Protein AF-0000000084497929 (afdb_homodimer)

Nearest PDB structures (foldseek):
  1x54-assembly1_A  TM=8.815E-01  e=1.678E-28  Pyrococcus horikoshii
  1x56-assembly1_A-2  TM=8.503E-01  e=1.291E-27  Pyrococcus horikoshii
  5zg8-assembly1_A-2  TM=8.545E-01  e=2.120E-26  Thermus thermophilus
  8tc9-assembly1_D  TM=8.706E-01  e=4.026E-26  Homo sapiens
  2xgt-assembly1_B  TM=8.702E-01  e=3.689E-25  Brugia malayi

Radius of gyration: 24.43 Å; Cα contacts (8 Å, |Δi|>4): 1301; chains: 2; bounding box: 52×70×56 Å

Secondary structure (DSSP, 8-state):
---GGGSHHHHHHHHHHHHHHHH-HHHHHHHHHHHHHHHHHHHHHHHTT-EE-----EES-----SS--B--EEEETTEEEEE-S--HHHHHHHHHHHSEEEEEEEEE-B--GGGGGGSS--SEEEEEEEEEET--HHHHHHHHHHHHHHHHHHHHHH-HHHHHHTT-------SSPPEEEHHHHHHHHGGGHHHHHHHH-SS-EEEES-BGGGS-TTBPBPSSSTTBBSEEEEEETTTTEEEEEEEEBP--HHHHHHHHHHTT--TTTTHHHHHHHHT-PPPEEEEEEEHHHHHHHHHT-S-GGGG-SS---TTS---/---GGGSHHHHHHHHHHHHHHHH-HHHHHHHHHHHHHHHHHHHHHHHTT-EE-----EES-----SS--B--EEEETTEEEEE-S--HHHHHHHHHHHSEEEEEEEEE-B--GGGGGGSS--SEEEEEEEEEET--HHHHHHHHHHHHHHHHHHHHHH-HHHHHHTT-------SSPPEEEHHHHHHHHGGGHHHHHHHH-SS-EEEES-BGGGS-TTBPBPSSSTTBBSEEEEEETTTTEEEEEEEEBP--HHHHHHHHHHTT--TTTTHHHHHHHHT-PPPEEEEEEEHHHHHHHHHT-S-GGGG-SS---TTS---

Foldseek 3Di:
DPPVCPDPVNVVVQVVVLVVLCVDPLLVLLQVLLVLLVVLLVVLLVVVVAAEDEEDQKDQDEDPWPDDFDWDWDDDPNDIITGHQDCVLVCLVVCLPSQKYWYQYWHATQDAQVCLVQLQDFRIFTKTKIKGFPDALVRQLVVVVCSLLRSLVCCCVPPVVSLVVLVDDQDNDDPDAAEDEPVRQCVVPNPCSQQVCQQPDSAKYKYAFDFPSVGDLFFADDPVDPRTGGWIWIAHHNRLGTFKIWHKTHQALVSSCVSCVVNVHDCVNVVSSNVNSVVPGGIMIMMMGTSLSSSCRSSVHDGSQSNDSWTHRHPDDTD/DPPPCPDPVNVVVQVVVLVVLCPDPLLVLLQVLLVLLVVLLVVLLVVVVAAEDEEDQKDQDEDPWPDDFDWAWDDDPNDIITGHQDCVLVCLVVCLPSQKYWYQYWHATQDAQVCLVQLQDFRIFTKTKIKGFPDALVRQLVVVVCSLLRSLVCCCVPPVVSLVVLVDDQDNDDDDAAEDEPVRQCVVPNPCSQQVCQQPDSAKYKYAFDFPSVGDLFFADDPVDPRTGGWIWIAHHNRLGTFKIWHKTHQALVSSCVSCVVNVHDCVNVVSSNVNSVVPGGIMIMMIGTSLSSSCRSSVHDGSQSNDSWTHRRPDDTD

InterPro domains:
  IPR004364 Aminoacyl-tRNA synthetase, class II (D/K/N) [PF00152] (21-312)
  IPR006195 Aminoacyl-tRNA synthetase, class II [PS50862] (100-311)
  IPR045864 Class II Aminoacyl-tRNA synthetase/Biotinyl protein ligase (BPL) and lipoyl protein ligase (LPL) [G3DSA:3.30.930.10] (18-319)
  IPR045864 Class II Aminoacyl-tRNA synthetase/Biotinyl protein ligase (BPL) and lipoyl protein ligase (LPL) [SSF55681] (24-314)

Organism: NCBI:txid312540

pLDDT: mean 92.69, std 9.44, range [25.94, 98.88]

Solvent-accessible surface area (backbone atoms only — not comparable to full-atom values): 33245 Å² total; per-residue (Å²): 128,78,63,63,85,69,36,69,66,41,46,48,49,52,52,51,50,44,52,54,51,43,64,33,64,69,28,47,48,35,34,46,51,37,25,49,46,55,51,42,48,50,52,50,41,44,76,72,63,34,34,45,48,82,67,65,55,58,13,71,59,51,56,78,63,84,59,91,52,67,76,51,54,34,79,49,63,90,37,64,30,22,53,15,52,45,58,63,70,59,48,61,57,51,23,74,64,62,36,30,34,30,24,83,26,68,26,47,44,52,43,57,48,78,45,40,78,70,33,75,52,55,23,52,47,40,27,43,35,36,37,28,46,77,43,49,51,66,57,51,51,51,50,49,52,51,49,52,47,50,36,54,51,48,42,55,71,75,41,44,66,60,34,55,74,54,69,42,80,80,76,86,75,64,85,77,59,53,72,40,40,42,66,57,38,38,71,75,53,36,94,54,21,61,57,52,51,8,49,72,30,91,51,50,33,34,39,26,49,37,49,46,91,78,50,56,73,54,50,20,59,38,88,89,41,80,59,28,20,47,29,39,31,33,30,30,32,73,51,60,21,74,44,32,49,35,28,23,40,50,37,52,49,70,60,45,54,50,42,34,52,73,72,71,48,56,66,78,81,41,42,65,58,52,49,52,22,70,72,62,56,74,48,32,19,35,38,35,33,38,48,43,55,52,35,22,56,67,48,68,49,85,43,40,55,49,41,39,82,59,48,30,44,28,54,46,79,39,97,128,80,60,62,86,68,36,69,66,42,47,50,49,52,52,50,49,44,52,54,52,44,63,32,63,69,28,46,48,35,34,46,51,38,25,50,46,55,51,43,49,50,52,51,40,42,75,74,64,33,37,46,49,82,66,65,56,58,14,70,60,52,56,77,62,84,59,92,52,66,74,50,51,32,79,51,65,91,38,64,31,24,51,15,52,44,57,64,70,60,47,62,57,51,23,74,64,61,37,28,33,30,25,82,27,69,25,47,45,53,44,57,47,77,46,38,77,70,32,75,51,54,23,53,48,42,27,43,35,36,38,28,47,77,42,48,50,67,54,50,49,52,48,49,52,50,50,52,48,50,36,53,51,49,42,55,72,75,40,45,66,60,32,53,74,53,70,41,79,80,76,87,74,65,82,78,59,52,76,41,41,42,66,58,37,39,72,75,53,37,94,53,22,62,56,52,51,8,48,72,30,90,52,49,33,36,38,26,49,37,49,46,91,78,51,56,73,53,50,19,59,38,88,88,42,79,60,30,19,48,30,39,30,32,30,30,30,72,54,60,21,76,44,33,48,35,26,22,40,51,39,51,49,69,60,45,54,52,42,35,52,72,71,73,48,56,66,78,82,40,42,66,58,51,50,50,22,70,72,61,56,74,48,32,19,35,38,34,32,39,47,41,54,51,33,22,58,67,46,67,51,84,43,40,54,49,41,40,82,60,49,29,43,28,55,45,78,38,98

Structure (mmCIF, N/CA/C/O backbone):
data_AF-0000000084497929-model_v1
#
loop_
_entity.id
_entity.type
_entity.pdbx_description
1 polymer 'Asparagine synthetase'
#
loop_
_atom_site.group_PDB
_atom_site.id
_atom_site.type_symbol
_atom_site.label_atom_id
_atom_site.label_alt_id
_atom_site.label_comp_id
_atom_site.label_asym_id
_atom_site.label_entity_id
_atom_site.label_seq_id
_atom_site.pdbx_PDB_ins_code
_atom_site.Cartn_x
_atom_site.Cartn_y
_atom_site.Cartn_z
_atom_site.occupancy
_atom_site.B_iso_or_equiv
_atom_site.auth_seq_id
_atom_site.auth_comp_id
_atom_site.auth_asym_id
_atom_site.auth_atom_id
_atom_site.pdbx_PDB_model_num
ATOM 1 N N . MET A 1 1 ? 21.75 -6.73 30.094 1 25.94 1 MET A N 1
ATOM 2 C CA . MET A 1 1 ? 22.328 -6.727 28.75 1 25.94 1 MET A CA 1
ATOM 3 C C . MET A 1 1 ? 21.484 -5.875 27.812 1 25.94 1 MET A C 1
ATOM 5 O O . MET A 1 1 ? 20.281 -6.137 27.625 1 25.94 1 MET A O 1
ATOM 9 N N . GLU A 1 2 ? 21.688 -4.723 27.672 1 38.94 2 GLU A N 1
ATOM 10 C CA . GLU A 1 2 ? 20.969 -3.775 26.828 1 38.94 2 GLU A CA 1
ATOM 11 C C . GLU A 1 2 ? 20.688 -4.375 25.453 1 38.94 2 GLU A C 1
ATOM 13 O O . GLU A 1 2 ? 21.578 -4.965 24.828 1 38.94 2 GLU A O 1
ATOM 18 N N . ILE A 1 3 ? 19.453 -4.812 25.125 1 50.22 3 ILE A N 1
ATOM 19 C CA . ILE A 1 3 ? 19.094 -5.445 23.859 1 50.22 3 ILE A CA 1
ATOM 20 C C . ILE A 1 3 ? 19.703 -4.66 22.703 1 50.22 3 ILE A C 1
ATOM 22 O O . ILE A 1 3 ? 19.406 -3.475 22.531 1 50.22 3 ILE A O 1
ATOM 26 N N . ALA A 1 4 ? 20.891 -5.141 22.203 1 53.38 4 ALA A N 1
ATOM 27 C CA . ALA A 1 4 ? 21.797 -4.625 21.188 1 53.38 4 ALA A CA 1
ATOM 28 C C . ALA A 1 4 ? 21.062 -3.736 20.188 1 53.38 4 ALA A C 1
ATOM 30 O O . ALA A 1 4 ? 21.562 -2.664 19.828 1 53.38 4 ALA A O 1
ATOM 31 N N . TYR A 1 5 ? 19.812 -4.035 19.828 1 60.66 5 TYR A N 1
ATOM 32 C CA . TYR A 1 5 ? 19.141 -3.281 18.766 1 60.66 5 TYR A CA 1
ATOM 33 C C . TYR A 1 5 ? 18.578 -1.972 19.312 1 60.66 5 TYR A C 1
ATOM 35 O O . TYR A 1 5 ? 18.125 -1.115 18.547 1 60.66 5 TYR A O 1
ATOM 43 N N . LYS A 1 6 ? 18.922 -1.755 20.641 1 70 6 LYS A N 1
ATOM 44 C CA . LYS A 1 6 ? 18.422 -0.531 21.266 1 70 6 LYS A CA 1
ATOM 45 C C . LYS A 1 6 ? 19.578 0.408 21.625 1 70 6 LYS A C 1
ATOM 47 O O . LYS A 1 6 ? 19.344 1.547 22.031 1 70 6 LYS A O 1
ATOM 52 N N . SER A 1 7 ? 20.656 -0.018 21.281 1 81.06 7 SER A N 1
ATOM 53 C CA . SER A 1 7 ? 21.781 0.814 21.688 1 81.06 7 SER A CA 1
ATOM 54 C C . SER A 1 7 ? 21.953 1.999 20.75 1 81.06 7 SER A C 1
ATOM 56 O O . SER A 1 7 ? 21.516 1.957 19.594 1 81.06 7 SER A O 1
ATOM 58 N N . ASN A 1 8 ? 22.547 3.082 21.266 1 85.88 8 ASN A N 1
ATOM 59 C CA . ASN A 1 8 ? 22.875 4.246 20.438 1 85.88 8 ASN A CA 1
ATOM 60 C C . ASN A 1 8 ? 23.781 3.883 19.281 1 85.88 8 ASN A C 1
ATOM 62 O O . ASN A 1 8 ? 23.672 4.445 18.188 1 85.88 8 ASN A O 1
ATOM 66 N N . ASP A 1 9 ? 24.609 2.959 19.547 1 88.5 9 ASP A N 1
ATOM 67 C CA . ASP A 1 9 ? 25.516 2.518 18.484 1 88.5 9 ASP A CA 1
ATOM 68 C C . ASP A 1 9 ? 24.75 1.823 17.359 1 88.5 9 ASP A C 1
ATOM 70 O O . ASP A 1 9 ? 25.062 2.029 16.188 1 88.5 9 ASP A O 1
ATOM 74 N N . TYR A 1 10 ? 23.844 1.084 17.719 1 87.25 10 TYR A N 1
ATOM 75 C CA . TYR A 1 10 ? 23.016 0.429 16.734 1 87.25 10 TYR A CA 1
ATOM 76 C C . TYR A 1 10 ? 22.25 1.454 15.906 1 87.25 10 TYR A C 1
ATOM 78 O O . TYR A 1 10 ? 22.219 1.38 14.672 1 87.25 10 TYR A O 1
ATOM 86 N N . VAL A 1 11 ? 21.672 2.348 16.609 1 92.06 11 VAL A N 1
ATOM 87 C CA . VAL A 1 11 ? 20.875 3.385 15.953 1 92.06 11 VAL A CA 1
ATOM 88 C C . VAL A 1 11 ? 21.766 4.172 14.984 1 92.06 11 VAL A C 1
ATOM 90 O O . VAL A 1 11 ? 21.391 4.383 13.828 1 92.06 11 VAL A O 1
ATOM 93 N N . LYS A 1 12 ? 22.922 4.574 15.438 1 93.38 12 LYS A N 1
ATOM 94 C CA . LYS A 1 12 ? 23.859 5.316 14.602 1 93.38 12 LYS A CA 1
ATOM 95 C C . LYS A 1 12 ? 24.234 4.52 13.352 1 93.38 12 LYS A C 1
ATOM 97 O O . LYS A 1 12 ? 24.188 5.047 12.234 1 93.38 12 LYS A O 1
ATOM 102 N N . LYS A 1 13 ? 24.531 3.328 13.547 1 92.75 13 LYS A N 1
ATOM 103 C CA . LYS A 1 13 ? 24.938 2.465 12.438 1 92.75 13 LYS A CA 1
ATOM 104 C C . LYS A 1 13 ? 23.797 2.283 11.438 1 92.75 13 LYS A C 1
ATOM 106 O O . LYS A 1 13 ? 24.016 2.361 10.227 1 92.75 13 LYS A O 1
ATOM 111 N N . GLU A 1 14 ? 22.625 2.027 11.93 1 92.12 14 GLU A N 1
ATOM 112 C CA . GLU A 1 14 ? 21.469 1.789 11.062 1 92.12 14 GLU A CA 1
ATOM 113 C C . GLU A 1 14 ? 21.125 3.033 10.25 1 92.12 14 GLU A C 1
ATOM 115 O O . GLU A 1 14 ? 20.797 2.938 9.062 1 92.12 14 GLU A O 1
ATOM 120 N N . VAL A 1 15 ? 21.156 4.152 10.891 1 94.81 15 VAL A N 1
ATOM 121 C CA . VAL A 1 15 ? 20.875 5.402 10.203 1 94.81 15 VAL A CA 1
ATOM 122 C C . VAL A 1 15 ? 21.922 5.648 9.117 1 94.81 15 VAL A C 1
ATOM 124 O O . VAL A 1 15 ? 21.578 5.977 7.977 1 94.81 15 VAL A O 1
ATOM 127 N N . GLU A 1 16 ? 23.172 5.438 9.438 1 95.25 16 GLU A N 1
ATOM 128 C CA . GLU A 1 16 ? 24.25 5.613 8.477 1 95.25 16 GLU A CA 1
ATOM 129 C C . GLU A 1 16 ? 24.109 4.66 7.293 1 95.25 16 GLU A C 1
ATOM 131 O O . GLU A 1 16 ? 24.312 5.059 6.145 1 95.25 16 GLU A O 1
ATOM 136 N N . LEU A 1 17 ? 23.797 3.457 7.605 1 95 17 LEU A N 1
ATOM 137 C CA . LEU A 1 17 ? 23.625 2.455 6.559 1 95 17 LEU A CA 1
ATOM 138 C C . LEU A 1 17 ? 22.484 2.836 5.625 1 95 17 LEU A C 1
ATOM 140 O O . LEU A 1 17 ? 22.594 2.705 4.406 1 95 17 LEU A O 1
ATOM 144 N N . ALA A 1 18 ? 21.406 3.264 6.184 1 96.06 18 ALA A N 1
ATOM 145 C CA . ALA A 1 18 ? 20.25 3.658 5.383 1 96.06 18 ALA A CA 1
ATOM 146 C C . ALA A 1 18 ? 20.578 4.855 4.496 1 96.06 18 ALA A C 1
ATOM 148 O O . ALA A 1 18 ? 20.219 4.875 3.314 1 96.06 18 ALA A O 1
ATOM 149 N N . MET A 1 19 ? 21.266 5.84 5.066 1 96.81 19 MET A N 1
ATOM 150 C CA . MET A 1 19 ? 21.641 7.035 4.312 1 96.81 19 MET A CA 1
ATOM 151 C C . MET A 1 19 ? 22.609 6.691 3.186 1 96.81 19 MET A C 1
ATOM 153 O O . MET A 1 19 ? 22.453 7.164 2.059 1 96.81 19 MET A O 1
ATOM 157 N N . LYS A 1 20 ? 23.562 5.867 3.477 1 97.25 20 LYS A N 1
ATOM 158 C CA . LYS A 1 20 ? 24.516 5.43 2.465 1 97.25 20 LYS A CA 1
ATOM 159 C C . LYS A 1 20 ? 23.828 4.648 1.354 1 97.25 20 LYS A C 1
ATOM 161 O O . LYS A 1 20 ? 24.125 4.836 0.173 1 97.25 20 LYS A O 1
ATOM 166 N N . HIS A 1 21 ? 22.953 3.764 1.741 1 97.81 21 HIS A N 1
ATOM 167 C CA . HIS A 1 21 ? 22.188 2.955 0.791 1 97.81 21 HIS A CA 1
ATOM 168 C C . HIS A 1 21 ? 21.406 3.834 -0.179 1 97.81 21 HIS A C 1
ATOM 170 O O . HIS A 1 21 ? 21.469 3.625 -1.393 1 97.81 21 HIS A O 1
ATOM 176 N N . LEU A 1 22 ? 20.781 4.852 0.321 1 97.94 22 LEU A N 1
ATOM 177 C CA . LEU A 1 22 ? 19.922 5.703 -0.495 1 97.94 22 LEU A CA 1
ATOM 178 C C . LEU A 1 22 ? 20.75 6.68 -1.318 1 97.94 22 LEU A C 1
ATOM 180 O O . LEU A 1 22 ? 20.266 7.227 -2.314 1 97.94 22 LEU A O 1
ATOM 184 N N . ALA A 1 23 ? 21.969 6.926 -0.899 1 97.94 23 ALA A N 1
ATOM 185 C CA . ALA A 1 23 ? 22.844 7.82 -1.645 1 97.94 23 ALA A CA 1
ATOM 186 C C . ALA A 1 23 ? 23.406 7.133 -2.885 1 97.94 23 ALA A C 1
ATOM 188 O O . ALA A 1 23 ? 23.953 7.789 -3.777 1 97.94 23 ALA A O 1
ATOM 189 N N . ASP A 1 24 ? 23.312 5.801 -2.93 1 98.31 24 ASP A N 1
ATOM 190 C CA . ASP A 1 24 ? 23.766 5.047 -4.098 1 98.31 24 ASP A CA 1
ATOM 191 C C . ASP A 1 24 ? 22.891 5.332 -5.309 1 98.31 24 ASP A C 1
ATOM 193 O O . ASP A 1 24 ? 21.688 5.094 -5.273 1 98.31 24 ASP A O 1
ATOM 197 N N . LYS A 1 25 ? 23.547 5.781 -6.41 1 98.25 25 LYS A N 1
ATOM 198 C CA . LYS A 1 25 ? 22.797 6.121 -7.621 1 98.25 25 LYS A CA 1
ATOM 199 C C . LYS A 1 25 ? 22.078 4.902 -8.18 1 98.25 25 LYS A C 1
ATOM 201 O O . LYS A 1 25 ? 20.984 5.027 -8.75 1 98.25 25 LYS A O 1
ATOM 206 N N . LYS A 1 26 ? 22.672 3.779 -8.031 1 98.31 26 LYS A N 1
ATOM 207 C CA . LYS A 1 26 ? 22.047 2.533 -8.453 1 98.31 26 LYS A CA 1
ATOM 208 C C . LYS A 1 26 ? 20.703 2.34 -7.777 1 98.31 26 LYS A C 1
ATOM 210 O O . LYS A 1 26 ? 19.703 2.025 -8.438 1 98.31 26 LYS A O 1
ATOM 215 N N . VAL A 1 27 ? 20.641 2.576 -6.512 1 98.56 27 VAL A N 1
ATOM 216 C CA . VAL A 1 27 ? 19.438 2.426 -5.719 1 98.56 27 VAL A CA 1
ATOM 217 C C . VAL A 1 27 ? 18.422 3.494 -6.117 1 98.56 27 VAL A C 1
ATOM 219 O O . VAL A 1 27 ? 17.234 3.195 -6.312 1 98.56 27 VAL A O 1
ATOM 222 N N . GLN A 1 28 ? 18.875 4.703 -6.297 1 98.56 28 GLN A N 1
ATOM 223 C CA . GLN A 1 28 ? 17.984 5.797 -6.672 1 98.56 28 GLN A CA 1
ATOM 224 C C . GLN A 1 28 ? 17.297 5.52 -8.008 1 98.56 28 GLN A C 1
ATOM 226 O O . GLN A 1 28 ? 16.094 5.688 -8.141 1 98.56 28 GLN A O 1
ATOM 231 N N . HIS A 1 29 ? 18.062 5.078 -8.992 1 98.62 29 HIS A N 1
ATOM 232 C CA . HIS A 1 29 ? 17.5 4.777 -10.305 1 98.62 29 HIS A CA 1
ATOM 233 C C . HIS A 1 29 ? 16.531 3.604 -10.234 1 98.62 29 HIS A C 1
ATOM 235 O O . HIS A 1 29 ? 15.492 3.615 -10.898 1 98.62 29 HIS A O 1
ATOM 241 N N . ALA A 1 30 ? 16.859 2.602 -9.453 1 98.75 30 ALA A N 1
ATOM 242 C CA . ALA A 1 30 ? 15.984 1.448 -9.305 1 98.75 30 ALA A CA 1
ATOM 243 C C . ALA A 1 30 ? 14.641 1.857 -8.703 1 98.75 30 ALA A C 1
ATOM 245 O O . ALA A 1 30 ? 13.586 1.402 -9.148 1 98.75 30 ALA A O 1
ATOM 246 N N . ILE A 1 31 ? 14.711 2.717 -7.711 1 98.69 31 ILE A N 1
ATOM 247 C CA . ILE A 1 31 ? 13.5 3.178 -7.043 1 98.69 31 ILE A CA 1
ATOM 248 C C . ILE A 1 31 ? 12.648 4 -8.016 1 98.69 31 ILE A C 1
ATOM 250 O O . ILE A 1 31 ? 11.422 3.902 -8.016 1 98.69 31 ILE A O 1
ATOM 254 N N . LYS A 1 32 ? 13.273 4.77 -8.812 1 98.5 32 LYS A N 1
ATOM 255 C CA . LYS A 1 32 ? 12.555 5.527 -9.836 1 98.5 32 LYS A CA 1
ATOM 256 C C . LYS A 1 32 ? 11.852 4.594 -10.82 1 98.5 32 LYS A C 1
ATOM 258 O O . LYS A 1 32 ? 10.672 4.781 -11.125 1 98.5 32 LYS A O 1
ATOM 263 N N . VAL A 1 33 ? 12.562 3.613 -11.297 1 98.69 33 VAL A N 1
ATOM 264 C CA . VAL A 1 33 ? 11.977 2.635 -12.211 1 98.69 33 VAL A CA 1
ATOM 265 C C . VAL A 1 33 ? 10.797 1.939 -11.539 1 98.69 33 VAL A C 1
ATOM 267 O O . VAL A 1 33 ? 9.75 1.737 -12.156 1 98.69 33 VAL A O 1
ATOM 270 N N . GLN A 1 34 ? 10.984 1.57 -10.312 1 98.81 34 GLN A N 1
ATOM 271 C CA . GLN A 1 34 ? 9.914 0.922 -9.562 1 98.81 34 GLN A CA 1
ATOM 272 C C . GLN A 1 34 ? 8.68 1.818 -9.484 1 98.81 34 GLN A C 1
ATOM 274 O O . GLN A 1 34 ? 7.551 1.339 -9.586 1 98.81 34 GLN A O 1
ATOM 279 N N . SER A 1 35 ? 8.922 3.088 -9.227 1 98.62 35 SER A N 1
ATOM 280 C CA . SER A 1 35 ? 7.836 4.059 -9.211 1 98.62 35 SER A CA 1
ATOM 281 C C . SER A 1 35 ? 7.078 4.059 -10.539 1 98.62 35 SER A C 1
ATOM 283 O O . SER A 1 35 ? 5.848 4.113 -10.555 1 98.62 35 SER A O 1
ATOM 285 N N . PHE A 1 36 ? 7.801 3.99 -11.641 1 98.44 36 PHE A N 1
ATOM 286 C CA . PHE A 1 36 ? 7.176 3.93 -12.961 1 98.44 36 PHE A CA 1
ATOM 287 C C . PHE A 1 36 ? 6.379 2.639 -13.117 1 98.44 36 PHE A C 1
ATOM 289 O O . PHE A 1 36 ? 5.266 2.652 -13.648 1 98.44 36 PHE A O 1
ATOM 296 N N . ILE A 1 37 ? 6.941 1.522 -12.664 1 98.62 37 ILE A N 1
ATOM 297 C CA . ILE A 1 37 ? 6.246 0.24 -12.734 1 98.62 37 ILE A CA 1
ATOM 298 C C . ILE A 1 37 ? 4.906 0.336 -12.008 1 98.62 37 ILE A C 1
ATOM 300 O O . ILE A 1 37 ? 3.871 -0.049 -12.555 1 98.62 37 ILE A O 1
ATOM 304 N N . ARG A 1 38 ? 4.91 0.879 -10.797 1 98.25 38 ARG A N 1
ATOM 305 C CA . ARG A 1 38 ? 3.686 1.031 -10.016 1 98.25 38 ARG A CA 1
ATOM 306 C C . ARG A 1 38 ? 2.645 1.836 -10.789 1 98.25 38 ARG A C 1
ATOM 308 O O . ARG A 1 38 ? 1.477 1.447 -10.852 1 98.25 38 ARG A O 1
ATOM 315 N N . SER A 1 39 ? 3.072 2.916 -11.359 1 97.62 39 SER A N 1
ATOM 316 C CA . SER A 1 39 ? 2.168 3.812 -12.062 1 97.62 39 SER A CA 1
ATOM 317 C C . SER A 1 39 ? 1.585 3.143 -13.305 1 97.62 39 SER A C 1
ATOM 319 O O . SER A 1 39 ? 0.373 3.184 -13.531 1 97.62 39 SER A O 1
ATOM 321 N N . TYR A 1 40 ? 2.408 2.508 -14.102 1 98.19 40 TYR A N 1
ATOM 322 C CA . TYR A 1 40 ? 1.965 1.929 -15.367 1 98.19 40 TYR A CA 1
ATOM 323 C C . TYR A 1 40 ? 1.1 0.697 -15.125 1 98.19 40 TYR A C 1
ATOM 325 O O . TYR A 1 40 ? 0.151 0.443 -15.875 1 98.19 40 TYR A O 1
ATOM 333 N N . VAL A 1 41 ? 1.438 -0.079 -14.109 1 98.44 41 VAL A N 1
ATOM 334 C CA . VAL A 1 41 ? 0.609 -1.22 -13.734 1 98.44 41 VAL A CA 1
ATOM 335 C C . VAL A 1 41 ? -0.791 -0.741 -13.352 1 98.44 41 VAL A C 1
ATOM 337 O O . VAL A 1 41 ? -1.79 -1.3 -13.812 1 98.44 41 VAL A O 1
ATOM 340 N N . THR A 1 42 ? -0.863 0.295 -12.523 1 97.81 42 THR A N 1
ATOM 341 C CA . THR A 1 42 ? -2.143 0.848 -12.094 1 97.81 42 THR A CA 1
ATOM 342 C C . THR A 1 42 ? -2.945 1.349 -13.289 1 97.81 42 THR A C 1
ATOM 344 O O . THR A 1 42 ? -4.133 1.051 -13.414 1 97.81 42 THR A O 1
ATOM 347 N N . ASP A 1 43 ? -2.277 2.045 -14.156 1 96.31 43 ASP A N 1
ATOM 348 C CA . ASP A 1 43 ? -2.934 2.568 -15.352 1 96.31 43 ASP A CA 1
ATOM 349 C C . ASP A 1 43 ? -3.482 1.437 -16.219 1 96.31 43 ASP A C 1
ATOM 351 O O . ASP A 1 43 ? -4.617 1.504 -16.688 1 96.31 43 ASP A O 1
ATOM 355 N N . PHE A 1 44 ? -2.648 0.45 -16.422 1 98.56 44 PHE A N 1
ATOM 356 C CA . PHE A 1 44 ? -3.027 -0.673 -17.281 1 98.56 44 PHE A CA 1
ATOM 357 C C . PHE A 1 44 ? -4.242 -1.398 -16.703 1 98.56 44 PHE A C 1
ATOM 359 O O . PHE A 1 44 ? -5.219 -1.634 -17.422 1 98.56 44 PHE A O 1
ATOM 366 N N . LEU A 1 45 ? -4.184 -1.775 -15.438 1 98.75 45 LEU A N 1
ATOM 367 C CA . LEU A 1 45 ? -5.254 -2.551 -14.82 1 98.75 45 LEU A CA 1
ATOM 368 C C . LEU A 1 45 ? -6.547 -1.743 -14.766 1 98.75 45 LEU A C 1
ATOM 370 O O . LEU A 1 45 ? -7.633 -2.287 -14.984 1 98.75 45 LEU A O 1
ATOM 374 N N . ARG A 1 46 ? -6.422 -0.47 -14.492 1 96.94 46 ARG A N 1
ATOM 375 C CA . ARG A 1 46 ? -7.609 0.38 -14.547 1 96.94 46 ARG A CA 1
ATOM 376 C C . ARG A 1 46 ? -8.219 0.367 -15.945 1 96.94 46 ARG A C 1
ATOM 378 O O . ARG A 1 46 ? -9.445 0.262 -16.094 1 96.94 46 ARG A O 1
ATOM 385 N N . SER A 1 47 ? -7.383 0.49 -16.969 1 97.5 47 SER A N 1
ATOM 386 C CA . SER A 1 47 ? -7.867 0.505 -18.344 1 97.5 47 SER A CA 1
ATOM 387 C C . SER A 1 47 ? -8.555 -0.806 -18.703 1 97.5 47 SER A C 1
ATOM 389 O O . SER A 1 47 ? -9.359 -0.856 -19.641 1 97.5 47 SER A O 1
ATOM 391 N N . LYS A 1 48 ? -8.227 -1.878 -17.969 1 98.38 48 LYS A N 1
ATOM 392 C CA . LYS A 1 48 ? -8.828 -3.188 -18.203 1 98.38 48 LYS A CA 1
ATOM 393 C C . LYS A 1 48 ? -10.031 -3.41 -17.281 1 98.38 48 LYS A C 1
ATOM 395 O O . LYS A 1 48 ? -10.578 -4.512 -17.234 1 98.38 48 LYS A O 1
ATOM 400 N N . GLY A 1 49 ? -10.375 -2.369 -16.5 1 97.75 49 GLY A N 1
ATOM 401 C CA . GLY A 1 49 ? -11.578 -2.414 -15.688 1 97.75 49 GLY A CA 1
ATOM 402 C C . GLY A 1 49 ? -11.344 -2.977 -14.297 1 97.75 49 GLY A C 1
ATOM 403 O O . GLY A 1 49 ? -12.297 -3.295 -13.578 1 97.75 49 GLY A O 1
ATOM 404 N N . TYR A 1 50 ? -10.148 -3.172 -13.891 1 98.81 50 TYR A N 1
ATOM 405 C CA . TYR A 1 50 ? -9.867 -3.66 -12.547 1 98.81 50 TYR A CA 1
ATOM 406 C C . TYR A 1 50 ? -9.984 -2.535 -11.523 1 98.81 50 TYR A C 1
ATOM 408 O O . TYR A 1 50 ? -9.586 -1.399 -11.797 1 98.81 50 TYR A O 1
ATOM 416 N N . ILE A 1 51 ? -10.469 -2.857 -10.328 1 98.75 51 ILE A N 1
ATOM 417 C CA . ILE A 1 51 ? -10.68 -1.92 -9.227 1 98.75 51 ILE A CA 1
ATOM 418 C C . ILE A 1 51 ? -9.609 -2.129 -8.156 1 98.75 51 ILE A C 1
ATOM 420 O O . ILE A 1 51 ? -9.453 -3.236 -7.641 1 98.75 51 ILE A O 1
ATOM 424 N N . GLU A 1 52 ? -8.883 -1.09 -7.895 1 98.75 52 GLU A N 1
ATOM 425 C CA . GLU A 1 52 ? -7.906 -1.168 -6.812 1 98.75 52 GLU A CA 1
ATOM 426 C C . GLU A 1 52 ? -8.586 -1.105 -5.445 1 98.75 52 GLU A C 1
ATOM 428 O O . GLU A 1 52 ? -9.406 -0.219 -5.195 1 98.75 52 GLU A O 1
ATOM 433 N N . ILE A 1 53 ? -8.281 -2.01 -4.59 1 98.19 53 ILE A N 1
ATOM 434 C CA . ILE A 1 53 ? -8.82 -1.937 -3.234 1 98.19 53 ILE A CA 1
ATOM 435 C C . ILE A 1 53 ? -7.672 -1.794 -2.234 1 98.19 53 ILE A C 1
ATOM 437 O O . ILE A 1 53 ? -6.523 -2.113 -2.549 1 98.19 53 ILE A O 1
ATOM 441 N N . SER A 1 54 ? -7.984 -1.275 -1.098 1 96.56 54 SER A N 1
ATOM 442 C CA . SER A 1 54 ? -6.988 -1.033 -0.059 1 96.56 54 SER A CA 1
ATOM 443 C C . SER A 1 54 ? -6.418 -2.342 0.476 1 96.56 54 SER A C 1
ATOM 445 O O . SER A 1 54 ? -7.148 -3.32 0.646 1 96.56 54 SER A O 1
ATOM 447 N N . PRO A 1 55 ? -5.148 -2.291 0.728 1 96.81 55 PRO A N 1
ATOM 448 C CA . PRO A 1 55 ? -4.574 -3.477 1.367 1 96.81 55 PRO A CA 1
ATOM 449 C C . PRO A 1 55 ? -5.062 -3.67 2.801 1 96.81 55 PRO A C 1
ATOM 451 O O . PRO A 1 55 ? -5.457 -2.703 3.457 1 96.81 55 PRO A O 1
ATOM 454 N N . ILE A 1 56 ? -5.062 -4.906 3.209 1 95.88 56 ILE A N 1
ATOM 455 C CA . ILE A 1 56 ? -5.336 -5.277 4.594 1 95.88 56 ILE A CA 1
ATOM 456 C C . ILE A 1 56 ? -4.043 -5.711 5.277 1 95.88 56 ILE A C 1
ATOM 458 O O . ILE A 1 56 ? -3.447 -6.727 4.91 1 95.88 56 ILE A O 1
ATOM 462 N N . ILE A 1 57 ? -3.672 -4.961 6.277 1 95.19 57 ILE A N 1
ATOM 463 C CA . ILE A 1 57 ? -2.379 -5.188 6.914 1 95.19 57 ILE A CA 1
ATOM 464 C C . ILE A 1 57 ? -2.555 -6.102 8.125 1 95.19 57 ILE A C 1
ATOM 466 O O . ILE A 1 57 ? -1.723 -6.977 8.375 1 95.19 57 ILE A O 1
ATOM 470 N N . ILE A 1 58 ? -3.648 -5.887 8.844 1 92.81 58 ILE A N 1
ATOM 471 C CA . ILE A 1 58 ? -3.889 -6.738 10 1 92.81 58 ILE A CA 1
ATOM 472 C C . ILE A 1 58 ? -5.281 -7.355 9.906 1 92.81 58 ILE A C 1
ATOM 474 O O . ILE A 1 58 ? -6.215 -6.727 9.406 1 92.81 58 ILE A O 1
ATOM 478 N N . SER A 1 59 ? -5.434 -8.523 10.43 1 92.81 59 SER A N 1
ATOM 479 C CA . SER A 1 59 ? -6.688 -9.273 10.391 1 92.81 59 SER A CA 1
ATOM 480 C C . SER A 1 59 ? -6.684 -10.422 11.391 1 92.81 59 SER A C 1
ATOM 482 O O . SER A 1 59 ? -5.617 -10.867 11.828 1 92.81 59 SER A O 1
ATOM 484 N N . PRO A 1 60 ? -7.836 -10.891 11.75 1 89.62 60 PRO A N 1
ATOM 485 C CA . PRO A 1 60 ? -7.898 -12.07 12.625 1 89.62 60 PRO A CA 1
ATOM 486 C C . PRO A 1 60 ? -7.406 -13.344 11.938 1 89.62 60 PRO A C 1
ATOM 488 O O . PRO A 1 60 ? -7.195 -14.359 12.594 1 89.62 60 PRO A O 1
ATOM 491 N N . LEU A 1 61 ? -7.207 -13.227 10.656 1 85.38 61 LEU A N 1
ATOM 492 C CA . LEU A 1 61 ? -6.648 -14.352 9.914 1 85.38 61 LEU A CA 1
ATOM 493 C C . LEU A 1 61 ? -5.594 -13.883 8.922 1 85.38 61 LEU A C 1
ATOM 495 O O . LEU A 1 61 ? -5.605 -12.719 8.5 1 85.38 61 LEU A O 1
ATOM 499 N N . THR A 1 62 ? -4.699 -14.758 8.68 1 78.62 62 THR A N 1
ATOM 500 C CA . THR A 1 62 ? -3.725 -14.531 7.613 1 78.62 62 THR A CA 1
ATOM 501 C C . THR A 1 62 ? -3.518 -15.805 6.797 1 78.62 62 THR A C 1
ATOM 503 O O . THR A 1 62 ? -4.016 -16.875 7.16 1 78.62 62 THR A O 1
ATOM 506 N N . ASP A 1 63 ? -2.855 -15.617 5.68 1 74.19 63 ASP A N 1
ATOM 507 C CA . ASP A 1 63 ? -2.588 -16.734 4.77 1 74.19 63 ASP A CA 1
ATOM 508 C C . ASP A 1 63 ? -1.84 -17.859 5.484 1 74.19 63 ASP A C 1
ATOM 510 O O . ASP A 1 63 ? -0.779 -17.625 6.07 1 74.19 63 ASP A O 1
ATOM 514 N N . PRO A 1 64 ? -2.416 -19 5.582 1 67.25 64 PRO A N 1
ATOM 515 C CA . PRO A 1 64 ? -1.747 -20.125 6.246 1 67.25 64 PRO A CA 1
ATOM 516 C C . PRO A 1 64 ? -0.439 -20.516 5.562 1 67.25 64 PRO A C 1
ATOM 518 O O . PRO A 1 64 ? 0.455 -21.062 6.211 1 67.25 64 PRO A O 1
ATOM 521 N N . LEU A 1 65 ? -0.037 -20.094 4.5 1 64.06 65 LEU A N 1
ATOM 522 C CA . LEU A 1 65 ? 1.09 -20.422 3.635 1 64.06 65 LEU A CA 1
ATOM 523 C C . LEU A 1 65 ? 1.504 -21.891 3.807 1 64.06 65 LEU A C 1
ATOM 525 O O . LEU A 1 65 ? 1.215 -22.5 4.836 1 64.06 65 LEU A O 1
ATOM 529 N N . ASN A 1 66 ? 2.082 -22.438 2.877 1 56.62 66 ASN A N 1
ATOM 530 C CA . ASN A 1 66 ? 2.51 -23.828 2.869 1 56.62 66 ASN A CA 1
ATOM 531 C C . ASN A 1 66 ? 3.914 -23.984 3.441 1 56.62 66 ASN A C 1
ATOM 533 O O . ASN A 1 66 ? 4.441 -25.094 3.506 1 56.62 66 ASN A O 1
ATOM 537 N N . HIS A 1 67 ? 4.574 -22.891 3.799 1 59.16 67 HIS A N 1
ATOM 538 C CA . HIS A 1 67 ? 5.906 -22.938 4.391 1 59.16 67 HIS A CA 1
ATOM 539 C C . HIS A 1 67 ? 5.957 -22.172 5.703 1 59.16 67 HIS A C 1
ATOM 541 O O . HIS A 1 67 ? 5.16 -21.25 5.922 1 59.16 67 HIS A O 1
ATOM 547 N N . PRO A 1 68 ? 6.836 -22.625 6.559 1 56 68 PRO A N 1
ATOM 548 C CA . PRO A 1 68 ? 6.848 -22.031 7.902 1 56 68 PRO A CA 1
ATOM 549 C C . PRO A 1 68 ? 7.328 -20.594 7.906 1 56 68 PRO A C 1
ATOM 551 O O . PRO A 1 68 ? 8.391 -20.281 7.359 1 56 68 PRO A O 1
ATOM 554 N N . VAL A 1 69 ? 6.523 -19.734 8.195 1 65.69 69 VAL A N 1
ATOM 555 C CA . VAL A 1 69 ? 6.871 -18.344 8.477 1 65.69 69 VAL A CA 1
ATOM 556 C C . VAL A 1 69 ? 6.324 -17.938 9.844 1 65.69 69 VAL A C 1
ATOM 558 O O . VAL A 1 69 ? 5.277 -18.438 10.273 1 65.69 69 VAL A O 1
ATOM 561 N N . TYR A 1 70 ? 7.133 -17.188 10.633 1 67.69 70 TYR A N 1
ATOM 562 C CA . TYR A 1 70 ? 6.641 -16.641 11.898 1 67.69 70 TYR A CA 1
ATOM 563 C C . TYR A 1 70 ? 5.445 -15.727 11.672 1 67.69 70 TYR A C 1
ATOM 565 O O . TYR A 1 70 ? 5.438 -14.93 10.734 1 67.69 70 TYR A O 1
ATOM 573 N N . ASP A 1 71 ? 4.434 -16.047 12.5 1 70.06 71 ASP A N 1
ATOM 574 C CA . ASP A 1 71 ? 3.252 -15.188 12.43 1 70.06 71 ASP A CA 1
ATOM 575 C C . ASP A 1 71 ? 3.354 -14.031 13.422 1 70.06 71 ASP A C 1
ATOM 577 O O . ASP A 1 71 ? 3.221 -14.227 14.633 1 70.06 71 ASP A O 1
ATOM 581 N N . PRO A 1 72 ? 3.564 -12.867 12.812 1 79 72 PRO A N 1
ATOM 582 C CA . PRO A 1 72 ? 3.604 -11.727 13.734 1 79 72 PRO A CA 1
ATOM 583 C C . PRO A 1 72 ? 2.234 -11.398 14.32 1 79 72 PRO A C 1
ATOM 585 O O . PRO A 1 72 ? 1.377 -10.844 13.625 1 79 72 PRO A O 1
ATOM 588 N N . LYS A 1 73 ? 2.092 -11.727 15.578 1 80.06 73 LYS A N 1
ATOM 589 C CA . LYS A 1 73 ? 0.819 -11.578 16.281 1 80.06 73 LYS A CA 1
ATOM 590 C C . LYS A 1 73 ? 0.751 -10.258 17.031 1 80.06 73 LYS A C 1
ATOM 592 O O . LYS A 1 73 ? 1.742 -9.82 17.609 1 80.06 73 LYS A O 1
ATOM 597 N N . ILE A 1 74 ? -0.452 -9.609 16.906 1 82.19 74 ILE A N 1
ATOM 598 C CA . ILE A 1 74 ? -0.76 -8.43 17.703 1 82.19 74 ILE A CA 1
ATOM 599 C C . ILE A 1 74 ? -2.027 -8.672 18.516 1 82.19 74 ILE A C 1
ATOM 601 O O . ILE A 1 74 ? -2.971 -9.305 18.031 1 82.19 74 ILE A O 1
ATOM 605 N N . SER A 1 75 ? -2.004 -8.227 19.781 1 83.38 75 SER A N 1
ATOM 606 C CA . SER A 1 75 ? -3.193 -8.312 20.625 1 83.38 75 SER A CA 1
ATOM 607 C C . SER A 1 75 ? -3.793 -6.938 20.875 1 83.38 75 SER A C 1
ATOM 609 O O . SER A 1 75 ? -3.117 -6.047 21.406 1 83.38 75 SER A O 1
ATOM 611 N N . ALA A 1 76 ? -5 -6.816 20.422 1 82.94 76 ALA A N 1
ATOM 612 C CA . ALA A 1 76 ? -5.715 -5.555 20.594 1 82.94 76 ALA A CA 1
ATOM 613 C C . ALA A 1 76 ? -7.223 -5.777 20.625 1 82.94 76 ALA A C 1
ATOM 615 O O . ALA A 1 76 ? -7.723 -6.762 20.078 1 82.94 76 ALA A O 1
ATOM 616 N N . TYR A 1 77 ? -7.945 -4.84 21.391 1 87.31 77 TYR A N 1
ATOM 617 C CA . TYR A 1 77 ? -9.398 -4.82 21.422 1 87.31 77 TYR A CA 1
ATOM 618 C C . TYR A 1 77 ? -9.953 -6.16 21.906 1 87.31 77 TYR A C 1
ATOM 620 O O . TYR A 1 77 ? -10.977 -6.625 21.406 1 87.31 77 TYR A O 1
ATOM 628 N N . GLY A 1 78 ? -9.219 -6.781 22.688 1 82 78 GLY A N 1
ATOM 629 C CA . GLY A 1 78 ? -9.664 -8 23.344 1 82 78 GLY A CA 1
ATOM 630 C C . GLY A 1 78 ? -9.484 -9.234 22.484 1 82 78 GLY A C 1
ATOM 631 O O . GLY A 1 78 ? -10 -10.305 22.812 1 82 78 GLY A O 1
ATOM 632 N N . GLY A 1 79 ? -8.727 -9.078 21.406 1 85.06 79 GLY A N 1
ATOM 633 C CA . GLY A 1 79 ? -8.5 -10.219 20.516 1 85.06 79 GLY A CA 1
ATOM 634 C C . GLY A 1 79 ? -7.137 -10.203 19.859 1 85.06 79 GLY A C 1
ATOM 635 O O . GLY A 1 79 ? -6.34 -9.289 20.094 1 85.06 79 GLY A O 1
ATOM 636 N N . ASP A 1 80 ? -6.945 -11.273 19.125 1 84.69 80 ASP A N 1
ATOM 637 C CA . ASP A 1 80 ? -5.676 -11.422 18.406 1 84.69 80 ASP A CA 1
ATOM 638 C C . ASP A 1 80 ? -5.844 -11.156 16.922 1 84.69 80 ASP A C 1
ATOM 640 O O . ASP A 1 80 ? -6.855 -11.531 16.328 1 84.69 80 ASP A O 1
ATOM 644 N N . MET A 1 81 ? -4.891 -10.43 16.391 1 89 81 MET A N 1
ATOM 645 C CA . MET A 1 81 ? -4.773 -10.219 14.953 1 89 81 MET A CA 1
ATOM 646 C C . MET A 1 81 ? -3.35 -10.484 14.484 1 89 81 MET A C 1
ATOM 648 O O . MET A 1 81 ? -2.43 -10.594 15.289 1 89 81 MET A O 1
ATOM 652 N N . TRP A 1 82 ? -3.23 -10.68 13.203 1 88.12 82 TRP A N 1
ATOM 653 C CA . TRP A 1 82 ? -1.944 -10.953 12.57 1 88.12 82 TRP A CA 1
ATOM 654 C C . TRP A 1 82 ? -1.682 -9.977 11.43 1 88.12 82 TRP A C 1
ATOM 656 O O . TRP A 1 82 ? -2.617 -9.508 10.773 1 88.12 82 TRP A O 1
ATOM 666 N N . ILE A 1 83 ? -0.352 -9.688 11.281 1 90.06 83 ILE A N 1
ATOM 667 C CA . ILE A 1 83 ? 0.01 -9.016 10.039 1 90.06 83 ILE A CA 1
ATOM 668 C C . ILE A 1 83 ? -0.175 -9.969 8.859 1 90.06 83 ILE A C 1
ATOM 670 O O . ILE A 1 83 ? 0.265 -11.125 8.914 1 90.06 83 ILE A O 1
ATOM 674 N N . THR A 1 84 ? -0.786 -9.523 7.906 1 89.31 84 THR A N 1
ATOM 675 C CA . THR A 1 84 ? -1.169 -10.414 6.816 1 89.31 84 THR A CA 1
ATOM 676 C C . THR A 1 84 ? 0.043 -10.773 5.961 1 89.31 84 THR A C 1
ATOM 678 O O . THR A 1 84 ? 0.852 -9.906 5.625 1 89.31 84 THR A O 1
ATOM 681 N N . LYS A 1 85 ? 0.163 -12.055 5.633 1 87.31 85 LYS A N 1
ATOM 682 C CA . LYS A 1 85 ? 1.186 -12.547 4.711 1 87.31 85 LYS A CA 1
ATOM 683 C C . LYS A 1 85 ? 0.713 -12.445 3.262 1 87.31 85 LYS A C 1
ATOM 685 O O . LYS A 1 85 ? 1.523 -12.508 2.336 1 87.31 85 LYS A O 1
ATOM 690 N N . SER A 1 86 ? -0.555 -12.438 3.18 1 87.31 86 SER A N 1
ATOM 691 C CA . SER A 1 86 ? -1.277 -12.195 1.935 1 87.31 86 SER A CA 1
ATOM 692 C C . SER A 1 86 ? -2.754 -11.922 2.197 1 87.31 86 SER A C 1
ATOM 694 O O . SER A 1 86 ? -3.264 -12.227 3.279 1 87.31 86 SER A O 1
ATOM 696 N N . MET A 1 87 ? -3.457 -11.422 1.181 1 91.81 87 MET A N 1
ATOM 697 C CA . MET A 1 87 ? -4.863 -11.07 1.34 1 91.81 87 MET A CA 1
ATOM 698 C C . MET A 1 87 ? -5.762 -12.047 0.59 1 91.81 87 MET A C 1
ATOM 700 O O . MET A 1 87 ? -6.816 -11.664 0.078 1 91.81 87 MET A O 1
ATOM 704 N N . ILE A 1 88 ? -5.363 -13.281 0.513 1 93.31 88 ILE A N 1
ATOM 705 C CA . ILE A 1 88 ? -6.062 -14.25 -0.325 1 93.31 88 ILE A CA 1
ATOM 706 C C . ILE A 1 88 ? -7.504 -14.398 0.149 1 93.31 88 ILE A C 1
ATOM 708 O O . ILE A 1 88 ? -8.43 -14.43 -0.664 1 93.31 88 ILE A O 1
ATOM 712 N N . PHE A 1 89 ? -7.766 -14.469 1.453 1 93.94 89 PHE A N 1
ATOM 713 C CA . PHE A 1 89 ? -9.125 -14.609 1.972 1 93.94 89 PHE A CA 1
ATOM 714 C C . PHE A 1 89 ? -9.969 -13.391 1.629 1 93.94 89 PHE A C 1
ATOM 716 O O . PHE A 1 89 ? -11.078 -13.516 1.123 1 93.94 89 PHE A O 1
ATOM 723 N N . HIS A 1 90 ? -9.461 -12.219 1.89 1 96.5 90 HIS A N 1
ATOM 724 C CA . HIS A 1 90 ? -10.148 -10.961 1.626 1 96.5 90 HIS A CA 1
ATOM 725 C C . HIS A 1 90 ? -10.453 -10.805 0.141 1 96.5 90 HIS A C 1
ATOM 727 O O . HIS A 1 90 ? -11.531 -10.328 -0.229 1 96.5 90 HIS A O 1
ATOM 733 N N . LYS A 1 91 ? -9.508 -11.211 -0.695 1 96.94 91 LYS A N 1
ATOM 734 C CA . LYS A 1 91 ? -9.719 -11.125 -2.137 1 96.94 91 LYS A CA 1
ATOM 735 C C . LYS A 1 91 ? -10.883 -12.008 -2.576 1 96.94 91 LYS A C 1
ATOM 737 O O . LYS A 1 91 ? -11.656 -11.641 -3.463 1 96.94 91 LYS A O 1
ATOM 742 N N . GLN A 1 92 ? -10.992 -13.188 -1.952 1 96.12 92 GLN A N 1
ATOM 743 C CA . GLN A 1 92 ? -12.062 -14.102 -2.338 1 96.12 92 GLN A CA 1
ATOM 744 C C . GLN A 1 92 ? -13.438 -13.523 -1.997 1 96.12 92 GLN A C 1
ATOM 746 O O . GLN A 1 92 ? -14.414 -13.758 -2.713 1 96.12 92 GLN A O 1
ATOM 751 N N . ILE A 1 93 ? -13.453 -12.734 -0.936 1 97 93 ILE A N 1
ATOM 752 C CA . ILE A 1 93 ? -14.711 -12.094 -0.581 1 97 93 ILE A CA 1
ATOM 753 C C . ILE A 1 93 ? -14.969 -10.914 -1.521 1 97 93 ILE A C 1
ATOM 755 O O . ILE A 1 93 ? -16.031 -10.836 -2.139 1 97 93 ILE A O 1
ATOM 759 N N . ALA A 1 94 ? -14.016 -10.055 -1.658 1 98.19 94 ALA A N 1
ATOM 760 C CA . ALA A 1 94 ? -14.18 -8.805 -2.395 1 98.19 94 ALA A CA 1
ATOM 761 C C . ALA A 1 94 ? -14.516 -9.062 -3.859 1 98.19 94 ALA A C 1
ATOM 763 O O . ALA A 1 94 ? -15.336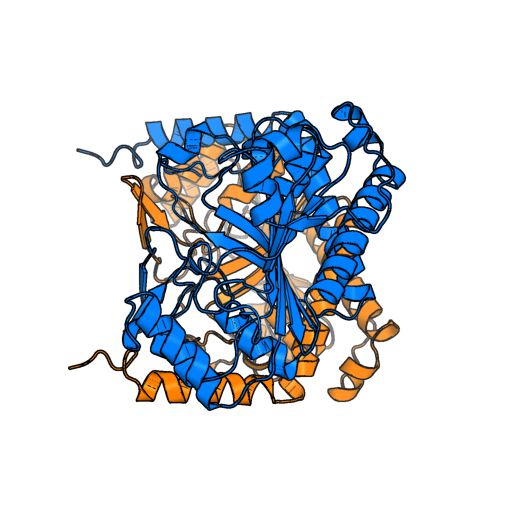 -8.359 -4.449 1 98.19 94 ALA A O 1
ATOM 764 N N . VAL A 1 95 ? -13.883 -10.078 -4.449 1 98.38 95 VAL A N 1
ATOM 765 C CA . VAL A 1 95 ? -13.992 -10.312 -5.887 1 98.38 95 VAL A CA 1
ATOM 766 C C . VAL A 1 95 ? -15.398 -10.789 -6.227 1 98.38 95 VAL A C 1
ATOM 768 O O . VAL A 1 95 ? -15.852 -10.656 -7.371 1 98.38 95 VAL A O 1
ATOM 771 N N . GLN A 1 96 ? -16.125 -11.398 -5.227 1 98.06 96 GLN A N 1
ATOM 772 C CA . GLN A 1 96 ? -17.469 -11.891 -5.477 1 98.06 96 GLN A CA 1
ATOM 773 C C . GLN A 1 96 ? -18.391 -10.75 -5.91 1 98.06 96 GLN A C 1
ATOM 775 O O . GLN A 1 96 ? -19.328 -10.961 -6.688 1 98.06 96 GLN A O 1
ATOM 780 N N . GLU A 1 97 ? -18.094 -9.492 -5.41 1 98.06 97 GLU A N 1
ATOM 781 C CA . GLU A 1 97 ? -18.969 -8.359 -5.684 1 98.06 97 GLU A CA 1
ATOM 782 C C . GLU A 1 97 ? -18.312 -7.363 -6.637 1 98.06 97 GLU A C 1
ATOM 784 O O . GLU A 1 97 ? -18.984 -6.742 -7.461 1 98.06 97 GLU A O 1
ATOM 789 N N . LEU A 1 98 ? -17.016 -7.246 -6.59 1 98.5 98 LEU A N 1
ATOM 790 C CA . LEU A 1 98 ? -16.312 -6.238 -7.375 1 98.5 98 LEU A CA 1
ATOM 791 C C . LEU A 1 98 ? -15.812 -6.824 -8.688 1 98.5 98 LEU A C 1
ATOM 793 O O . LEU A 1 98 ? -15.383 -6.09 -9.578 1 98.5 98 LEU A O 1
ATOM 797 N N . LYS A 1 99 ? -15.773 -8.117 -8.891 1 98.62 99 LYS A N 1
ATOM 798 C CA . LYS A 1 99 ? -15.602 -8.906 -10.109 1 98.62 99 LYS A CA 1
ATOM 799 C C . LYS A 1 99 ? -14.141 -8.922 -10.547 1 98.62 99 LYS A C 1
ATOM 801 O O . LYS A 1 99 ? -13.586 -9.992 -10.836 1 98.62 99 LYS A O 1
ATOM 806 N N . LYS A 1 100 ? -13.477 -7.797 -10.688 1 98.88 100 LYS A N 1
ATOM 807 C CA . LYS A 1 100 ? -12.07 -7.613 -11.039 1 98.88 100 LYS A CA 1
ATOM 808 C C . LYS A 1 100 ? -11.375 -6.66 -10.07 1 98.88 100 LYS A C 1
ATOM 810 O O . LYS A 1 100 ? -11.711 -5.473 -10.023 1 98.88 100 LYS A O 1
ATOM 815 N N . ILE A 1 101 ? -10.391 -7.18 -9.375 1 98.88 101 ILE A N 1
ATOM 816 C CA . ILE A 1 101 ? -9.766 -6.324 -8.375 1 98.88 101 ILE A CA 1
ATOM 817 C C . ILE A 1 101 ? -8.25 -6.461 -8.453 1 98.88 101 ILE A C 1
ATOM 819 O O . ILE A 1 101 ? -7.734 -7.445 -8.992 1 98.88 101 ILE A O 1
ATOM 823 N N . PHE A 1 102 ? -7.559 -5.48 -8 1 98.81 102 PHE A N 1
ATOM 824 C CA . PHE A 1 102 ? -6.129 -5.586 -7.738 1 98.81 102 PHE A CA 1
ATOM 825 C C . PHE A 1 102 ? -5.742 -4.785 -6.5 1 98.81 102 PHE A C 1
ATOM 827 O O . PHE A 1 102 ? -6.523 -3.961 -6.02 1 98.81 102 PHE A O 1
ATOM 834 N N . ILE A 1 103 ? -4.645 -5.133 -5.953 1 98.31 103 ILE A N 1
ATOM 835 C CA . ILE A 1 103 ? -4.102 -4.523 -4.742 1 98.31 103 ILE A CA 1
ATOM 836 C C . ILE A 1 103 ? -2.596 -4.332 -4.895 1 98.31 103 ILE A C 1
ATOM 838 O O . ILE A 1 103 ? -1.888 -5.234 -5.344 1 98.31 103 ILE A O 1
ATOM 842 N N . MET A 1 104 ? -2.123 -3.098 -4.664 1 97.62 104 MET A N 1
ATOM 843 C CA . MET A 1 104 ? -0.707 -2.939 -4.34 1 97.62 104 MET A CA 1
ATOM 844 C C . MET A 1 104 ? -0.435 -3.312 -2.887 1 97.62 104 MET A C 1
ATOM 846 O O . MET A 1 104 ? -0.481 -2.455 -2.002 1 97.62 104 MET A O 1
ATOM 850 N N . SER A 1 105 ? -0.101 -4.562 -2.68 1 96.56 105 SER A N 1
ATOM 851 C CA . SER A 1 105 ? -0.232 -5.16 -1.355 1 96.56 105 SER A CA 1
ATOM 852 C C . SER A 1 105 ? 1.126 -5.297 -0.675 1 96.56 105 SER A C 1
ATOM 854 O O . SER A 1 105 ? 1.951 -6.117 -1.086 1 96.56 105 SER A O 1
ATOM 856 N N . PRO A 1 106 ? 1.34 -4.523 0.408 1 95.94 106 PRO A N 1
ATOM 857 C CA . PRO A 1 106 ? 2.498 -4.855 1.24 1 95.94 106 PRO A CA 1
ATOM 858 C C . PRO A 1 106 ? 2.334 -6.18 1.978 1 95.94 106 PRO A C 1
ATOM 860 O O . PRO A 1 106 ? 1.271 -6.449 2.543 1 95.94 106 PRO A O 1
ATOM 863 N N . ASN A 1 107 ? 3.305 -6.969 1.938 1 93.25 107 ASN A N 1
ATOM 864 C CA . ASN A 1 107 ? 3.307 -8.266 2.6 1 93.25 107 ASN A CA 1
ATOM 865 C C . ASN A 1 107 ? 4.516 -8.43 3.518 1 93.25 107 ASN A C 1
ATOM 867 O O . ASN A 1 107 ? 5.617 -7.984 3.186 1 93.25 107 ASN A O 1
ATOM 871 N N . ILE A 1 108 ? 4.273 -9.039 4.637 1 91.81 108 ILE A N 1
ATOM 872 C CA . ILE A 1 108 ? 5.336 -9.352 5.586 1 91.81 108 ILE A CA 1
ATOM 873 C C . ILE A 1 108 ? 5.473 -10.867 5.727 1 91.81 108 ILE A C 1
ATOM 875 O O . ILE A 1 108 ? 4.551 -11.539 6.195 1 91.81 108 ILE A O 1
ATOM 879 N N . ARG A 1 109 ? 6.543 -11.375 5.32 1 90 109 ARG A N 1
ATOM 880 C CA . ARG A 1 109 ? 6.883 -12.781 5.469 1 90 109 ARG A CA 1
ATOM 881 C C . ARG A 1 109 ? 8.227 -12.953 6.164 1 90 109 ARG A C 1
ATOM 883 O O . ARG A 1 109 ? 9.281 -12.883 5.523 1 90 109 ARG A O 1
ATOM 890 N N . LEU A 1 110 ? 8.188 -13.203 7.43 1 87.5 110 LEU A N 1
ATOM 891 C CA . LEU A 1 110 ? 9.406 -13.328 8.219 1 87.5 110 LEU A CA 1
ATOM 892 C C . LEU A 1 110 ? 10.148 -14.617 7.871 1 87.5 110 LEU A C 1
ATOM 894 O O . LEU A 1 110 ? 10.125 -15.578 8.641 1 87.5 110 LEU A O 1
ATOM 898 N N . GLU A 1 111 ? 10.867 -14.547 6.809 1 83.31 111 GLU A N 1
ATOM 899 C CA . GLU A 1 111 ? 11.594 -15.688 6.254 1 83.31 111 GLU A CA 1
ATOM 900 C C . GLU A 1 111 ? 12.758 -16.094 7.152 1 83.31 111 GLU A C 1
ATOM 902 O O . GLU A 1 111 ? 13.234 -15.289 7.961 1 83.31 111 GLU A O 1
ATOM 907 N N . LYS A 1 112 ? 13.188 -17.328 6.945 1 82.75 112 LYS A N 1
ATOM 908 C CA . LYS A 1 112 ? 14.352 -17.812 7.684 1 82.75 112 LYS A CA 1
ATOM 909 C C . LYS A 1 112 ? 15.625 -17.094 7.254 1 82.75 112 LYS A C 1
ATOM 911 O O . LYS A 1 112 ? 15.75 -16.672 6.098 1 82.75 112 LYS A O 1
ATOM 916 N N . GLU A 1 113 ? 16.531 -17.109 8.094 1 82.69 113 GLU A N 1
ATOM 917 C CA . GLU A 1 113 ? 17.781 -16.375 7.902 1 82.69 113 GLU A CA 1
ATOM 918 C C . GLU A 1 113 ? 18.547 -16.906 6.695 1 82.69 113 GLU A C 1
ATOM 920 O O . GLU A 1 113 ? 19.234 -16.141 6.012 1 82.69 113 GLU A O 1
ATOM 925 N N . GLU A 1 114 ? 18.391 -18.094 6.391 1 82.88 114 GLU A N 1
ATOM 926 C CA . GLU A 1 114 ? 19.125 -18.719 5.297 1 82.88 114 GLU A CA 1
ATOM 927 C C . GLU A 1 114 ? 18.766 -18.109 3.955 1 82.88 114 GLU A C 1
ATOM 929 O O . GLU A 1 114 ? 19.547 -18.156 3.006 1 82.88 114 GLU A O 1
ATOM 934 N N . LYS A 1 115 ? 17.672 -17.469 3.918 1 83.94 115 LYS A N 1
ATOM 935 C CA . LYS A 1 115 ? 17.203 -16.875 2.668 1 83.94 115 LYS A CA 1
ATOM 936 C C . LYS A 1 115 ? 17.906 -15.562 2.377 1 83.94 115 LYS A C 1
ATOM 938 O O . LYS A 1 115 ? 17.875 -15.07 1.247 1 83.94 115 LYS A O 1
ATOM 943 N N . ALA A 1 116 ? 18.531 -15 3.363 1 83.38 116 ALA A N 1
ATOM 944 C CA . ALA A 1 116 ? 19.25 -13.742 3.18 1 83.38 116 ALA A CA 1
ATOM 945 C C . ALA A 1 116 ? 20.344 -13.891 2.127 1 83.38 116 ALA A C 1
ATOM 947 O O . ALA A 1 116 ? 20.641 -12.945 1.394 1 83.38 116 ALA A O 1
ATOM 948 N N . GLU A 1 117 ? 20.906 -15.023 1.979 1 83.31 117 GLU A N 1
ATOM 949 C CA . GLU A 1 117 ? 22.062 -15.25 1.125 1 83.31 117 GLU A CA 1
ATOM 950 C C . GLU A 1 117 ? 21.656 -15.391 -0.338 1 83.31 117 GLU A C 1
ATOM 952 O O . GLU A 1 117 ? 22.5 -15.289 -1.235 1 83.31 117 GLU A O 1
ATOM 957 N N . THR A 1 118 ? 20.391 -15.609 -0.606 1 81.44 118 THR A N 1
ATOM 958 C CA . THR A 1 118 ? 19.938 -15.828 -1.978 1 81.44 118 THR A CA 1
ATOM 959 C C . THR A 1 118 ? 19.969 -14.531 -2.77 1 81.44 118 THR A C 1
ATOM 961 O O . THR A 1 118 ? 20.062 -14.547 -3.998 1 81.44 118 THR A O 1
ATOM 964 N N . GLY A 1 119 ? 19.766 -13.398 -2.029 1 84.75 119 GLY A N 1
ATOM 965 C CA . GLY A 1 119 ? 19.703 -12.102 -2.684 1 84.75 119 GLY A CA 1
ATOM 966 C C . GLY A 1 119 ? 18.391 -11.852 -3.398 1 84.75 119 GLY A C 1
ATOM 967 O O . GLY A 1 119 ? 18.266 -10.883 -4.152 1 84.75 119 GLY A O 1
ATOM 968 N N . ARG A 1 120 ? 17.391 -12.742 -3.15 1 88.81 120 ARG A N 1
ATOM 969 C CA . ARG A 1 120 ? 16.156 -12.594 -3.904 1 88.81 120 ARG A CA 1
ATOM 970 C C . ARG A 1 120 ? 14.945 -12.531 -2.973 1 88.81 120 ARG A C 1
ATOM 972 O O . ARG A 1 120 ? 13.797 -12.609 -3.422 1 88.81 120 ARG A O 1
ATOM 979 N N . HIS A 1 121 ? 15.281 -12.406 -1.662 1 91.19 121 HIS A N 1
ATOM 980 C CA . HIS A 1 121 ? 14.172 -12.406 -0.716 1 91.19 121 HIS A CA 1
ATOM 981 C C . HIS A 1 121 ? 14.242 -11.203 0.216 1 91.19 121 HIS A C 1
ATOM 983 O O . HIS A 1 121 ? 15.32 -10.844 0.698 1 91.19 121 HIS A O 1
ATOM 989 N N . LEU A 1 122 ? 13.188 -10.57 0.366 1 94.38 122 LEU A N 1
ATOM 990 C CA . LEU A 1 122 ? 12.906 -9.594 1.419 1 94.38 122 LEU A CA 1
ATOM 991 C C . LEU A 1 122 ? 11.758 -10.062 2.301 1 94.38 122 LEU A C 1
ATOM 993 O O . LEU A 1 122 ? 10.859 -10.766 1.831 1 94.38 122 LEU A O 1
ATOM 997 N N . TYR A 1 123 ? 11.758 -9.719 3.572 1 93.06 123 TYR A N 1
ATOM 998 C CA . TYR A 1 123 ? 10.641 -10.18 4.391 1 93.06 123 TYR A CA 1
ATOM 999 C C . TYR A 1 123 ? 9.523 -9.141 4.434 1 93.06 123 TYR A C 1
ATOM 1001 O O . TYR A 1 123 ? 8.453 -9.398 4.988 1 93.06 123 TYR A O 1
ATOM 1009 N N . GLU A 1 124 ? 9.758 -8.016 3.846 1 94.69 124 GLU A N 1
ATOM 1010 C CA . GLU A 1 124 ? 8.742 -7.023 3.514 1 94.69 124 GLU A CA 1
ATOM 1011 C C . GLU A 1 124 ? 8.828 -6.609 2.049 1 94.69 124 GLU A C 1
ATOM 1013 O O . GLU A 1 124 ? 9.875 -6.141 1.594 1 94.69 124 GLU A O 1
ATOM 1018 N N . PHE A 1 125 ? 7.75 -6.801 1.339 1 95.81 125 PHE A N 1
ATOM 1019 C CA . PHE A 1 125 ? 7.723 -6.504 -0.088 1 95.81 125 PHE A CA 1
ATOM 1020 C C . PHE A 1 125 ? 6.305 -6.176 -0.546 1 95.81 125 PHE A C 1
ATOM 1022 O O . PHE A 1 125 ? 5.344 -6.395 0.194 1 95.81 125 PHE A O 1
ATOM 1029 N N . THR A 1 126 ? 6.211 -5.59 -1.709 1 97.19 126 THR A N 1
ATOM 1030 C CA . THR A 1 126 ? 4.906 -5.262 -2.271 1 97.19 126 THR A CA 1
ATOM 1031 C C . THR A 1 126 ? 4.566 -6.195 -3.43 1 97.19 126 THR A C 1
ATOM 1033 O O . THR A 1 126 ? 5.402 -6.438 -4.305 1 97.19 126 THR A O 1
ATOM 1036 N N . GLN A 1 127 ? 3.414 -6.723 -3.354 1 97.5 127 GLN A N 1
ATOM 1037 C CA . GLN A 1 127 ? 2.912 -7.574 -4.426 1 97.5 127 GLN A CA 1
ATOM 1038 C C . GLN A 1 127 ? 1.755 -6.91 -5.164 1 97.5 127 GLN A C 1
ATOM 1040 O O . GLN A 1 127 ? 0.883 -6.297 -4.539 1 97.5 127 GLN A O 1
ATOM 1045 N N . ILE A 1 128 ? 1.828 -6.922 -6.488 1 98.25 128 ILE A N 1
ATOM 1046 C CA . ILE A 1 128 ? 0.631 -6.656 -7.277 1 98.25 128 ILE A CA 1
ATOM 1047 C C . ILE A 1 128 ? -0.286 -7.875 -7.254 1 98.25 128 ILE A C 1
ATOM 1049 O O . ILE A 1 128 ? -0.041 -8.859 -7.953 1 98.25 128 ILE A O 1
ATOM 1053 N N . ASP A 1 129 ? -1.336 -7.754 -6.516 1 98.25 129 ASP A N 1
ATOM 1054 C CA . ASP A 1 129 ? -2.285 -8.859 -6.406 1 98.25 129 ASP A CA 1
ATOM 1055 C C . ASP A 1 129 ? -3.502 -8.625 -7.297 1 98.25 129 ASP A C 1
ATOM 1057 O O . ASP A 1 129 ? -4.191 -7.609 -7.168 1 98.25 129 ASP A O 1
ATOM 1061 N N . ILE A 1 130 ? -3.715 -9.555 -8.109 1 98.81 130 ILE A N 1
ATOM 1062 C CA . ILE A 1 130 ? -4.832 -9.438 -9.047 1 98.81 130 ILE A CA 1
ATOM 1063 C C . ILE A 1 130 ? -5.758 -10.641 -8.891 1 98.81 130 ILE A C 1
ATOM 1065 O O . ILE A 1 130 ? -5.297 -11.781 -8.766 1 98.81 130 ILE A O 1
ATOM 1069 N N . GLU A 1 131 ? -7.027 -10.422 -8.875 1 98.81 131 GLU A N 1
ATOM 1070 C CA . GLU A 1 131 ? -8.039 -11.477 -8.789 1 98.81 131 GLU A CA 1
ATOM 1071 C C . GLU A 1 131 ? -9.266 -11.125 -9.625 1 98.81 131 GLU A C 1
ATOM 1073 O O . GLU A 1 131 ? -9.727 -9.984 -9.625 1 98.81 131 GLU A O 1
ATOM 1078 N N . ALA A 1 132 ? -9.75 -12.062 -10.352 1 98.88 132 ALA A N 1
ATOM 1079 C CA . ALA A 1 132 ? -10.938 -11.844 -11.18 1 98.88 132 ALA A CA 1
ATOM 1080 C C . ALA A 1 132 ? -11.914 -13.008 -11.055 1 98.88 132 ALA A C 1
ATOM 1082 O O . ALA A 1 132 ? -11.5 -14.164 -10.922 1 98.88 132 ALA A O 1
ATOM 1083 N N . LEU A 1 133 ? -13.133 -12.68 -11.102 1 98.38 133 LEU A N 1
ATOM 1084 C CA . LEU A 1 133 ? -14.211 -13.656 -10.992 1 98.38 133 LEU A CA 1
ATOM 1085 C C . LEU A 1 133 ? -14.445 -14.359 -12.32 1 98.38 133 LEU A C 1
ATOM 1087 O O . LEU A 1 133 ? -14.422 -13.727 -13.375 1 98.38 133 LEU A O 1
ATOM 1091 N N . GLU A 1 134 ? -14.609 -15.664 -12.289 1 97.25 134 GLU A N 1
ATOM 1092 C CA . GLU A 1 134 ? -15.031 -16.5 -13.406 1 97.25 134 GLU A CA 1
ATOM 1093 C C . GLU A 1 134 ? -14.078 -16.375 -14.594 1 97.25 134 GLU A C 1
ATOM 1095 O O . GLU A 1 134 ? -14.523 -16.234 -15.734 1 97.25 134 GLU A O 1
ATOM 1100 N N . LYS A 1 135 ? -12.828 -16.188 -14.367 1 98.25 135 LYS A N 1
ATOM 1101 C CA . LYS A 1 135 ? -11.758 -16.219 -15.359 1 98.25 135 LYS A CA 1
ATOM 1102 C C . LYS A 1 135 ? -10.953 -17.516 -15.25 1 98.25 135 LYS A C 1
ATOM 1104 O O . LYS A 1 135 ? -10.805 -18.062 -14.164 1 98.25 135 LYS A O 1
ATOM 1109 N N . THR A 1 136 ? -10.461 -17.953 -16.359 1 97.88 136 THR A N 1
ATOM 1110 C CA . THR A 1 136 ? -9.617 -19.141 -16.359 1 97.88 136 THR A CA 1
ATOM 1111 C C . THR A 1 136 ? -8.156 -18.781 -16.109 1 97.88 136 THR A C 1
ATOM 1113 O O . THR A 1 136 ? -7.789 -17.594 -16.172 1 97.88 136 THR A O 1
ATOM 1116 N N . ARG A 1 137 ? -7.391 -19.781 -15.797 1 97.94 137 ARG A N 1
ATOM 1117 C CA . ARG A 1 137 ? -5.949 -19.609 -15.688 1 97.94 137 ARG A CA 1
ATOM 1118 C C . ARG A 1 137 ? -5.379 -18.953 -16.953 1 97.94 137 ARG A C 1
ATOM 1120 O O . ARG A 1 137 ? -4.566 -18.031 -16.859 1 97.94 137 ARG A O 1
ATOM 1127 N N . GLU A 1 138 ? -5.859 -19.406 -18.141 1 98.44 138 GLU A N 1
ATOM 1128 C CA . GLU A 1 138 ? -5.383 -18.875 -19.406 1 98.44 138 GLU A CA 1
ATOM 1129 C C . GLU A 1 138 ? -5.754 -17.406 -19.578 1 98.44 138 GLU A C 1
ATOM 1131 O O . GLU A 1 138 ? -4.961 -16.625 -20.109 1 98.44 138 GLU A O 1
ATOM 1136 N N . ASP A 1 139 ? -6.934 -17.062 -19.156 1 98.62 139 ASP A N 1
ATOM 1137 C CA . ASP A 1 139 ? -7.336 -15.656 -19.188 1 98.62 139 ASP A CA 1
ATOM 1138 C C . ASP A 1 139 ? -6.367 -14.789 -18.391 1 98.62 139 ASP A C 1
ATOM 1140 O O . ASP A 1 139 ? -5.969 -13.719 -18.844 1 98.62 139 ASP A O 1
ATOM 1144 N N . MET A 1 140 ? -6.016 -15.234 -17.219 1 98.75 140 MET A N 1
ATOM 1145 C CA . MET A 1 140 ? -5.176 -14.445 -16.312 1 98.75 140 MET A CA 1
ATOM 1146 C C . MET A 1 140 ? -3.727 -14.445 -16.781 1 98.75 140 MET A C 1
ATOM 1148 O O . MET A 1 140 ? -3.014 -13.453 -16.609 1 98.75 140 MET A O 1
ATOM 1152 N N . MET A 1 141 ? -3.27 -15.586 -17.406 1 98.81 141 MET A N 1
ATOM 1153 C CA . MET A 1 141 ? -1.953 -15.594 -18.047 1 98.81 141 MET A CA 1
ATOM 1154 C C . MET A 1 141 ? -1.87 -14.531 -19.141 1 98.81 141 MET A C 1
ATOM 1156 O O . MET A 1 141 ? -0.876 -13.812 -19.234 1 98.81 141 MET A O 1
ATOM 1160 N N . ASP A 1 142 ? -2.906 -14.492 -19.922 1 98.81 142 ASP A N 1
ATOM 1161 C CA . ASP A 1 142 ? -2.971 -13.492 -20.984 1 98.81 142 ASP A CA 1
ATOM 1162 C C . ASP A 1 142 ? -2.9 -12.078 -20.422 1 98.81 142 ASP A C 1
ATOM 1164 O O . ASP A 1 142 ? -2.188 -11.227 -20.953 1 98.81 142 ASP A O 1
ATOM 1168 N N . LEU A 1 143 ? -3.629 -11.805 -19.359 1 98.88 143 LEU A N 1
ATOM 1169 C CA . LEU A 1 143 ? -3.605 -10.508 -18.703 1 98.88 143 LEU A CA 1
ATOM 1170 C C . LEU A 1 143 ? -2.205 -10.18 -18.188 1 98.88 143 LEU A C 1
ATOM 1172 O O . LEU A 1 143 ? -1.736 -9.047 -18.328 1 98.88 143 LEU A O 1
ATOM 1176 N N . ALA A 1 144 ? -1.584 -11.156 -17.562 1 98.88 144 ALA A N 1
ATOM 1177 C CA . ALA A 1 144 ? -0.243 -10.961 -17.016 1 98.88 144 ALA A CA 1
ATOM 1178 C C . ALA A 1 144 ? 0.75 -10.602 -18.109 1 98.88 144 ALA A C 1
ATOM 1180 O O . ALA A 1 144 ? 1.588 -9.711 -17.938 1 98.88 144 ALA A O 1
ATOM 1181 N N . GLU A 1 145 ? 0.671 -11.336 -19.219 1 98.88 145 GLU A N 1
ATOM 1182 C CA . GLU A 1 145 ? 1.545 -11.062 -20.359 1 98.88 145 GLU A CA 1
ATOM 1183 C C . GLU A 1 145 ? 1.349 -9.641 -20.875 1 98.88 145 GLU A C 1
ATOM 1185 O O . GLU A 1 145 ? 2.318 -8.898 -21.062 1 98.88 145 GLU A O 1
ATOM 1190 N N . ASP A 1 146 ? 0.09 -9.242 -21.031 1 98.88 146 ASP A N 1
ATOM 1191 C CA . ASP A 1 146 ? -0.216 -7.891 -21.484 1 98.88 146 ASP A CA 1
ATOM 1192 C C . ASP A 1 146 ? 0.323 -6.852 -20.5 1 98.88 146 ASP A C 1
ATOM 1194 O O . ASP A 1 146 ? 0.868 -5.824 -20.922 1 98.88 146 ASP A O 1
ATOM 1198 N N . LEU A 1 147 ? 0.138 -7.117 -19.25 1 98.88 147 LEU A N 1
ATOM 1199 C CA . LEU A 1 147 ? 0.564 -6.199 -18.203 1 98.88 147 LEU A CA 1
ATOM 1200 C C . LEU A 1 147 ? 2.074 -5.992 -18.234 1 98.88 147 LEU A C 1
ATOM 1202 O O . LEU A 1 147 ? 2.551 -4.855 -18.203 1 98.88 147 LEU A O 1
ATOM 1206 N N . ILE A 1 148 ? 2.793 -7.062 -18.297 1 98.75 148 ILE A N 1
ATOM 1207 C CA . ILE A 1 148 ? 4.25 -7.027 -18.266 1 98.75 148 ILE A CA 1
ATOM 1208 C C . ILE A 1 148 ? 4.773 -6.336 -19.531 1 98.75 148 ILE A C 1
ATOM 1210 O O . ILE A 1 148 ? 5.613 -5.438 -19.438 1 98.75 148 ILE A O 1
ATOM 1214 N N . ILE A 1 149 ? 4.273 -6.734 -20.672 1 98.75 149 ILE A N 1
ATOM 1215 C CA . ILE A 1 149 ? 4.707 -6.168 -21.953 1 98.75 149 ILE A CA 1
ATOM 1216 C C . ILE A 1 149 ? 4.395 -4.672 -21.984 1 98.75 149 ILE A C 1
ATOM 1218 O O . ILE A 1 149 ? 5.246 -3.863 -22.359 1 98.75 149 ILE A O 1
ATOM 1222 N N . TYR A 1 150 ? 3.203 -4.312 -21.547 1 98.69 150 TYR A N 1
ATOM 1223 C CA . TYR A 1 150 ? 2.797 -2.914 -21.5 1 98.69 150 TYR A CA 1
ATOM 1224 C C . TYR A 1 150 ? 3.729 -2.1 -20.609 1 98.69 150 TYR A C 1
ATOM 1226 O O . TYR A 1 150 ? 4.191 -1.025 -21.016 1 98.69 150 TYR A O 1
ATOM 1234 N N . THR A 1 151 ? 3.969 -2.555 -19.453 1 98.56 151 THR A N 1
ATOM 1235 C CA . THR A 1 151 ? 4.766 -1.833 -18.469 1 98.56 151 THR A CA 1
ATOM 1236 C C . THR A 1 151 ? 6.191 -1.622 -18.969 1 98.56 151 THR A C 1
ATOM 1238 O O . THR A 1 151 ? 6.707 -0.504 -18.922 1 98.56 151 THR A O 1
ATOM 1241 N N . ILE A 1 152 ? 6.812 -2.668 -19.469 1 98.31 152 ILE A N 1
ATOM 1242 C CA . ILE A 1 152 ? 8.18 -2.588 -19.969 1 98.31 152 ILE A CA 1
ATOM 1243 C C . ILE A 1 152 ? 8.234 -1.64 -21.172 1 98.31 152 ILE A C 1
ATOM 1245 O O . ILE A 1 152 ? 9.141 -0.806 -21.266 1 98.31 152 ILE A O 1
ATOM 1249 N N . LYS A 1 153 ? 7.293 -1.745 -22.062 1 98.31 153 LYS A N 1
ATOM 1250 C CA . LYS A 1 153 ? 7.242 -0.878 -23.234 1 98.31 153 LYS A CA 1
ATOM 1251 C C . LYS A 1 153 ? 7.148 0.59 -22.844 1 98.31 153 LYS A C 1
ATOM 1253 O O . LYS A 1 153 ? 7.848 1.438 -23.391 1 98.31 153 LYS A O 1
ATOM 1258 N N . ARG A 1 154 ? 6.281 0.903 -21.891 1 98.06 154 ARG A N 1
ATOM 1259 C CA . ARG A 1 154 ? 6.105 2.281 -21.453 1 98.06 154 ARG A CA 1
ATOM 1260 C C . ARG A 1 154 ? 7.398 2.83 -20.844 1 98.06 154 ARG A C 1
ATOM 1262 O O . ARG A 1 154 ? 7.762 3.982 -21.094 1 98.06 154 ARG A O 1
ATOM 1269 N N . ILE A 1 155 ? 8.078 2.053 -20.047 1 97.81 155 ILE A N 1
ATOM 1270 C CA . ILE A 1 155 ? 9.328 2.49 -19.422 1 97.81 155 ILE A CA 1
ATOM 1271 C C . ILE A 1 155 ? 10.375 2.758 -20.5 1 97.81 155 ILE A C 1
ATOM 1273 O O . ILE A 1 155 ? 11.07 3.775 -20.469 1 97.81 155 ILE A O 1
ATOM 1277 N N . LYS A 1 156 ? 10.477 1.86 -21.5 1 97.62 156 LYS A N 1
ATOM 1278 C CA . LYS A 1 156 ? 11.414 2.029 -22.594 1 97.62 156 LYS A CA 1
ATOM 1279 C C . LYS A 1 156 ? 11.133 3.312 -23.375 1 97.62 156 LYS A C 1
ATOM 1281 O O . LYS A 1 156 ? 12.055 4.02 -23.781 1 97.62 156 LYS A O 1
ATOM 1286 N N . GLU A 1 157 ? 9.906 3.602 -23.547 1 97.62 157 GLU A N 1
ATOM 1287 C CA . GLU A 1 157 ? 9.5 4.734 -24.375 1 97.62 157 GLU A CA 1
ATOM 1288 C C . GLU A 1 157 ? 9.617 6.047 -23.609 1 97.62 157 GLU A C 1
ATOM 1290 O O . GLU A 1 157 ? 10.062 7.059 -24.156 1 97.62 157 GLU A O 1
ATOM 1295 N N . GLU A 1 158 ? 9.273 6.043 -22.375 1 96.5 158 GLU A N 1
ATOM 1296 C CA . GLU A 1 158 ? 9.102 7.305 -21.656 1 96.5 158 GLU A CA 1
ATOM 1297 C C . GLU A 1 158 ? 10.305 7.598 -20.766 1 96.5 158 GLU A C 1
ATOM 1299 O O . GLU A 1 158 ? 10.539 8.742 -20.375 1 96.5 158 GLU A O 1
ATOM 1304 N N . HIS A 1 159 ? 10.984 6.547 -20.406 1 96.06 159 HIS A N 1
ATOM 1305 C CA . HIS A 1 159 ? 12.086 6.734 -19.469 1 96.06 159 HIS A CA 1
ATOM 1306 C C . HIS A 1 159 ? 13.32 5.945 -19.906 1 96.06 159 HIS A C 1
ATOM 1308 O O . HIS A 1 159 ? 13.883 5.191 -19.109 1 96.06 159 HIS A O 1
ATOM 1314 N N . PRO A 1 160 ? 13.773 6.152 -21.141 1 96.56 160 PRO A N 1
ATOM 1315 C CA . PRO A 1 160 ? 14.906 5.371 -21.641 1 96.56 160 PRO A CA 1
ATOM 1316 C C . PRO A 1 160 ? 16.188 5.629 -20.844 1 96.56 160 PRO A C 1
ATOM 1318 O O . PRO A 1 160 ? 17.047 4.75 -20.75 1 96.56 160 PRO A O 1
ATOM 1321 N N . GLU A 1 161 ? 16.297 6.762 -20.219 1 96.75 161 GLU A N 1
ATOM 1322 C CA . GLU A 1 161 ? 17.516 7.141 -19.484 1 96.75 161 GLU A CA 1
ATOM 1323 C C . GLU A 1 161 ? 17.734 6.238 -18.281 1 96.75 161 GLU A C 1
ATOM 1325 O O . GLU A 1 161 ? 18.859 5.945 -17.922 1 96.75 161 GLU A O 1
ATOM 1330 N N . GLU A 1 162 ? 16.641 5.82 -17.641 1 95.75 162 GLU A N 1
ATOM 1331 C CA . GLU A 1 162 ? 16.766 4.949 -16.469 1 95.75 162 GLU A CA 1
ATOM 1332 C C . GLU A 1 162 ? 17.297 3.574 -16.859 1 95.75 162 GLU A C 1
ATOM 1334 O O . GLU A 1 162 ? 18.125 2.996 -16.156 1 95.75 162 GLU A O 1
ATOM 1339 N N . LEU A 1 163 ? 16.828 3.061 -17.969 1 96.62 163 LEU A N 1
ATOM 1340 C CA . LEU A 1 163 ? 17.297 1.766 -18.453 1 96.62 163 LEU A CA 1
ATOM 1341 C C . LEU A 1 163 ? 18.734 1.864 -18.969 1 96.62 163 LEU A C 1
ATOM 1343 O O . LEU A 1 163 ? 19.531 0.943 -18.781 1 96.62 163 LEU A O 1
ATOM 1347 N N . GLU A 1 164 ? 19.078 3.006 -19.594 1 97.5 164 GLU A N 1
ATOM 1348 C CA . GLU A 1 164 ? 20.422 3.244 -20.094 1 97.5 164 GLU A CA 1
ATOM 1349 C C . GLU A 1 164 ? 21.438 3.258 -18.953 1 97.5 164 GLU A C 1
ATOM 1351 O O . GLU A 1 164 ? 22.562 2.785 -19.109 1 97.5 164 GLU A O 1
ATOM 1356 N N . TYR A 1 165 ? 21.031 3.822 -17.844 1 97.81 165 TYR A N 1
ATOM 1357 C CA . TYR A 1 165 ? 21.906 3.838 -16.672 1 97.81 165 TYR A CA 1
ATOM 1358 C C . TYR A 1 165 ? 22.359 2.428 -16.312 1 97.81 165 TYR A C 1
ATOM 1360 O O . TYR A 1 165 ? 23.516 2.219 -15.93 1 97.81 165 TYR A O 1
ATOM 1368 N N . PHE A 1 166 ? 21.438 1.474 -16.469 1 97.56 166 PHE A N 1
ATOM 1369 C CA . PHE A 1 166 ? 21.719 0.098 -16.078 1 97.56 166 PHE A CA 1
ATOM 1370 C C . PHE A 1 166 ? 22.297 -0.691 -17.25 1 97.56 166 PHE A C 1
ATOM 1372 O O . PHE A 1 166 ? 22.609 -1.88 -17.125 1 97.56 166 PHE A O 1
ATOM 1379 N N . GLY A 1 167 ? 22.391 -0.11 -18.391 1 97.06 167 GLY A N 1
ATOM 1380 C CA . GLY A 1 167 ? 22.812 -0.83 -19.578 1 97.06 167 GLY A CA 1
ATOM 1381 C C . GLY A 1 167 ? 21.828 -1.904 -20.016 1 97.06 167 GLY A C 1
ATOM 1382 O O . GLY A 1 167 ? 22.219 -2.951 -20.531 1 97.06 167 GLY A O 1
ATOM 1383 N N . ARG A 1 168 ? 20.578 -1.662 -19.656 1 95.12 168 ARG A N 1
ATOM 1384 C CA . ARG A 1 168 ? 19.547 -2.652 -19.938 1 95.12 168 ARG A CA 1
ATOM 1385 C C . ARG A 1 168 ? 18.891 -2.402 -21.281 1 95.12 168 ARG A C 1
ATOM 1387 O O . ARG A 1 168 ? 18.422 -1.295 -21.562 1 95.12 168 ARG A O 1
ATOM 1394 N N . ASP A 1 169 ? 18.906 -3.355 -22.125 1 93.06 169 ASP A N 1
ATOM 1395 C CA . ASP A 1 169 ? 18.172 -3.359 -23.391 1 93.06 169 ASP A CA 1
ATOM 1396 C C . ASP A 1 169 ? 17.172 -4.516 -23.438 1 93.06 169 ASP A C 1
ATOM 1398 O O . ASP A 1 169 ? 17.438 -5.555 -24.047 1 93.06 169 ASP A O 1
ATOM 1402 N N . LEU A 1 170 ? 16.031 -4.289 -22.828 1 93.81 170 LEU A N 1
ATOM 1403 C CA . LEU A 1 170 ? 15.023 -5.34 -22.766 1 93.81 170 LEU A CA 1
ATOM 1404 C C . LEU A 1 170 ? 14.383 -5.574 -24.125 1 93.81 170 LEU A C 1
ATOM 1406 O O . LEU A 1 170 ? 14.047 -4.621 -24.844 1 93.81 170 LEU A O 1
ATOM 1410 N N . PRO A 1 171 ? 14.242 -6.785 -24.531 1 93.12 171 PRO A N 1
ATOM 1411 C CA . PRO A 1 171 ? 13.617 -7.074 -25.828 1 93.12 171 PRO A CA 1
ATOM 1412 C C . PRO A 1 171 ? 12.125 -6.746 -25.844 1 93.12 171 PRO A C 1
ATOM 1414 O O . PRO A 1 171 ? 11.523 -6.52 -24.781 1 93.12 171 PRO A O 1
ATOM 1417 N N . ASP A 1 172 ? 11.594 -6.633 -27.031 1 95.56 172 ASP A N 1
ATOM 1418 C CA . ASP A 1 172 ? 10.148 -6.543 -27.203 1 95.56 172 ASP A CA 1
ATOM 1419 C C . ASP A 1 172 ? 9.5 -7.922 -27.078 1 95.56 172 ASP A C 1
ATOM 1421 O O . ASP A 1 172 ? 9.312 -8.609 -28.094 1 95.56 172 ASP A O 1
ATOM 1425 N N . TYR A 1 173 ? 9.109 -8.219 -25.938 1 96.94 173 TYR A N 1
ATOM 1426 C CA . TYR A 1 173 ? 8.516 -9.531 -25.688 1 96.94 173 TYR A CA 1
ATOM 1427 C C . TYR A 1 173 ? 7.203 -9.68 -26.453 1 96.94 173 TYR A C 1
ATOM 1429 O O . TYR A 1 173 ? 6.43 -8.727 -26.578 1 96.94 173 TYR A O 1
ATOM 1437 N N . GLN A 1 174 ? 6.992 -10.883 -26.906 1 96.69 174 GLN A N 1
ATOM 1438 C CA . GLN A 1 174 ? 5.777 -11.195 -27.656 1 96.69 174 GLN A CA 1
ATOM 1439 C C . GLN A 1 174 ? 4.945 -12.25 -26.938 1 96.69 174 GLN A C 1
ATOM 1441 O O . GLN A 1 174 ? 5.492 -13.172 -26.328 1 96.69 174 GLN A O 1
ATOM 1446 N N . LYS A 1 175 ? 3.721 -12.094 -27.031 1 96.69 175 LYS A N 1
ATOM 1447 C CA . LYS A 1 175 ? 2.805 -13.102 -26.5 1 96.69 175 LYS A CA 1
ATOM 1448 C C . LYS A 1 175 ? 2.479 -14.156 -27.562 1 96.69 175 LYS A C 1
ATOM 1450 O O . LYS A 1 175 ? 2.525 -13.883 -28.75 1 96.69 175 LYS A O 1
ATOM 1455 N N . PRO A 1 176 ? 2.088 -15.266 -27.203 1 98.25 176 PRO A N 1
ATOM 1456 C CA . PRO A 1 176 ? 2.07 -15.75 -25.812 1 98.25 176 PRO A CA 1
ATOM 1457 C C . PRO A 1 176 ? 3.449 -16.172 -25.328 1 98.25 176 PRO A C 1
ATOM 1459 O O . PRO A 1 176 ? 4.273 -16.641 -26.109 1 98.25 176 PRO A O 1
ATOM 1462 N N . PHE A 1 177 ? 3.713 -16.031 -24.047 1 98.75 177 PHE A N 1
ATOM 1463 C CA . PHE A 1 177 ? 4.914 -16.609 -23.438 1 98.75 177 PHE A CA 1
ATOM 1464 C C . PHE A 1 177 ? 4.883 -18.125 -23.516 1 98.75 177 PHE A C 1
ATOM 1466 O O . PHE A 1 177 ? 3.82 -18.75 -23.375 1 98.75 177 PHE A O 1
ATOM 1473 N N . PRO A 1 178 ? 6.012 -18.734 -23.734 1 98.44 178 PRO A N 1
ATOM 1474 C CA . PRO A 1 178 ? 6.047 -20.203 -23.734 1 98.44 178 PRO A CA 1
ATOM 1475 C C . PRO A 1 178 ? 5.586 -20.812 -22.422 1 98.44 178 PRO A C 1
ATOM 1477 O O . PRO A 1 178 ? 5.645 -20.156 -21.375 1 98.44 178 PRO A O 1
ATOM 1480 N N . LYS A 1 179 ? 5.152 -22.078 -22.562 1 98.44 179 LYS A N 1
ATOM 1481 C CA . LYS A 1 179 ? 4.68 -22.828 -21.406 1 98.44 179 LYS A CA 1
ATOM 1482 C C . LYS A 1 179 ? 5.426 -24.156 -21.25 1 98.44 179 LYS A C 1
ATOM 1484 O O . LYS A 1 179 ? 5.797 -24.766 -22.25 1 98.44 179 LYS A O 1
ATOM 1489 N N . ILE A 1 180 ? 5.637 -24.531 -20.047 1 98.5 180 ILE A N 1
ATOM 1490 C CA . ILE A 1 180 ? 6.152 -25.844 -19.719 1 98.5 180 ILE A CA 1
ATOM 1491 C C . ILE A 1 180 ? 5.438 -26.375 -18.469 1 98.5 180 ILE A C 1
ATOM 1493 O O . ILE A 1 180 ? 5.172 -25.625 -17.531 1 98.5 180 ILE A O 1
ATOM 1497 N N . THR A 1 181 ? 5.043 -27.609 -18.5 1 98.19 181 THR A N 1
ATOM 1498 C CA . THR A 1 181 ? 4.43 -28.172 -17.297 1 98.19 181 THR A CA 1
ATOM 1499 C C . THR A 1 181 ? 5.48 -28.453 -16.234 1 98.19 181 THR A C 1
ATOM 1501 O O . THR A 1 181 ? 6.66 -28.625 -16.547 1 98.19 181 THR A O 1
ATOM 1504 N N . TYR A 1 182 ? 5.062 -28.469 -15.023 1 97.81 182 TYR A N 1
ATOM 1505 C CA . TYR A 1 182 ? 5.949 -28.812 -13.922 1 97.81 182 TYR A CA 1
ATOM 1506 C C . TYR A 1 182 ? 6.609 -30.172 -14.164 1 97.81 182 TYR A C 1
ATOM 1508 O O . TYR A 1 182 ? 7.82 -30.312 -13.984 1 97.81 182 TYR A O 1
ATOM 1516 N N . ALA A 1 183 ? 5.832 -31.125 -14.594 1 96.94 183 ALA A N 1
ATOM 1517 C CA . ALA A 1 183 ? 6.332 -32.469 -14.844 1 96.94 183 ALA A CA 1
ATOM 1518 C C . ALA A 1 183 ? 7.41 -32.469 -15.922 1 96.94 183 ALA A C 1
ATOM 1520 O O . ALA A 1 183 ? 8.453 -33.125 -15.766 1 96.94 183 ALA A O 1
ATOM 1521 N N . GLU A 1 184 ? 7.164 -31.781 -17 1 98.12 184 GLU A N 1
ATOM 1522 C CA . GLU A 1 184 ? 8.141 -31.672 -18.078 1 98.12 184 GLU A CA 1
ATOM 1523 C C . GLU A 1 184 ? 9.422 -31 -17.609 1 98.12 184 GLU A C 1
ATOM 1525 O O . GLU A 1 184 ? 10.523 -31.422 -17.969 1 98.12 184 GLU A O 1
ATOM 1530 N N . ALA A 1 185 ? 9.281 -29.922 -16.828 1 98.06 185 ALA A N 1
ATOM 1531 C CA . ALA A 1 185 ? 10.43 -29.188 -16.312 1 98.06 185 ALA A CA 1
ATOM 1532 C C . ALA A 1 185 ? 11.305 -30.078 -15.438 1 98.06 185 ALA A C 1
ATOM 1534 O O . ALA A 1 185 ? 12.531 -30.094 -15.578 1 98.06 185 ALA A O 1
ATOM 1535 N N . GLU A 1 186 ? 10.656 -30.812 -14.562 1 97.12 186 GLU A N 1
ATOM 1536 C CA . GLU A 1 186 ? 11.391 -31.703 -13.672 1 97.12 186 GLU A CA 1
ATOM 1537 C C . GLU A 1 186 ? 12.094 -32.812 -14.453 1 97.12 186 GLU A C 1
ATOM 1539 O O . GLU A 1 186 ? 13.227 -33.188 -14.125 1 97.12 186 GLU A O 1
ATOM 1544 N N . GLU A 1 187 ? 11.422 -33.344 -15.375 1 97.81 187 GLU A N 1
ATOM 1545 C CA . GLU A 1 187 ? 11.992 -34.406 -16.188 1 97.81 187 GLU A CA 1
ATOM 1546 C C . GLU A 1 187 ? 13.211 -33.906 -16.969 1 97.81 187 GLU A C 1
ATOM 1548 O O . GLU A 1 187 ? 14.234 -34.594 -17.031 1 97.81 187 GLU A O 1
ATOM 1553 N N . LYS A 1 188 ? 13.07 -32.75 -17.531 1 97.56 188 LYS A N 1
ATOM 1554 C CA . LYS A 1 188 ? 14.078 -32.25 -18.438 1 97.56 188 LYS A CA 1
ATOM 1555 C C . LYS A 1 188 ? 15.258 -31.641 -17.672 1 97.56 188 LYS A C 1
ATOM 1557 O O . LYS A 1 188 ? 16.406 -31.75 -18.094 1 97.56 188 LYS A O 1
ATOM 1562 N N . TYR A 1 189 ? 14.945 -30.953 -16.531 1 97.25 189 TYR A N 1
ATOM 1563 C CA . TYR A 1 189 ? 15.984 -30.109 -15.938 1 97.25 189 TYR A CA 1
ATOM 1564 C C . TYR A 1 189 ? 16.266 -30.531 -14.5 1 97.25 189 TYR A C 1
ATOM 1566 O O . TYR A 1 189 ? 17.156 -29.984 -13.859 1 97.25 189 TYR A O 1
ATOM 1574 N N . GLY A 1 190 ? 15.547 -31.5 -13.961 1 96.44 190 GLY A N 1
ATOM 1575 C CA . GLY A 1 190 ? 15.727 -31.922 -12.578 1 96.44 190 GLY A CA 1
ATOM 1576 C C . GLY A 1 190 ? 15.133 -30.953 -11.578 1 96.44 190 GLY A C 1
ATOM 1577 O O . GLY A 1 190 ? 14.258 -30.156 -11.914 1 96.44 190 GLY A O 1
ATOM 1578 N N . LYS A 1 191 ? 15.586 -31.016 -10.367 1 93.12 191 LYS A N 1
ATOM 1579 C CA . LYS A 1 191 ? 15.008 -30.266 -9.258 1 93.12 191 LYS A CA 1
ATOM 1580 C C . LYS A 1 191 ? 15.336 -28.781 -9.375 1 93.12 191 LYS A C 1
ATOM 1582 O O . LYS A 1 191 ? 14.609 -27.938 -8.836 1 93.12 191 LYS A O 1
ATOM 1587 N N . ASP A 1 192 ? 16.328 -28.438 -10.086 1 95.19 192 ASP A N 1
ATOM 1588 C CA . ASP A 1 192 ? 16.75 -27.047 -10.242 1 95.19 192 ASP A CA 1
ATOM 1589 C C . ASP A 1 192 ? 16.172 -26.438 -11.508 1 95.19 192 ASP A C 1
ATOM 1591 O O . ASP A 1 192 ? 16.781 -25.516 -12.094 1 95.19 192 ASP A O 1
ATOM 1595 N N . PHE A 1 193 ? 15.055 -26.938 -11.914 1 96.75 193 PHE A N 1
ATOM 1596 C CA . PHE A 1 193 ? 14.508 -26.562 -13.219 1 96.75 193 PHE A CA 1
ATOM 1597 C C . PHE A 1 193 ? 14.25 -25.062 -13.297 1 96.75 193 PHE A C 1
ATOM 1599 O O . PHE A 1 193 ? 14.43 -24.453 -14.352 1 96.75 193 PHE A O 1
ATOM 1606 N N . GLU A 1 194 ? 13.742 -24.438 -12.242 1 96.12 194 GLU A N 1
ATOM 1607 C CA . GLU A 1 194 ? 13.445 -23.016 -12.297 1 96.12 194 GLU A CA 1
ATOM 1608 C C . GLU A 1 194 ? 14.695 -22.203 -12.648 1 96.12 194 GLU A C 1
ATOM 1610 O O . GLU A 1 194 ? 14.648 -21.328 -13.516 1 96.12 194 GLU A O 1
ATOM 1615 N N . ARG A 1 195 ? 15.758 -22.5 -11.953 1 96.12 195 ARG A N 1
ATOM 1616 C CA . ARG A 1 195 ? 17.031 -21.812 -12.172 1 96.12 195 ARG A CA 1
ATOM 1617 C C . ARG A 1 195 ? 17.531 -22.031 -13.602 1 96.12 195 ARG A C 1
ATOM 1619 O O . ARG A 1 195 ? 17.969 -21.078 -14.258 1 96.12 195 ARG A O 1
ATOM 1626 N N . ILE A 1 196 ? 17.484 -23.266 -14.031 1 98 196 ILE A N 1
ATOM 1627 C CA . ILE A 1 196 ? 18.016 -23.625 -15.344 1 98 196 ILE A CA 1
ATOM 1628 C C . ILE A 1 196 ? 17.156 -22.984 -16.438 1 98 196 ILE A C 1
ATOM 1630 O O . ILE A 1 196 ? 17.688 -22.359 -17.359 1 98 196 ILE A O 1
ATOM 1634 N N . ILE A 1 197 ? 15.836 -23.094 -16.312 1 98 197 ILE A N 1
ATOM 1635 C CA . ILE A 1 197 ? 14.922 -22.5 -17.281 1 98 197 ILE A CA 1
ATOM 1636 C C . ILE A 1 197 ? 15.156 -20.984 -17.344 1 98 197 ILE A C 1
ATOM 1638 O O . ILE A 1 197 ? 15.25 -20.422 -18.438 1 98 197 ILE A O 1
ATOM 1642 N N . SER A 1 198 ? 15.242 -20.375 -16.234 1 97.94 198 SER A N 1
ATOM 1643 C CA . SER A 1 198 ? 15.453 -18.938 -16.156 1 97.94 198 SER A CA 1
ATOM 1644 C C . SER A 1 198 ? 16.734 -18.531 -16.875 1 97.94 198 SER A C 1
ATOM 1646 O O . SER A 1 198 ? 16.734 -17.562 -17.641 1 97.94 198 SER A O 1
ATOM 1648 N N . LYS A 1 199 ? 17.797 -19.219 -16.656 1 97.31 199 LYS A N 1
ATOM 1649 C CA . LYS A 1 199 ? 19.094 -18.891 -17.219 1 97.31 199 LYS A CA 1
ATOM 1650 C C . LYS A 1 199 ? 19.109 -19.094 -18.734 1 97.31 199 LYS A C 1
ATOM 1652 O O . LYS A 1 199 ? 19.766 -18.344 -19.453 1 97.31 199 LYS A O 1
ATOM 1657 N N . GLU A 1 200 ? 18.438 -20.062 -19.156 1 97.06 200 GLU A N 1
ATOM 1658 C CA . GLU A 1 200 ? 18.531 -20.453 -20.562 1 97.06 200 GLU A CA 1
ATOM 1659 C C . GLU A 1 200 ? 17.531 -19.688 -21.422 1 97.06 200 GLU A C 1
ATOM 1661 O O . GLU A 1 200 ? 17.688 -19.594 -22.641 1 97.06 200 GLU A O 1
ATOM 1666 N N . SER A 1 201 ? 16.531 -19.203 -20.797 1 96.06 201 SER A N 1
ATOM 1667 C CA . SER A 1 201 ? 15.453 -18.578 -21.562 1 96.06 201 SER A CA 1
ATOM 1668 C C . SER A 1 201 ? 15.773 -17.125 -21.906 1 96.06 201 SER A C 1
ATOM 1670 O O . SER A 1 201 ? 16.453 -16.438 -21.141 1 96.06 201 SER A O 1
ATOM 1672 N N . LYS A 1 202 ? 15.242 -16.703 -23.047 1 95.38 202 LYS A N 1
ATOM 1673 C CA . LYS A 1 202 ? 15.367 -15.305 -23.469 1 95.38 202 LYS A CA 1
ATOM 1674 C C . LYS A 1 202 ? 14.062 -14.547 -23.25 1 95.38 202 LYS A C 1
ATOM 1676 O O . LYS A 1 202 ? 14.016 -13.32 -23.391 1 95.38 202 LYS A O 1
ATOM 1681 N N . THR A 1 203 ? 13.031 -15.273 -22.953 1 97.75 203 THR A N 1
ATOM 1682 C CA . THR A 1 203 ? 11.711 -14.719 -22.672 1 97.75 203 THR A CA 1
ATOM 1683 C C . THR A 1 203 ? 11.117 -15.32 -21.406 1 97.75 203 THR A C 1
ATOM 1685 O O . THR A 1 203 ? 11.57 -16.375 -20.938 1 97.75 203 THR A O 1
ATOM 1688 N N . PRO A 1 204 ? 10.203 -14.602 -20.75 1 98.5 204 PRO A N 1
ATOM 1689 C CA . PRO A 1 204 ? 9.516 -15.234 -19.609 1 98.5 204 PRO A CA 1
ATOM 1690 C C . PRO A 1 204 ? 8.797 -16.516 -20 1 98.5 204 PRO A C 1
ATOM 1692 O O . PRO A 1 204 ? 8.281 -16.625 -21.125 1 98.5 204 PRO A O 1
ATOM 1695 N N . ILE A 1 205 ? 8.75 -17.438 -19.047 1 98.62 205 ILE A N 1
ATOM 1696 C CA . ILE A 1 205 ? 8.148 -18.75 -19.312 1 98.62 205 ILE A CA 1
ATOM 1697 C C . ILE A 1 205 ? 7.172 -19.109 -18.203 1 98.62 205 ILE A C 1
ATOM 1699 O O . ILE A 1 205 ? 7.465 -18.906 -17.031 1 98.62 205 ILE A O 1
ATOM 1703 N N . TRP A 1 206 ? 6.055 -19.609 -18.641 1 98.81 206 TRP A N 1
ATOM 1704 C CA . TRP A 1 206 ? 5.062 -20.094 -17.688 1 98.81 206 TRP A CA 1
ATOM 1705 C C . TRP A 1 206 ? 5.371 -21.516 -17.25 1 98.81 206 TRP A C 1
ATOM 1707 O O . TRP A 1 206 ? 5.59 -22.391 -18.094 1 98.81 206 TRP A O 1
ATOM 1717 N N . LEU A 1 207 ? 5.43 -21.75 -15.992 1 98.62 207 LEU A N 1
ATOM 1718 C CA . LEU A 1 207 ? 5.336 -23.078 -15.391 1 98.62 207 LEU A CA 1
ATOM 1719 C C . LEU A 1 207 ? 3.896 -23.391 -14.984 1 98.62 207 LEU A C 1
ATOM 1721 O O . LEU A 1 207 ? 3.324 -22.703 -14.133 1 98.62 207 LEU A O 1
ATOM 1725 N N . ILE A 1 208 ? 3.312 -24.469 -15.594 1 98.25 208 ILE A N 1
ATOM 1726 C CA . ILE A 1 208 ? 1.895 -24.719 -15.352 1 98.25 208 ILE A CA 1
ATOM 1727 C C . ILE A 1 208 ? 1.703 -26.141 -14.812 1 98.25 208 ILE A C 1
ATOM 1729 O O . ILE A 1 208 ? 2.652 -26.922 -14.766 1 98.25 208 ILE A O 1
ATOM 1733 N N . ASP A 1 209 ? 0.5 -26.406 -14.375 1 97.44 209 ASP A N 1
ATOM 1734 C CA . ASP A 1 209 ? 0.104 -27.734 -13.906 1 97.44 209 ASP A CA 1
ATOM 1735 C C . ASP A 1 209 ? 0.958 -28.172 -12.719 1 97.44 209 ASP A C 1
ATOM 1737 O O . ASP A 1 209 ? 1.551 -29.266 -12.75 1 97.44 209 ASP A O 1
ATOM 1741 N N . ILE A 1 210 ? 0.957 -27.375 -11.766 1 96.81 210 ILE A N 1
ATOM 1742 C CA . ILE A 1 210 ? 1.789 -27.578 -10.586 1 96.81 210 ILE A CA 1
ATOM 1743 C C . ILE A 1 210 ? 1.174 -28.672 -9.703 1 96.81 210 ILE A C 1
ATOM 1745 O O . ILE A 1 210 ? -0.042 -28.688 -9.5 1 96.81 210 ILE A O 1
ATOM 1749 N N . PRO A 1 211 ? 1.994 -29.531 -9.164 1 94.44 211 PRO A N 1
ATOM 1750 C CA . PRO A 1 211 ? 1.473 -30.594 -8.297 1 94.44 211 PRO A CA 1
ATOM 1751 C C . PRO A 1 211 ? 0.818 -30.047 -7.027 1 94.44 211 PRO A C 1
ATOM 1753 O O . PRO A 1 211 ? 1.309 -29.078 -6.441 1 94.44 211 PRO A O 1
ATOM 1756 N N . LEU A 1 212 ? -0.206 -30.734 -6.59 1 89.12 212 LEU A N 1
ATOM 1757 C CA . LEU A 1 212 ? -0.988 -30.359 -5.414 1 89.12 212 LEU A CA 1
ATOM 1758 C C . LEU A 1 212 ? -0.094 -30.234 -4.188 1 89.12 212 LEU A C 1
ATOM 1760 O O . LEU A 1 212 ? -0.3 -29.344 -3.357 1 89.12 212 LEU A O 1
ATOM 1764 N N . LYS A 1 213 ? 0.87 -31.031 -4.023 1 84.06 213 LYS A N 1
ATOM 1765 C CA . LYS A 1 213 ? 1.728 -31.094 -2.844 1 84.06 213 LYS A CA 1
ATOM 1766 C C . LYS A 1 213 ? 2.582 -29.828 -2.73 1 84.06 213 LYS A C 1
ATOM 1768 O O . LYS A 1 213 ? 3.119 -29.531 -1.662 1 84.06 213 LYS A O 1
ATOM 1773 N N . GLU A 1 214 ? 2.666 -29.094 -3.838 1 83.94 214 GLU A N 1
ATOM 1774 C CA . GLU A 1 214 ? 3.568 -27.938 -3.879 1 83.94 214 GLU A CA 1
ATOM 1775 C C . GLU A 1 214 ? 2.832 -26.656 -3.539 1 83.94 214 GLU A C 1
ATOM 1777 O O . GLU A 1 214 ? 3.447 -25.578 -3.443 1 83.94 214 GLU A O 1
ATOM 1782 N N . ARG A 1 215 ? 1.558 -26.719 -3.338 1 87.38 215 ARG A N 1
ATOM 1783 C CA . ARG A 1 215 ? 0.791 -25.469 -3.211 1 87.38 215 ARG A CA 1
ATOM 1784 C C . ARG A 1 215 ? -0.179 -25.547 -2.037 1 87.38 215 ARG A C 1
ATOM 1786 O O . ARG A 1 215 ? -0.208 -26.547 -1.311 1 87.38 215 ARG A O 1
ATOM 1793 N N . GLU A 1 216 ? -0.917 -24.406 -1.893 1 79.88 216 GLU A N 1
ATOM 1794 C CA . GLU A 1 216 ? -1.867 -24.25 -0.794 1 79.88 216 GLU A CA 1
ATOM 1795 C C . GLU A 1 216 ? -3.156 -25.016 -1.065 1 79.88 216 GLU A C 1
ATOM 1797 O O . GLU A 1 216 ? -3.42 -25.406 -2.203 1 79.88 216 GLU A O 1
ATOM 1802 N N . PHE A 1 217 ? -3.973 -25.109 -0.086 1 79.69 217 PHE A N 1
ATOM 1803 C CA . PHE A 1 217 ? -5.195 -25.906 -0.126 1 79.69 217 PHE A CA 1
ATOM 1804 C C . PHE A 1 217 ? -6.23 -25.266 -1.041 1 79.69 217 PHE A C 1
ATOM 1806 O O . PHE A 1 217 ? -7.121 -25.938 -1.554 1 79.69 217 PHE A O 1
ATOM 1813 N N . TYR A 1 218 ? -6.078 -23.984 -1.262 1 83.56 218 TYR A N 1
ATOM 1814 C CA . TYR A 1 218 ? -7.188 -23.281 -1.901 1 83.56 218 TYR A CA 1
ATOM 1815 C C . TYR A 1 218 ? -6.973 -23.172 -3.406 1 83.56 218 TYR A C 1
ATOM 1817 O O . TYR A 1 218 ? -7.742 -22.516 -4.105 1 83.56 218 TYR A O 1
ATOM 1825 N N . ASP A 1 219 ? -6.035 -23.828 -3.934 1 91.69 219 ASP A N 1
ATOM 1826 C CA . ASP A 1 219 ? -5.812 -23.859 -5.375 1 91.69 219 ASP A CA 1
ATOM 1827 C C . ASP A 1 219 ? -6.645 -24.953 -6.039 1 91.69 219 ASP A C 1
ATOM 1829 O O . ASP A 1 219 ? -6.762 -26.062 -5.508 1 91.69 219 ASP A O 1
ATOM 1833 N N . ARG A 1 220 ? -7.117 -24.688 -7.188 1 94.5 220 ARG A N 1
ATOM 1834 C CA . ARG A 1 220 ? -8.07 -25.594 -7.82 1 94.5 220 ARG A CA 1
ATOM 1835 C C . ARG A 1 220 ? -7.352 -26.734 -8.539 1 94.5 220 ARG A C 1
ATOM 1837 O O . ARG A 1 220 ? -6.395 -26.5 -9.273 1 94.5 220 ARG A O 1
ATOM 1844 N N . GLU A 1 221 ? -7.871 -27.859 -8.328 1 92.88 221 GLU A N 1
ATOM 1845 C CA . GLU A 1 221 ? -7.395 -29.078 -8.969 1 92.88 221 GLU A CA 1
ATOM 1846 C C . GLU A 1 221 ? -8.195 -29.391 -10.227 1 92.88 221 GLU A C 1
ATOM 1848 O O . GLU A 1 221 ? -9.391 -29.109 -10.297 1 92.88 221 GLU A O 1
ATOM 1853 N N . TYR A 1 222 ? -7.477 -29.984 -11.188 1 92.25 222 TYR A N 1
ATOM 1854 C CA . TYR A 1 222 ? -8.219 -30.516 -12.328 1 92.25 222 TYR A CA 1
ATOM 1855 C C . TYR A 1 222 ? -9.164 -31.625 -11.883 1 92.25 222 TYR A C 1
ATOM 1857 O O . TYR A 1 222 ? -8.75 -32.594 -11.219 1 92.25 222 TYR A O 1
ATOM 1865 N N . PRO A 1 223 ? -10.383 -31.453 -12.312 1 85.62 223 PRO A N 1
ATOM 1866 C CA . PRO A 1 223 ? -11.289 -32.531 -11.93 1 85.62 223 PRO A CA 1
ATOM 1867 C C . PRO A 1 223 ? -10.898 -33.875 -12.539 1 85.62 223 PRO A C 1
ATOM 1869 O O . PRO A 1 223 ? -11.094 -34.938 -11.914 1 85.62 223 PRO A O 1
ATOM 1872 N N . ASP A 1 224 ? -10.305 -33.812 -13.672 1 90.69 224 ASP A N 1
ATOM 1873 C CA . ASP A 1 224 ? -10.016 -35.062 -14.398 1 90.69 224 ASP A CA 1
ATOM 1874 C C . ASP A 1 224 ? -8.555 -35.469 -14.234 1 90.69 224 ASP A C 1
ATOM 1876 O O . ASP A 1 224 ? -8.125 -36.5 -14.758 1 90.69 224 ASP A O 1
ATOM 1880 N N . LYS A 1 225 ? -7.734 -34.719 -13.625 1 91.88 225 LYS A N 1
ATOM 1881 C CA . LYS A 1 225 ? -6.332 -35.031 -13.344 1 91.88 225 LYS A CA 1
ATOM 1882 C C . LYS A 1 225 ? -6 -34.781 -11.875 1 91.88 225 LYS A C 1
ATOM 1884 O O . LYS A 1 225 ? -5.289 -33.844 -11.531 1 91.88 225 LYS A O 1
ATOM 1889 N N . PRO A 1 226 ? -6.422 -35.75 -11.023 1 88.69 226 PRO A N 1
ATOM 1890 C CA . PRO A 1 226 ? -6.184 -35.594 -9.586 1 88.69 226 PRO A CA 1
ATOM 1891 C C . PRO A 1 226 ? -4.707 -35.375 -9.258 1 88.69 226 PRO A C 1
ATOM 1893 O O . PRO A 1 226 ? -3.838 -36 -9.852 1 88.69 226 PRO A O 1
ATOM 1896 N N . GLY A 1 227 ? -4.48 -34.438 -8.43 1 91.44 227 GLY A N 1
ATOM 1897 C CA . GLY A 1 227 ? -3.121 -34.156 -7.988 1 91.44 227 GLY A CA 1
ATOM 1898 C C . GLY A 1 227 ? -2.459 -33.031 -8.758 1 91.44 227 GLY A C 1
ATOM 1899 O O . GLY A 1 227 ? -1.381 -32.562 -8.391 1 91.44 227 GLY A O 1
ATOM 1900 N N . ILE A 1 228 ? -3.061 -32.594 -9.844 1 95.81 228 ILE A N 1
ATOM 1901 C CA . ILE A 1 228 ? -2.518 -31.531 -10.664 1 95.81 228 ILE A CA 1
ATOM 1902 C C . ILE A 1 228 ? -3.398 -30.281 -10.531 1 95.81 228 ILE A C 1
ATOM 1904 O O . ILE A 1 228 ? -4.613 -30.359 -10.742 1 95.81 228 ILE A O 1
ATOM 1908 N N . LEU A 1 229 ? -2.793 -29.203 -10.234 1 96.38 229 LEU A N 1
ATOM 1909 C CA . LEU A 1 229 ? -3.508 -27.953 -9.984 1 96.38 229 LEU A CA 1
ATOM 1910 C C . LEU A 1 229 ? -3.547 -27.094 -11.234 1 96.38 229 LEU A C 1
ATOM 1912 O O . LEU A 1 229 ? -2.631 -27.141 -12.062 1 96.38 229 LEU A O 1
ATOM 1916 N N . ARG A 1 230 ? -4.59 -26.328 -11.359 1 97.06 230 ARG A N 1
ATOM 1917 C CA . ARG A 1 230 ? -4.707 -25.312 -12.406 1 97.06 230 ARG A CA 1
ATOM 1918 C C . ARG A 1 230 ? -3.979 -24.031 -12.016 1 97.06 230 ARG A C 1
ATOM 1920 O O . ARG A 1 230 ? -4.562 -22.953 -12.047 1 97.06 230 ARG A O 1
ATOM 1927 N N . ASP A 1 231 ? -2.705 -24.188 -11.703 1 97.38 231 ASP A N 1
ATOM 1928 C CA . ASP A 1 231 ? -1.83 -23.109 -1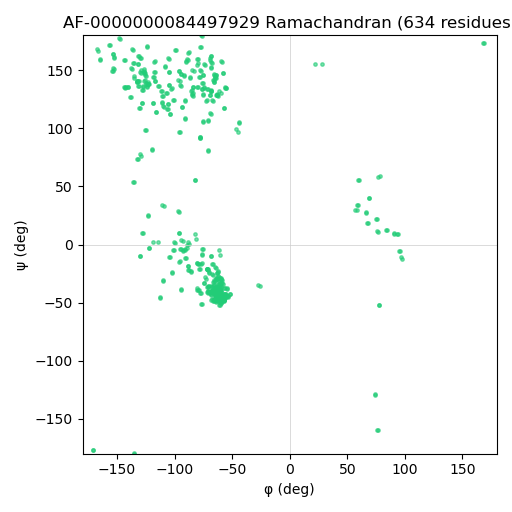1.266 1 97.38 231 ASP A CA 1
ATOM 1929 C C . ASP A 1 231 ? -0.86 -22.688 -12.367 1 97.38 231 ASP A C 1
ATOM 1931 O O . ASP A 1 231 ? -0.67 -23.438 -13.336 1 97.38 231 ASP A O 1
ATOM 1935 N N . MET A 1 232 ? -0.354 -21.531 -12.227 1 98.06 232 MET A N 1
ATOM 1936 C CA . MET A 1 232 ? 0.689 -21.031 -13.109 1 98.06 232 MET A CA 1
ATOM 1937 C C . MET A 1 232 ? 1.709 -20.203 -12.336 1 98.06 232 MET A C 1
ATOM 1939 O O . MET A 1 232 ? 1.343 -19.438 -11.445 1 98.06 232 MET A O 1
ATOM 1943 N N . ASP A 1 233 ? 2.914 -20.406 -12.578 1 98.25 233 ASP A N 1
ATOM 1944 C CA . ASP A 1 233 ? 4.02 -19.547 -12.164 1 98.25 233 ASP A CA 1
ATOM 1945 C C . ASP A 1 233 ? 4.75 -18.969 -13.367 1 98.25 233 ASP A C 1
ATOM 1947 O O . ASP A 1 233 ? 4.902 -19.641 -14.391 1 98.25 233 ASP A O 1
ATOM 1951 N N . LEU A 1 234 ? 5.113 -17.766 -13.25 1 98.81 234 LEU A N 1
ATOM 1952 C CA . LEU A 1 234 ? 5.93 -17.156 -14.297 1 98.81 234 LEU A CA 1
ATOM 1953 C C . LEU A 1 234 ? 7.391 -17.078 -13.867 1 98.81 234 LEU A C 1
ATOM 1955 O O . LEU A 1 234 ? 7.684 -16.703 -12.727 1 98.81 234 LEU A O 1
ATOM 1959 N N . ILE A 1 235 ? 8.25 -17.453 -14.75 1 98.56 235 ILE A N 1
ATOM 1960 C CA . ILE A 1 235 ? 9.688 -17.422 -14.508 1 98.56 235 ILE A CA 1
ATOM 1961 C C . ILE A 1 235 ? 10.328 -16.328 -15.375 1 98.56 235 ILE A C 1
ATOM 1963 O O . ILE A 1 235 ? 10.195 -16.359 -16.609 1 98.56 235 ILE A O 1
ATOM 1967 N N . TRP A 1 236 ? 10.992 -15.391 -14.734 1 98.31 236 TRP A N 1
ATOM 1968 C CA . TRP A 1 236 ? 11.766 -14.406 -15.484 1 98.31 236 TRP A CA 1
ATOM 1969 C C . TRP A 1 236 ? 12.938 -15.07 -16.203 1 98.31 236 TRP A C 1
ATOM 1971 O O . TRP A 1 236 ? 13.578 -15.969 -15.656 1 98.31 236 TRP A O 1
ATOM 1981 N N . PRO A 1 237 ? 13.305 -14.562 -17.375 1 98 237 PRO A N 1
ATOM 1982 C CA . PRO A 1 237 ? 14.523 -15.031 -18.047 1 98 237 PRO A CA 1
ATOM 1983 C C . PRO A 1 237 ? 15.789 -14.453 -17.422 1 98 237 PRO A C 1
ATOM 1985 O O . PRO A 1 237 ? 15.719 -13.703 -16.453 1 98 237 PRO A O 1
ATOM 1988 N N . GLU A 1 238 ? 16.938 -14.828 -17.969 1 96.56 238 GLU A N 1
ATOM 1989 C CA . GLU A 1 238 ? 18.266 -14.266 -17.688 1 96.56 238 GLU A CA 1
ATOM 1990 C C . GLU A 1 238 ? 18.703 -14.578 -16.266 1 96.56 238 GLU A C 1
ATOM 1992 O O . GLU A 1 238 ? 19.484 -13.836 -15.664 1 96.56 238 GLU A O 1
ATOM 1997 N N . GLY A 1 239 ? 18.078 -15.555 -15.656 1 96.38 239 GLY A N 1
ATOM 1998 C CA . GLY A 1 239 ? 18.516 -16 -14.336 1 96.38 239 GLY A CA 1
ATOM 1999 C C . GLY A 1 239 ? 17.781 -15.328 -13.203 1 96.38 239 GLY A C 1
ATOM 2000 O O . GLY A 1 239 ? 18.078 -15.555 -12.031 1 96.38 239 GLY A O 1
ATOM 2001 N N . TYR A 1 240 ? 16.75 -14.594 -13.461 1 96.44 240 TYR A N 1
ATOM 2002 C CA . TYR A 1 240 ? 16.078 -13.82 -12.414 1 96.44 240 TYR A CA 1
ATOM 2003 C C . TYR A 1 240 ? 15.008 -14.656 -11.727 1 96.44 240 TYR A C 1
ATOM 2005 O O . TYR A 1 240 ? 14.516 -14.297 -10.656 1 96.44 240 TYR A O 1
ATOM 2013 N N . GLN A 1 241 ? 14.578 -15.734 -12.344 1 95.25 241 GLN A N 1
ATOM 2014 C CA . GLN A 1 241 ? 13.797 -16.781 -11.695 1 95.25 241 GLN A CA 1
ATOM 2015 C C . GLN A 1 241 ? 12.359 -16.328 -11.445 1 95.25 241 GLN A C 1
ATOM 2017 O O . GLN A 1 241 ? 11.664 -15.906 -12.367 1 95.25 241 GLN A O 1
ATOM 2022 N N . GLU A 1 242 ? 11.797 -16.453 -10.266 1 93.81 242 GLU A N 1
ATOM 2023 C CA . GLU A 1 242 ? 10.375 -16.328 -9.984 1 93.81 242 GLU A CA 1
ATOM 2024 C C . GLU A 1 242 ? 9.883 -14.906 -10.289 1 93.81 242 GLU A C 1
ATOM 2026 O O . GLU A 1 242 ? 10.469 -13.93 -9.812 1 93.81 242 GLU A O 1
ATOM 2031 N N . ALA A 1 243 ? 8.852 -14.852 -11.039 1 96.88 243 ALA A N 1
ATOM 2032 C CA . ALA A 1 243 ? 8.211 -13.578 -11.375 1 96.88 243 ALA A CA 1
ATOM 2033 C C . ALA A 1 243 ? 6.82 -13.484 -10.75 1 96.88 243 ALA A C 1
ATOM 2035 O O . ALA A 1 243 ? 6.449 -12.445 -10.203 1 96.88 243 ALA A O 1
ATOM 2036 N N . SER A 1 244 ? 6.059 -14.484 -10.844 1 97.38 244 SER A N 1
ATOM 2037 C CA . SER A 1 244 ? 4.652 -14.469 -10.461 1 97.38 244 SER A CA 1
ATOM 2038 C C . SER A 1 244 ? 4.168 -15.859 -10.078 1 97.38 244 SER A C 1
ATOM 2040 O O . SER A 1 244 ? 4.703 -16.859 -10.562 1 97.38 244 SER A O 1
ATOM 2042 N N . SER A 1 245 ? 3.244 -15.914 -9.195 1 96.38 245 SER A N 1
ATOM 2043 C CA . SER A 1 245 ? 2.516 -17.125 -8.836 1 96.38 245 SER A CA 1
ATOM 2044 C C . SER A 1 245 ? 1.01 -16.891 -8.828 1 96.38 245 SER A C 1
ATOM 2046 O O . SER A 1 245 ? 0.552 -15.812 -8.438 1 96.38 245 SER A O 1
ATOM 2048 N N . GLY A 1 246 ? 0.272 -17.859 -9.305 1 97 246 GLY A N 1
ATOM 2049 C CA . GLY A 1 246 ? -1.176 -17.719 -9.328 1 97 246 GLY A CA 1
ATOM 2050 C C . GLY A 1 246 ? -1.889 -19 -9.711 1 97 246 GLY A C 1
ATOM 2051 O O . GLY A 1 246 ? -1.266 -20.062 -9.797 1 97 246 GLY A O 1
ATOM 2052 N N . GLY A 1 247 ? -3.201 -18.891 -9.805 1 97.5 247 GLY A N 1
ATOM 2053 C CA . GLY A 1 247 ? -4.008 -20.047 -10.18 1 97.5 247 GLY A CA 1
ATOM 2054 C C . GLY A 1 247 ? -5.496 -19.828 -9.961 1 97.5 247 GLY A C 1
ATOM 2055 O O . GLY A 1 247 ? -5.91 -18.75 -9.508 1 97.5 247 GLY A O 1
ATOM 2056 N N . GLU A 1 248 ? -6.184 -20.844 -10.438 1 97.75 248 GLU A N 1
ATOM 2057 C CA . GLU A 1 248 ? -7.613 -20.891 -10.141 1 97.75 248 GLU A CA 1
ATOM 2058 C C . GLU A 1 248 ? -7.855 -21.312 -8.688 1 97.75 248 GLU A C 1
ATOM 2060 O O . GLU A 1 248 ? -7.102 -22.109 -8.133 1 97.75 248 GLU A O 1
ATOM 2065 N N . ARG A 1 249 ? -8.914 -20.75 -8.102 1 96.56 249 ARG A N 1
ATOM 2066 C CA . ARG A 1 249 ? -9.195 -21.031 -6.699 1 96.56 249 ARG A CA 1
ATOM 2067 C C . ARG A 1 249 ? -10.234 -22.141 -6.57 1 96.56 249 ARG A C 1
ATOM 2069 O O . ARG A 1 249 ? -11.188 -22.219 -7.352 1 96.56 249 ARG A O 1
ATOM 2076 N N . GLU A 1 250 ? -10.008 -22.984 -5.578 1 93 250 GLU A N 1
ATOM 2077 C CA . GLU A 1 250 ? -11.047 -23.938 -5.195 1 93 250 GLU A CA 1
ATOM 2078 C C . GLU A 1 250 ? -12.148 -23.266 -4.391 1 93 250 GLU A C 1
ATOM 2080 O O . GLU A 1 250 ? -11.875 -22.484 -3.482 1 93 250 GLU A O 1
ATOM 2085 N N . TYR A 1 251 ? -13.344 -23.562 -4.746 1 90.88 251 TYR A N 1
ATOM 2086 C CA . TYR A 1 251 ? -14.461 -22.859 -4.137 1 90.88 251 TYR A CA 1
ATOM 2087 C C . TYR A 1 251 ? -15.516 -23.844 -3.635 1 90.88 251 TYR A C 1
ATOM 2089 O O . TYR A 1 251 ? -16.438 -23.453 -2.906 1 90.88 251 TYR A O 1
ATOM 2097 N N . GLU A 1 252 ? -15.391 -25.062 -3.977 1 92.25 252 GLU A N 1
ATOM 2098 C CA . GLU A 1 252 ? -16.391 -26.062 -3.58 1 92.25 252 GLU A CA 1
ATOM 2099 C C . GLU A 1 252 ? -16.109 -26.594 -2.182 1 92.25 252 GLU A C 1
ATOM 2101 O O . GLU A 1 252 ? -15.016 -27.109 -1.918 1 92.25 252 GLU A O 1
ATOM 2106 N N . LEU A 1 253 ? -17.141 -26.578 -1.388 1 94.56 253 LEU A N 1
ATOM 2107 C CA . LEU A 1 253 ? -16.984 -26.906 0.026 1 94.56 253 LEU A CA 1
ATOM 2108 C C . LEU A 1 253 ? -16.438 -28.312 0.201 1 94.56 253 LEU A C 1
ATOM 2110 O O . LEU A 1 253 ? -15.453 -28.516 0.913 1 94.56 253 LEU A O 1
ATOM 2114 N N . ASP A 1 254 ? -17 -29.266 -0.461 1 93.81 254 ASP A N 1
ATOM 2115 C CA . ASP A 1 254 ? -16.594 -30.656 -0.288 1 93.81 254 ASP A CA 1
ATOM 2116 C C . ASP A 1 254 ? -15.141 -30.875 -0.691 1 93.81 254 ASP A C 1
ATOM 2118 O O . ASP A 1 254 ? -14.406 -31.609 -0.021 1 93.81 254 ASP A O 1
ATOM 2122 N N . ARG A 1 255 ? -14.727 -30.266 -1.743 1 91.38 255 ARG A N 1
ATOM 2123 C CA . ARG A 1 255 ? -13.352 -30.406 -2.211 1 91.38 255 ARG A CA 1
ATOM 2124 C C . ARG A 1 255 ? -12.383 -29.734 -1.245 1 91.38 255 ARG A C 1
ATOM 2126 O O . ARG A 1 255 ? -11.273 -30.234 -1.022 1 91.38 255 ARG A O 1
ATOM 2133 N N . ILE A 1 256 ? -12.773 -28.609 -0.741 1 91.31 256 ILE A N 1
ATOM 2134 C CA . ILE A 1 256 ? -11.953 -27.891 0.23 1 91.31 256 ILE A CA 1
ATOM 2135 C C . ILE A 1 256 ? -11.75 -28.766 1.47 1 91.31 256 ILE A C 1
ATOM 2137 O O . ILE A 1 256 ? -10.617 -28.938 1.924 1 91.31 256 ILE A O 1
ATOM 2141 N N . ILE A 1 257 ? -12.812 -29.328 1.947 1 92.81 257 ILE A N 1
ATOM 2142 C CA . ILE A 1 257 ? -12.742 -30.172 3.137 1 92.81 257 ILE A CA 1
ATOM 2143 C C . ILE A 1 257 ? -11.859 -31.391 2.859 1 92.81 257 ILE A C 1
ATOM 2145 O O . ILE A 1 257 ? -11 -31.734 3.668 1 92.81 257 ILE A O 1
ATOM 2149 N N . GLU A 1 258 ? -12.102 -31.969 1.79 1 90.69 258 GLU A N 1
ATOM 2150 C CA . GLU A 1 258 ? -11.305 -33.125 1.405 1 90.69 258 GLU A CA 1
ATOM 2151 C C . GLU A 1 258 ? -9.82 -32.781 1.352 1 90.69 258 GLU A C 1
ATOM 2153 O O . GLU A 1 258 ? -8.992 -33.562 1.85 1 90.69 258 GLU A O 1
ATOM 2158 N N . ARG A 1 259 ? -9.484 -31.719 0.736 1 88.69 259 ARG A N 1
ATOM 2159 C CA . ARG A 1 259 ? -8.102 -31.281 0.596 1 88.69 259 ARG A CA 1
ATOM 2160 C C . ARG A 1 259 ? -7.461 -31.047 1.959 1 88.69 259 ARG A C 1
ATOM 2162 O O . ARG A 1 259 ? -6.301 -31.391 2.182 1 88.69 259 ARG A O 1
ATOM 2169 N N . ILE A 1 260 ? -8.18 -30.359 2.814 1 87.25 260 ILE A N 1
ATOM 2170 C CA . ILE A 1 260 ? -7.699 -30.078 4.164 1 87.25 260 ILE A CA 1
ATOM 2171 C C . ILE A 1 260 ? -7.309 -31.391 4.852 1 87.25 260 ILE A C 1
ATOM 2173 O O . ILE A 1 260 ? -6.215 -31.5 5.41 1 87.25 260 ILE A O 1
ATOM 2177 N N . HIS A 1 261 ? -8.102 -32.344 4.711 1 89.88 261 HIS A N 1
ATOM 2178 C CA . HIS A 1 261 ? -7.852 -33.625 5.34 1 89.88 261 HIS A CA 1
ATOM 2179 C C . HIS A 1 261 ? -6.699 -34.375 4.656 1 89.88 261 HIS A C 1
ATOM 2181 O O . HIS A 1 261 ? -5.852 -34.969 5.328 1 89.88 261 HIS A O 1
ATOM 2187 N N . LYS A 1 262 ? -6.676 -34.312 3.424 1 86.62 262 LYS A N 1
ATOM 2188 C CA . LYS A 1 262 ? -5.617 -34.938 2.654 1 86.62 262 LYS A CA 1
ATOM 2189 C C . LYS A 1 262 ? -4.246 -34.375 3.035 1 86.62 262 LYS A C 1
ATOM 2191 O O . LYS A 1 262 ? -3.252 -35.125 3.031 1 86.62 262 LYS A O 1
ATOM 2196 N N . LYS A 1 263 ? -4.188 -33.156 3.309 1 84.69 263 LYS A N 1
ATOM 2197 C CA . LYS A 1 263 ? -2.918 -32.531 3.625 1 84.69 263 LYS A CA 1
ATOM 2198 C C . LYS A 1 263 ? -2.592 -32.625 5.109 1 84.69 263 LYS A C 1
ATOM 2200 O O . LYS A 1 263 ? -1.611 -32.062 5.586 1 84.69 263 LYS A O 1
ATOM 2205 N N . GLY A 1 264 ? -3.463 -33.281 5.852 1 83.75 264 GLY A N 1
ATOM 2206 C CA . GLY A 1 264 ? -3.236 -33.5 7.27 1 83.75 264 GLY A CA 1
ATOM 2207 C C . GLY A 1 264 ? -3.484 -32.25 8.102 1 83.75 264 GLY A C 1
ATOM 2208 O O . GLY A 1 264 ? -2.904 -32.094 9.18 1 83.75 264 GLY A O 1
ATOM 2209 N N . GLN A 1 265 ? -4.223 -31.391 7.559 1 83.94 265 GLN A N 1
ATOM 2210 C CA . GLN A 1 265 ? -4.586 -30.172 8.258 1 83.94 265 GLN A CA 1
ATOM 2211 C C . GLN A 1 265 ? -5.973 -30.281 8.883 1 83.94 265 GLN A C 1
ATOM 2213 O O . GLN A 1 265 ? -6.648 -31.297 8.727 1 83.94 265 GLN A O 1
ATOM 2218 N N . THR A 1 266 ? -6.348 -29.391 9.75 1 86 266 THR A N 1
ATOM 2219 C CA . THR A 1 266 ? -7.621 -29.484 10.461 1 86 266 THR A CA 1
ATOM 2220 C C . THR A 1 266 ? -8.602 -28.422 9.945 1 86 266 THR A C 1
ATOM 2222 O O . THR A 1 266 ? -8.188 -27.375 9.453 1 86 266 THR A O 1
ATOM 2225 N N . GLU A 1 267 ? -9.805 -28.734 10.07 1 88.5 267 GLU A N 1
ATOM 2226 C CA . GLU A 1 267 ? -10.852 -27.797 9.68 1 88.5 267 GLU A CA 1
ATOM 2227 C C . GLU A 1 267 ? -10.812 -26.531 10.547 1 88.5 267 GLU A C 1
ATOM 2229 O O . GLU A 1 267 ? -11.18 -25.453 10.086 1 88.5 267 GLU A O 1
ATOM 2234 N N . GLU A 1 268 ? -10.375 -26.688 11.727 1 85.56 268 GLU A N 1
ATOM 2235 C CA . GLU A 1 268 ? -10.258 -25.547 12.633 1 85.56 268 GLU A CA 1
ATOM 2236 C C . GLU A 1 268 ? -9.281 -24.5 12.086 1 85.56 268 GLU A C 1
ATOM 2238 O O . GLU A 1 268 ? -9.531 -23.297 12.18 1 85.56 268 GLU A O 1
ATOM 2243 N N . GLN A 1 269 ? -8.25 -24.969 11.453 1 80.62 269 GLN A N 1
ATOM 2244 C CA . GLN A 1 269 ? -7.223 -24.094 10.891 1 80.62 269 GLN A CA 1
ATOM 2245 C C . GLN A 1 269 ? -7.7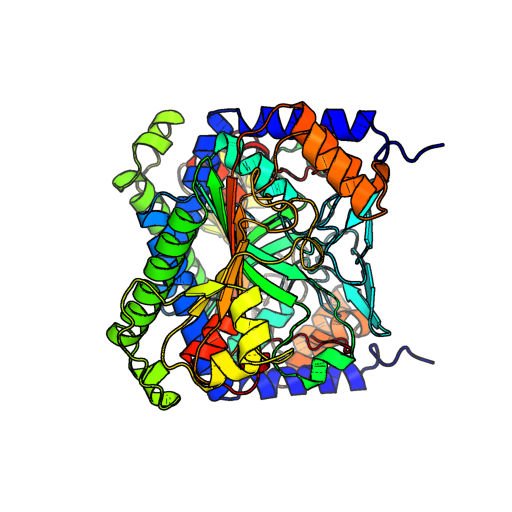81 -23.266 9.734 1 80.62 269 GLN A C 1
ATOM 2247 O O . GLN A 1 269 ? -7.344 -22.141 9.5 1 80.62 269 GLN A O 1
ATOM 2252 N N . PHE A 1 270 ? -8.797 -23.812 9.141 1 87.88 270 PHE A N 1
ATOM 2253 C CA . PHE A 1 270 ? -9.266 -23.188 7.906 1 87.88 270 PHE A CA 1
ATOM 2254 C C . PHE A 1 270 ? -10.742 -22.812 8.016 1 87.88 270 PHE A C 1
ATOM 2256 O O . PHE A 1 270 ? -11.445 -22.75 7.012 1 87.88 270 PHE A O 1
ATOM 2263 N N . LYS A 1 271 ? -11.18 -22.625 9.195 1 90.5 271 LYS A N 1
ATOM 2264 C CA . LYS A 1 271 ? -12.602 -22.406 9.453 1 90.5 271 LYS A CA 1
ATOM 2265 C C . LYS A 1 271 ? -13.117 -21.188 8.703 1 90.5 271 LYS A C 1
ATOM 2267 O O . LYS A 1 271 ? -14.266 -21.172 8.242 1 90.5 271 LYS A O 1
ATOM 2272 N N . TRP A 1 272 ? -12.297 -20.188 8.523 1 91.44 272 TRP A N 1
ATOM 2273 C CA . TRP A 1 272 ? -12.711 -19 7.785 1 91.44 272 TRP A CA 1
ATOM 2274 C C . TRP A 1 272 ? -13.008 -19.328 6.328 1 91.44 272 TRP A C 1
ATOM 2276 O O . TRP A 1 272 ? -14.031 -18.906 5.785 1 91.44 272 TRP A O 1
ATOM 2286 N N . PHE A 1 273 ? -12.172 -20.109 5.727 1 91.25 273 PHE A N 1
ATOM 2287 C CA . PHE A 1 273 ? -12.336 -20.484 4.332 1 91.25 273 PHE A CA 1
ATOM 2288 C C . PHE A 1 273 ? -13.523 -21.438 4.168 1 91.25 273 PHE A C 1
ATOM 2290 O O . PHE A 1 273 ? -14.266 -21.344 3.184 1 91.25 273 PHE A O 1
ATOM 2297 N N . ILE A 1 274 ? -13.625 -22.312 5.094 1 93.44 274 ILE A N 1
ATOM 2298 C CA . ILE A 1 274 ? -14.75 -23.234 5.078 1 93.44 274 ILE A CA 1
ATOM 2299 C C . ILE A 1 274 ? -16.062 -22.453 5.172 1 93.44 274 ILE A C 1
ATOM 2301 O O . ILE A 1 274 ? -17 -22.719 4.41 1 93.44 274 ILE A O 1
ATOM 2305 N N . GLU A 1 275 ? -16.078 -21.5 6.07 1 94.06 275 GLU A N 1
ATOM 2306 C CA . GLU A 1 275 ? -17.281 -20.688 6.223 1 94.06 275 GLU A CA 1
ATOM 2307 C C . GLU A 1 275 ? -17.609 -19.938 4.934 1 94.06 275 GLU A C 1
ATOM 2309 O O . GLU A 1 275 ? -18.766 -19.859 4.531 1 94.06 275 GLU A O 1
ATOM 2314 N N . LEU A 1 276 ? -16.609 -19.375 4.336 1 94.19 276 LEU A N 1
ATOM 2315 C CA . LEU A 1 276 ? -16.812 -18.672 3.078 1 94.19 276 LEU A CA 1
ATOM 2316 C C . LEU A 1 276 ? -17.359 -19.594 2.006 1 94.19 276 LEU A C 1
ATOM 2318 O O . LEU A 1 276 ? -18.297 -19.234 1.283 1 94.19 276 LEU A O 1
ATOM 2322 N N . ALA A 1 277 ? -16.859 -20.781 1.896 1 94.44 277 ALA A N 1
ATOM 2323 C CA . ALA A 1 277 ? -17.312 -21.766 0.906 1 94.44 277 ALA A CA 1
ATOM 2324 C C . ALA A 1 277 ? -18.766 -22.156 1.142 1 94.44 277 ALA A C 1
ATOM 2326 O O . ALA A 1 277 ? -19.5 -22.422 0.191 1 94.44 277 ALA A O 1
ATOM 2327 N N . LYS A 1 278 ? -19.156 -22.234 2.367 1 95.5 278 LYS A N 1
ATOM 2328 C CA . LYS A 1 278 ? -20.531 -22.578 2.713 1 95.5 278 LYS A CA 1
ATOM 2329 C C . LYS A 1 278 ? -21.516 -21.578 2.125 1 95.5 278 LYS A C 1
ATOM 2331 O O . LYS A 1 278 ? -22.672 -21.906 1.871 1 95.5 278 LYS A O 1
ATOM 2336 N N . HIS A 1 279 ? -21.062 -20.359 1.956 1 93.88 279 HIS A N 1
ATOM 2337 C CA . HIS A 1 279 ? -21.922 -19.328 1.405 1 93.88 279 HIS A CA 1
ATOM 2338 C C . HIS A 1 279 ? -22.094 -19.484 -0.103 1 93.88 279 HIS A C 1
ATOM 2340 O O . HIS A 1 279 ? -22.906 -18.797 -0.718 1 93.88 279 HIS A O 1
ATOM 2346 N N . GLY A 1 280 ? -21.344 -20.344 -0.704 1 91.5 280 GLY A N 1
ATOM 2347 C CA . GLY A 1 280 ? -21.484 -20.609 -2.127 1 91.5 280 GLY A CA 1
ATOM 2348 C C . GLY A 1 280 ? -20.844 -19.547 -2.998 1 91.5 280 GLY A C 1
ATOM 2349 O O . GLY A 1 280 ? -21.484 -19 -3.893 1 91.5 280 GLY A O 1
ATOM 2350 N N . ILE A 1 281 ? -19.594 -19.328 -2.861 1 93.25 281 ILE A N 1
ATOM 2351 C CA . ILE A 1 281 ? -18.922 -18.297 -3.66 1 93.25 281 ILE A CA 1
ATOM 2352 C C . ILE A 1 281 ? -18.609 -18.859 -5.047 1 93.25 281 ILE A C 1
ATOM 2354 O O . ILE A 1 281 ? -18.625 -20.062 -5.258 1 93.25 281 ILE A O 1
ATOM 2358 N N . LYS A 1 282 ? -18.391 -17.969 -6.004 1 95.69 282 LYS A N 1
ATOM 2359 C CA . LYS A 1 282 ? -18.031 -18.344 -7.367 1 95.69 282 LYS A CA 1
ATOM 2360 C C . LYS A 1 282 ? -16.516 -18.453 -7.52 1 95.69 282 LYS A C 1
ATOM 2362 O O . LYS A 1 282 ? -15.766 -17.891 -6.723 1 95.69 282 LYS A O 1
ATOM 2367 N N . MET A 1 283 ? -16.156 -19.172 -8.539 1 95.62 283 MET A N 1
ATOM 2368 C CA . MET A 1 283 ? -14.727 -19.391 -8.805 1 95.62 283 MET A CA 1
ATOM 2369 C C . MET A 1 283 ? -14.031 -18.094 -9.18 1 95.62 283 MET A C 1
ATOM 2371 O O . MET A 1 283 ? -14.586 -17.281 -9.93 1 95.62 283 MET A O 1
ATOM 2375 N N . SER A 1 284 ? -12.859 -17.891 -8.703 1 98.06 284 SER A N 1
ATOM 2376 C CA . SER A 1 284 ? -12 -16.797 -9.117 1 98.06 284 SER A CA 1
ATOM 2377 C C . SER A 1 284 ? -10.609 -17.281 -9.5 1 98.06 284 SER A C 1
ATOM 2379 O O . SER A 1 284 ? -10.258 -18.438 -9.25 1 98.06 284 SER A O 1
ATOM 2381 N N . THR A 1 285 ? -9.891 -16.531 -10.219 1 98.62 285 THR A N 1
ATOM 2382 C CA . THR A 1 285 ? -8.508 -16.781 -10.617 1 98.62 285 THR A CA 1
ATOM 2383 C C . THR A 1 285 ? -7.652 -15.539 -10.391 1 98.62 285 THR A C 1
ATOM 2385 O O . THR A 1 285 ? -8.117 -14.414 -10.586 1 98.62 285 THR A O 1
ATOM 2388 N N . GLY A 1 286 ? -6.457 -15.742 -9.922 1 98.06 286 GLY A N 1
ATOM 2389 C CA . GLY A 1 286 ? -5.613 -14.586 -9.672 1 98.06 286 GLY A CA 1
ATOM 2390 C C . GLY A 1 286 ? -4.133 -14.914 -9.688 1 98.06 286 GLY A C 1
ATOM 2391 O O . GLY A 1 286 ? -3.75 -16.062 -9.867 1 98.06 286 GLY A O 1
ATOM 2392 N N . PHE A 1 287 ? -3.357 -13.883 -9.641 1 98.38 287 PHE A N 1
ATOM 2393 C CA . PHE A 1 287 ? -1.91 -14.016 -9.531 1 98.38 287 PHE A CA 1
ATOM 2394 C C . PHE A 1 287 ? -1.306 -12.797 -8.844 1 98.38 287 PHE A C 1
ATOM 2396 O O . PHE A 1 287 ? -1.978 -11.781 -8.664 1 98.38 287 PHE A O 1
ATOM 2403 N N . GLY A 1 288 ? -0.113 -12.969 -8.352 1 97.94 288 GLY A N 1
ATOM 2404 C CA . GLY A 1 288 ? 0.675 -11.906 -7.75 1 97.94 288 GLY A CA 1
ATOM 2405 C C . GLY A 1 288 ? 2.027 -11.719 -8.406 1 97.94 288 GLY A C 1
ATOM 2406 O O . GLY A 1 288 ? 2.678 -12.688 -8.797 1 97.94 288 GLY A O 1
ATOM 2407 N N . ILE A 1 289 ? 2.432 -10.508 -8.617 1 98.31 289 ILE A N 1
ATOM 2408 C CA . ILE A 1 289 ? 3.77 -10.164 -9.086 1 98.31 289 ILE A CA 1
ATOM 2409 C C . ILE A 1 289 ? 4.473 -9.297 -8.047 1 98.31 289 ILE A C 1
ATOM 2411 O O . ILE A 1 289 ? 3.973 -8.242 -7.668 1 98.31 289 ILE A O 1
ATOM 2415 N N . GLY A 1 290 ? 5.59 -9.75 -7.582 1 97.44 290 GLY A N 1
ATOM 2416 C CA . GLY A 1 290 ? 6.359 -8.914 -6.684 1 97.44 290 GLY A CA 1
ATOM 2417 C C . GLY A 1 290 ? 6.961 -7.699 -7.367 1 97.44 290 GLY A C 1
ATOM 2418 O O . GLY A 1 290 ? 7.699 -7.832 -8.344 1 97.44 290 GLY A O 1
ATOM 2419 N N . ILE A 1 291 ? 6.762 -6.582 -6.852 1 98 291 ILE A N 1
ATOM 2420 C CA . ILE A 1 291 ? 7.215 -5.348 -7.484 1 98 291 ILE A CA 1
ATOM 2421 C C . ILE A 1 291 ? 8.742 -5.27 -7.422 1 98 291 ILE A C 1
ATOM 2423 O O . ILE A 1 291 ? 9.383 -4.809 -8.367 1 98 291 ILE A O 1
ATOM 2427 N N . GLU A 1 292 ? 9.305 -5.652 -6.297 1 98.25 292 GLU A N 1
ATOM 2428 C CA . GLU A 1 292 ? 10.758 -5.621 -6.16 1 98.25 292 GLU A CA 1
ATOM 2429 C C . GLU A 1 292 ? 11.422 -6.578 -7.145 1 98.25 292 GLU A C 1
ATOM 2431 O O . GLU A 1 292 ? 12.438 -6.242 -7.758 1 98.25 292 GLU A O 1
ATOM 2436 N N . ARG A 1 293 ? 10.828 -7.73 -7.32 1 98.19 293 ARG A N 1
ATOM 2437 C CA . ARG A 1 293 ? 11.391 -8.695 -8.266 1 98.19 293 ARG A CA 1
ATOM 2438 C C . ARG A 1 293 ? 11.242 -8.203 -9.695 1 98.19 293 ARG A C 1
ATOM 2440 O O . ARG A 1 293 ? 12.133 -8.406 -10.523 1 98.19 293 ARG A O 1
ATOM 2447 N N . PHE A 1 294 ? 10.078 -7.629 -10 1 98.69 294 PHE A N 1
ATOM 2448 C CA . PHE A 1 294 ? 9.859 -7.039 -11.32 1 98.69 294 PHE A CA 1
ATOM 2449 C C . PHE A 1 294 ? 10.891 -5.949 -11.594 1 98.69 294 PHE A C 1
ATOM 2451 O O . PHE A 1 294 ? 11.492 -5.918 -12.672 1 98.69 294 PHE A O 1
ATOM 2458 N N . THR A 1 295 ? 11.141 -5.117 -10.633 1 98.69 295 THR A N 1
ATOM 2459 C CA . THR A 1 295 ? 12.117 -4.035 -10.742 1 98.69 295 THR A CA 1
ATOM 2460 C C . THR A 1 295 ? 13.523 -4.594 -10.938 1 98.69 295 THR A C 1
ATOM 2462 O O . THR A 1 295 ? 14.281 -4.109 -11.781 1 98.69 295 THR A O 1
ATOM 2465 N N . ARG A 1 296 ? 13.852 -5.609 -10.125 1 98.31 296 ARG A N 1
ATOM 2466 C CA . ARG A 1 296 ? 15.156 -6.254 -10.219 1 98.31 296 ARG A CA 1
ATOM 2467 C C . ARG A 1 296 ? 15.414 -6.766 -11.633 1 98.31 296 ARG A C 1
ATOM 2469 O O . ARG A 1 296 ? 16.484 -6.543 -12.195 1 98.31 296 ARG A O 1
ATOM 2476 N N . PHE A 1 297 ? 14.398 -7.352 -12.219 1 98.5 297 PHE A N 1
ATOM 2477 C CA . PHE A 1 297 ? 14.508 -7.891 -13.57 1 98.5 297 PHE A CA 1
ATOM 2478 C C . PHE A 1 297 ? 14.672 -6.77 -14.586 1 98.5 297 PHE A C 1
ATOM 2480 O O . PHE A 1 297 ? 15.609 -6.789 -15.391 1 98.5 297 PHE A O 1
ATOM 2487 N N . VAL A 1 298 ? 13.844 -5.738 -14.516 1 98.62 298 VAL A N 1
ATOM 2488 C CA . VAL A 1 298 ? 13.82 -4.652 -15.492 1 98.62 298 VAL A CA 1
ATOM 2489 C C . VAL A 1 298 ? 15.148 -3.896 -15.445 1 98.62 298 VAL A C 1
ATOM 2491 O O . VAL A 1 298 ? 15.688 -3.508 -16.484 1 98.62 298 VAL A O 1
ATOM 2494 N N . CYS A 1 299 ? 15.719 -3.742 -14.266 1 98.38 299 CYS A N 1
ATOM 2495 C CA . CYS A 1 299 ? 16.938 -2.951 -14.086 1 98.38 299 CYS A CA 1
ATOM 2496 C C . CYS A 1 299 ? 18.172 -3.818 -14.234 1 98.38 299 CYS A C 1
ATOM 2498 O O . CYS A 1 299 ? 19.297 -3.301 -14.328 1 98.38 299 CYS A O 1
ATOM 2500 N N . GLY A 1 300 ? 18.031 -5.133 -14.266 1 97.5 300 GLY A N 1
ATOM 2501 C CA . GLY A 1 300 ? 19.172 -6.031 -14.359 1 97.5 300 GLY A CA 1
ATOM 2502 C C . GLY A 1 300 ? 20.031 -6.055 -13.102 1 97.5 300 GLY A C 1
ATOM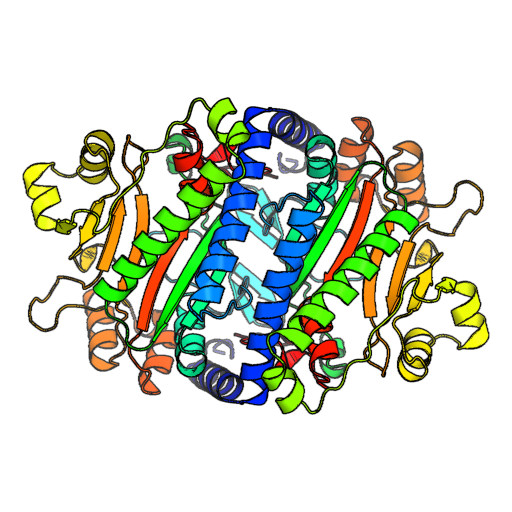 2503 O O . GLY A 1 300 ? 21.25 -6.082 -13.18 1 97.5 300 GLY A O 1
ATOM 2504 N N . LEU A 1 301 ? 19.375 -6.023 -11.945 1 97.62 301 LEU A N 1
ATOM 2505 C CA . LEU A 1 301 ? 20.109 -5.934 -10.688 1 97.62 301 LEU A CA 1
ATOM 2506 C C . LEU A 1 301 ? 20.406 -7.32 -10.125 1 97.62 301 LEU A C 1
ATOM 2508 O O . LEU A 1 301 ? 19.562 -8.219 -10.219 1 97.62 301 LEU A O 1
ATOM 2512 N N . GLU A 1 302 ? 21.484 -7.469 -9.508 1 95.06 302 GLU A N 1
ATOM 2513 C CA . GLU A 1 302 ? 21.891 -8.742 -8.914 1 95.06 302 GLU A CA 1
ATOM 2514 C C . GLU A 1 302 ? 21.156 -8.984 -7.594 1 95.06 302 GLU A C 1
ATOM 2516 O O . GLU A 1 302 ? 20.703 -10.102 -7.32 1 95.06 302 GLU A O 1
ATOM 2521 N N . ARG A 1 303 ? 21.031 -7.984 -6.828 1 95.5 303 ARG A N 1
ATOM 2522 C CA . ARG A 1 303 ? 20.484 -8.133 -5.484 1 95.5 303 ARG A CA 1
ATOM 2523 C C . ARG A 1 303 ? 19.141 -7.398 -5.363 1 95.5 303 ARG A C 1
ATOM 2525 O O . ARG A 1 303 ? 19.016 -6.254 -5.801 1 95.5 303 ARG A O 1
ATOM 2532 N N . ILE A 1 304 ? 18.188 -8.07 -4.715 1 97.06 304 ILE A N 1
ATOM 2533 C CA . ILE A 1 304 ? 16.844 -7.512 -4.594 1 97.06 304 ILE A CA 1
ATOM 2534 C C . ILE A 1 304 ? 16.859 -6.336 -3.617 1 97.06 304 ILE A C 1
ATOM 2536 O O . ILE A 1 304 ? 15.992 -5.461 -3.676 1 97.06 304 ILE A O 1
ATOM 2540 N N . GLU A 1 305 ? 17.844 -6.223 -2.729 1 96.06 305 GLU A N 1
ATOM 2541 C CA . GLU A 1 305 ? 17.953 -5.148 -1.749 1 96.06 305 GLU A CA 1
ATOM 2542 C C . GLU A 1 305 ? 18.094 -3.791 -2.434 1 96.06 305 GLU A C 1
ATOM 2544 O O . GLU A 1 305 ? 17.656 -2.771 -1.887 1 96.06 305 GLU A O 1
ATOM 2549 N N . ASP A 1 306 ? 18.641 -3.805 -3.625 1 97.75 306 ASP A N 1
ATOM 2550 C CA . ASP A 1 306 ? 18.906 -2.564 -4.348 1 97.75 306 ASP A CA 1
ATOM 2551 C C . ASP A 1 306 ? 17.625 -1.98 -4.93 1 97.75 306 ASP A C 1
ATOM 2553 O O . ASP A 1 306 ? 17.625 -0.859 -5.441 1 97.75 306 ASP A O 1
ATOM 2557 N N . THR A 1 307 ? 16.484 -2.701 -4.781 1 98.19 307 THR A N 1
ATOM 2558 C CA . THR A 1 307 ? 15.219 -2.238 -5.316 1 98.19 307 THR A CA 1
ATOM 2559 C C . THR A 1 307 ? 14.367 -1.601 -4.219 1 98.19 307 THR A C 1
ATOM 2561 O O . THR A 1 307 ? 13.242 -1.159 -4.473 1 98.19 307 THR A O 1
ATOM 2564 N N . SER A 1 308 ? 14.859 -1.512 -3.053 1 97.62 308 SER A N 1
ATOM 2565 C CA . SER A 1 308 ? 14.102 -1.008 -1.911 1 97.62 308 SER A CA 1
ATOM 2566 C C . SER A 1 308 ? 14.859 0.103 -1.192 1 97.62 308 SER A C 1
ATOM 2568 O O . SER A 1 308 ? 16.062 -0.016 -0.95 1 97.62 308 SER A O 1
ATOM 2570 N N . PRO A 1 309 ? 14.164 1.173 -0.84 1 97.31 309 PRO A N 1
ATOM 2571 C CA . PRO A 1 309 ? 14.852 2.205 -0.061 1 97.31 309 PRO A CA 1
ATOM 2572 C C . PRO A 1 309 ? 15.258 1.724 1.33 1 97.31 309 PRO A C 1
ATOM 2574 O O . PRO A 1 309 ? 16.25 2.189 1.882 1 97.31 309 PRO A O 1
ATOM 2577 N N . PHE A 1 310 ? 14.492 0.854 1.916 1 97 310 PHE A N 1
ATOM 2578 C CA . PHE A 1 310 ? 14.758 0.284 3.232 1 97 310 PHE A CA 1
ATOM 2579 C C . PHE A 1 310 ? 14.609 -1.232 3.205 1 97 310 PHE A C 1
ATOM 2581 O O . PHE A 1 310 ? 13.664 -1.778 3.775 1 97 310 PHE A O 1
ATOM 2588 N N . PRO A 1 311 ? 15.578 -1.92 2.604 1 96.19 311 PRO A N 1
ATOM 2589 C CA . PRO A 1 311 ? 15.445 -3.365 2.398 1 96.19 311 PRO A CA 1
ATOM 2590 C C . PRO A 1 311 ? 15.375 -4.145 3.711 1 96.19 311 PRO A C 1
ATOM 2592 O O . PRO A 1 311 ? 16.219 -3.945 4.594 1 96.19 311 PRO A O 1
ATOM 2595 N N . LYS A 1 312 ? 14.414 -4.957 3.82 1 94.56 312 LYS A N 1
ATOM 2596 C CA . LYS A 1 312 ? 14.266 -5.859 4.961 1 94.56 312 LYS A CA 1
ATOM 2597 C C . LYS A 1 312 ? 14.836 -7.238 4.645 1 94.56 312 LYS A C 1
ATOM 2599 O O . LYS A 1 312 ? 14.117 -8.109 4.133 1 94.56 312 LYS A O 1
ATOM 2604 N N . ILE A 1 313 ? 16.016 -7.395 5.062 1 91.38 313 ILE A N 1
ATOM 2605 C CA . ILE A 1 313 ? 16.734 -8.625 4.773 1 91.38 313 ILE A CA 1
ATOM 2606 C C . ILE A 1 313 ? 16.406 -9.688 5.816 1 91.38 313 ILE A C 1
ATOM 2608 O O . ILE A 1 313 ? 16.438 -9.414 7.02 1 91.38 313 ILE A O 1
ATOM 2612 N N . PRO A 1 314 ? 16.094 -10.891 5.391 1 90.5 314 PRO A N 1
ATOM 2613 C CA . PRO A 1 314 ? 15.758 -11.961 6.34 1 90.5 314 PRO A CA 1
ATOM 2614 C C . PRO A 1 314 ? 16.844 -12.195 7.379 1 90.5 314 PRO A C 1
ATOM 2616 O O . PRO A 1 314 ? 18.031 -12.219 7.039 1 90.5 314 PRO A O 1
ATOM 2619 N N . GLY A 1 315 ? 16.359 -12.32 8.641 1 87.25 315 GLY A N 1
ATOM 2620 C CA . GLY A 1 315 ? 17.281 -12.664 9.711 1 87.25 315 GLY A CA 1
ATOM 2621 C C . GLY A 1 315 ? 17.797 -11.445 10.461 1 87.25 315 GLY A C 1
ATOM 2622 O O . GLY A 1 315 ? 18.516 -11.586 11.461 1 87.25 315 GLY A O 1
ATOM 2623 N N . LYS A 1 316 ? 17.422 -10.328 9.938 1 86.88 316 LYS A N 1
ATOM 2624 C CA . LYS A 1 316 ? 17.922 -9.117 10.57 1 86.88 316 LYS A CA 1
ATOM 2625 C C . LYS A 1 316 ? 16.797 -8.109 10.805 1 86.88 316 LYS A C 1
ATOM 2627 O O . LYS A 1 316 ? 15.914 -7.957 9.961 1 86.88 316 LYS A O 1
ATOM 2632 N N . VAL A 1 317 ? 16.969 -7.496 12 1 85.19 317 VAL A N 1
ATOM 2633 C CA . VAL A 1 317 ? 16.125 -6.324 12.219 1 85.19 317 VAL A CA 1
ATOM 2634 C C . VAL A 1 317 ? 16.625 -5.16 11.367 1 85.19 317 VAL A C 1
ATOM 2636 O O . VAL A 1 317 ? 17.812 -4.824 11.406 1 85.19 317 VAL A O 1
ATOM 2639 N N . SER A 1 318 ? 15.805 -4.652 10.578 1 84.12 318 SER A N 1
ATOM 2640 C CA . SER A 1 318 ? 16.172 -3.617 9.617 1 84.12 318 SER A CA 1
ATOM 2641 C C . SER A 1 318 ? 15.234 -2.424 9.695 1 84.12 318 SER A C 1
ATOM 2643 O O . SER A 1 318 ? 14.062 -2.574 10.039 1 84.12 318 SER A O 1
ATOM 2645 N N . LEU A 1 319 ? 15.867 -1.282 9.406 1 88.06 319 LEU A N 1
ATOM 2646 C CA . LEU A 1 319 ? 15.062 -0.07 9.32 1 88.06 319 LEU A CA 1
ATOM 2647 C C . LEU A 1 319 ? 14.062 -0.162 8.172 1 88.06 319 LEU A C 1
ATOM 2649 O O . LEU A 1 319 ? 12.914 0.282 8.297 1 88.06 319 LEU A O 1
ATOM 2653 N N . MET B 1 1 ? -12.945 -20.766 28.516 1 26.05 1 MET B N 1
ATOM 2654 C CA . MET B 1 1 ? -13.797 -19.828 27.797 1 26.05 1 MET B CA 1
ATOM 2655 C C . MET B 1 1 ? -13.25 -19.547 26.406 1 26.05 1 MET B C 1
ATOM 2657 O O . MET B 1 1 ? -12.117 -19.078 26.266 1 26.05 1 MET B O 1
ATOM 2661 N N . GLU B 1 2 ? -13.609 -20.25 25.516 1 38.91 2 GLU B N 1
ATOM 2662 C CA . GLU B 1 2 ? -13.156 -20.141 24.141 1 38.91 2 GLU B CA 1
ATOM 2663 C C . GLU B 1 2 ? -13.133 -18.688 23.688 1 38.91 2 GLU B C 1
ATOM 2665 O O . GLU B 1 2 ? -14.094 -17.938 23.906 1 38.91 2 GLU B O 1
ATOM 2670 N N . ILE B 1 3 ? -12.023 -17.953 23.531 1 51.53 3 ILE B N 1
ATOM 2671 C CA . ILE B 1 3 ? -11.898 -16.547 23.172 1 51.53 3 ILE B CA 1
ATOM 2672 C C . ILE B 1 3 ? -12.805 -16.234 21.984 1 51.53 3 ILE B C 1
ATOM 2674 O O . ILE B 1 3 ? -12.664 -16.828 20.922 1 51.53 3 ILE B O 1
ATOM 2678 N N . ALA B 1 4 ? -13.898 -15.688 22.391 1 51.44 4 ALA B N 1
ATOM 2679 C CA . ALA B 1 4 ? -15.086 -15.352 21.609 1 51.44 4 ALA B CA 1
ATOM 2680 C C . ALA B 1 4 ? -14.719 -15.086 20.156 1 51.44 4 ALA B C 1
ATOM 2682 O O . ALA B 1 4 ? -15.398 -15.555 19.234 1 51.44 4 ALA B O 1
ATOM 2683 N N . TYR B 1 5 ? -13.516 -14.484 19.859 1 62.09 5 TYR B N 1
ATOM 2684 C CA . TYR B 1 5 ? -13.195 -14.102 18.484 1 62.09 5 TYR B CA 1
ATOM 2685 C C . TYR B 1 5 ? -12.656 -15.289 17.688 1 62.09 5 TYR B C 1
ATOM 2687 O O . TYR B 1 5 ? -12.469 -15.203 16.484 1 62.09 5 TYR B O 1
ATOM 2695 N N . LYS B 1 6 ? -12.812 -16.5 18.438 1 69.44 6 LYS B N 1
ATOM 2696 C CA . LYS B 1 6 ? -12.312 -17.719 17.781 1 69.44 6 LYS B CA 1
ATOM 2697 C C . LYS B 1 6 ? -13.438 -18.719 17.562 1 69.44 6 LYS B C 1
ATOM 2699 O O . LYS B 1 6 ? -13.242 -19.75 16.906 1 69.44 6 LYS B O 1
ATOM 2704 N N . SER B 1 7 ? -14.516 -18.297 17.922 1 80.81 7 SER B N 1
ATOM 2705 C CA . SER B 1 7 ? -15.594 -19.266 17.812 1 80.81 7 SER B CA 1
ATOM 2706 C C . SER B 1 7 ? -16.109 -19.359 16.375 1 80.81 7 SER B C 1
ATOM 2708 O O . SER B 1 7 ? -15.945 -18.422 15.594 1 80.81 7 SER B O 1
ATOM 2710 N N . ASN B 1 8 ? -16.719 -20.484 16.031 1 85.88 8 ASN B N 1
ATOM 2711 C CA . ASN B 1 8 ? -17.344 -20.672 14.727 1 85.88 8 ASN B CA 1
ATOM 2712 C C . ASN B 1 8 ? -18.453 -19.656 14.5 1 85.88 8 ASN B C 1
ATOM 2714 O O . ASN B 1 8 ? -18.656 -19.188 13.375 1 85.88 8 ASN B O 1
ATOM 2718 N N . ASP B 1 9 ? -19.094 -19.328 15.547 1 88.25 9 ASP B N 1
ATOM 2719 C CA . ASP B 1 9 ? -20.172 -18.359 15.445 1 88.25 9 ASP B CA 1
ATOM 2720 C C . ASP B 1 9 ? -19.625 -16.969 15.094 1 88.25 9 ASP B C 1
ATOM 2722 O O . ASP B 1 9 ? -20.219 -16.25 14.281 1 88.25 9 ASP B O 1
ATOM 2726 N N . TYR B 1 10 ? -18.578 -16.688 15.656 1 87.12 10 TYR B N 1
ATOM 2727 C CA . TYR B 1 10 ? -17.938 -15.422 15.344 1 87.12 10 TYR B CA 1
ATOM 2728 C C . TYR B 1 10 ? -17.5 -15.383 13.883 1 87.12 10 TYR B C 1
ATOM 2730 O O . TYR B 1 10 ? -17.75 -14.406 13.172 1 87.12 10 TYR B O 1
ATOM 2738 N N . VAL B 1 11 ? -16.875 -16.438 13.516 1 91.94 11 VAL B N 1
ATOM 2739 C CA . VAL B 1 11 ? -16.375 -16.531 12.148 1 91.94 11 VAL B CA 1
ATOM 2740 C C . VAL B 1 11 ? -17.547 -16.406 11.164 1 91.94 11 VAL B C 1
ATOM 2742 O O . VAL B 1 11 ? -17.469 -15.633 10.203 1 91.94 11 VAL B O 1
ATOM 2745 N N . LYS B 1 12 ? -18.594 -17.125 11.398 1 93.31 12 LYS B N 1
ATOM 2746 C CA . LYS B 1 12 ? -19.781 -17.078 10.555 1 93.31 12 LYS B CA 1
ATOM 2747 C C . LYS B 1 12 ? -20.344 -15.664 10.469 1 93.31 12 LYS B C 1
ATOM 2749 O O . LYS B 1 12 ? -20.609 -15.164 9.375 1 93.31 12 LYS B O 1
ATOM 2754 N N . LYS B 1 13 ? -20.469 -15.062 11.555 1 92.62 13 LYS B N 1
ATOM 2755 C CA . LYS B 1 13 ? -21.031 -13.711 11.617 1 92.62 13 LYS B CA 1
ATOM 2756 C C . LYS B 1 13 ? -20.141 -12.719 10.875 1 92.62 13 LYS B C 1
ATOM 2758 O O . LYS B 1 13 ? -20.641 -11.883 10.117 1 92.62 13 LYS B O 1
ATOM 2763 N N . GLU B 1 14 ? -18.859 -12.805 11.086 1 92.06 14 GLU B N 1
ATOM 2764 C CA . GLU B 1 14 ? -17.922 -11.867 10.461 1 92.06 14 GLU B CA 1
ATOM 2765 C C . GLU B 1 14 ? -17.906 -12.031 8.938 1 92.06 14 GLU B C 1
ATOM 2767 O O . GLU B 1 14 ? -17.859 -11.047 8.203 1 92.06 14 GLU B O 1
ATOM 2772 N N . VAL B 1 15 ? -17.922 -13.25 8.516 1 94.69 15 VAL B N 1
ATOM 2773 C CA . VAL B 1 15 ? -17.953 -13.516 7.078 1 94.69 15 VAL B CA 1
ATOM 2774 C C . VAL B 1 15 ? -19.234 -12.969 6.473 1 94.69 15 VAL B C 1
ATOM 2776 O O . VAL B 1 15 ? -19.219 -12.297 5.441 1 94.69 15 VAL B O 1
ATOM 2779 N N . GLU B 1 16 ? -20.344 -13.219 7.105 1 95.19 16 GLU B N 1
ATOM 2780 C CA . GLU B 1 16 ? -21.625 -12.734 6.637 1 95.19 16 GLU B CA 1
ATOM 2781 C C . GLU B 1 16 ? -21.672 -11.211 6.594 1 95.19 16 GLU B C 1
ATOM 2783 O O . GLU B 1 16 ? -22.172 -10.625 5.633 1 95.19 16 GLU B O 1
ATOM 2788 N N . LEU B 1 17 ? -21.172 -10.625 7.613 1 95 17 LEU B N 1
ATOM 2789 C CA . LEU B 1 17 ? -21.141 -9.172 7.68 1 95 17 LEU B CA 1
ATOM 2790 C C . LEU B 1 17 ? -20.297 -8.586 6.551 1 95 17 LEU B C 1
ATOM 2792 O O . LEU B 1 17 ? -20.672 -7.598 5.926 1 95 17 LEU B O 1
ATOM 2796 N N . ALA B 1 18 ? -19.172 -9.172 6.328 1 96.06 18 ALA B N 1
ATOM 2797 C CA . ALA B 1 18 ? -18.281 -8.695 5.266 1 96.06 18 ALA B CA 1
ATOM 2798 C C . ALA B 1 18 ? -18.938 -8.844 3.896 1 96.06 18 ALA B C 1
ATOM 2800 O O . ALA B 1 18 ? -18.875 -7.934 3.068 1 96.06 18 ALA B O 1
ATOM 2801 N N . MET B 1 19 ? -19.578 -9.992 3.67 1 96.81 19 MET B N 1
ATOM 2802 C CA . MET B 1 19 ? -20.234 -10.234 2.393 1 96.81 19 MET B CA 1
ATOM 2803 C C . MET B 1 19 ? -21.406 -9.273 2.186 1 96.81 19 MET B C 1
ATOM 2805 O O . MET B 1 19 ? -21.562 -8.719 1.1 1 96.81 19 MET B O 1
ATOM 2809 N N . LYS B 1 20 ? -22.172 -9.07 3.207 1 97.25 20 LYS B N 1
ATOM 2810 C CA . LYS B 1 20 ? -23.281 -8.133 3.137 1 97.25 20 LYS B CA 1
ATOM 2811 C C . LYS B 1 20 ? -22.781 -6.711 2.875 1 97.25 20 LYS B C 1
ATOM 2813 O O . LYS B 1 20 ? -23.375 -5.984 2.07 1 97.25 20 LYS B O 1
ATOM 2818 N N . HIS B 1 21 ? -21.766 -6.324 3.574 1 97.81 21 HIS B N 1
ATOM 2819 C CA . HIS B 1 21 ? -21.156 -5.004 3.416 1 97.81 21 HIS B CA 1
ATOM 2820 C C . HIS B 1 21 ? -20.734 -4.762 1.974 1 97.81 21 HIS B C 1
ATOM 2822 O O . HIS B 1 21 ? -21.047 -3.721 1.393 1 97.81 21 HIS B O 1
ATOM 2828 N N . LEU B 1 22 ? -20.109 -5.73 1.371 1 97.94 22 LEU B N 1
ATOM 2829 C CA . LEU B 1 22 ? -19.562 -5.578 0.026 1 97.94 22 LEU B CA 1
ATOM 2830 C C . LEU B 1 22 ? -20.672 -5.688 -1.021 1 97.94 22 LEU B C 1
ATOM 2832 O O . LEU B 1 22 ? -20.5 -5.242 -2.158 1 97.94 22 LEU B O 1
ATOM 2836 N N . ALA B 1 23 ? -21.766 -6.293 -0.661 1 97.94 23 ALA B N 1
ATOM 2837 C CA . ALA B 1 23 ? -22.891 -6.414 -1.588 1 97.94 23 ALA B CA 1
ATOM 2838 C C . ALA B 1 23 ? -23.656 -5.098 -1.701 1 97.94 23 ALA B C 1
ATOM 2840 O O . ALA B 1 23 ? -24.453 -4.91 -2.619 1 97.94 23 ALA B O 1
ATOM 2841 N N . ASP B 1 24 ? -23.438 -4.188 -0.748 1 98.31 24 ASP B N 1
ATOM 2842 C CA . ASP B 1 24 ? -24.062 -2.873 -0.799 1 98.31 24 ASP B CA 1
ATOM 2843 C C . ASP B 1 24 ? -23.531 -2.053 -1.97 1 98.31 24 ASP B C 1
ATOM 2845 O O . ASP B 1 24 ? -22.328 -1.79 -2.053 1 98.31 24 ASP B O 1
ATOM 2849 N N . LYS B 1 25 ? -24.469 -1.593 -2.834 1 98.25 25 LYS B N 1
ATOM 2850 C CA . LYS B 1 25 ? -24.078 -0.825 -4.012 1 98.25 25 LYS B CA 1
ATOM 2851 C C . LYS B 1 25 ? -23.375 0.469 -3.611 1 98.25 25 LYS B C 1
ATOM 2853 O O . LYS B 1 25 ? -22.469 0.935 -4.312 1 98.25 25 LYS B O 1
ATOM 2858 N N . LYS B 1 26 ? -23.797 1.021 -2.537 1 98.31 26 LYS B N 1
ATOM 2859 C CA . LYS B 1 26 ? -23.156 2.223 -2.014 1 98.31 26 LYS B CA 1
ATOM 2860 C C . LYS B 1 26 ? -21.672 1.986 -1.767 1 98.31 26 LYS B C 1
ATOM 2862 O O . LYS B 1 26 ? -20.828 2.795 -2.172 1 98.31 26 LYS B O 1
ATOM 2867 N N . VAL B 1 27 ? -21.344 0.888 -1.174 1 98.56 27 VAL B N 1
ATOM 2868 C CA . VAL B 1 27 ? -19.969 0.525 -0.856 1 98.56 27 VAL B CA 1
ATOM 2869 C C . VAL B 1 27 ? -19.203 0.241 -2.145 1 98.56 27 VAL B C 1
ATOM 2871 O O . VAL B 1 27 ? -18.078 0.713 -2.318 1 98.56 27 VAL B O 1
ATOM 2874 N N . GLN B 1 28 ? -19.812 -0.457 -3.057 1 98.56 28 GLN B N 1
ATOM 2875 C CA . GLN B 1 28 ? -19.156 -0.792 -4.32 1 98.56 28 GLN B CA 1
ATOM 2876 C C . GLN B 1 28 ? -18.797 0.467 -5.098 1 98.56 28 GLN B C 1
ATOM 2878 O O . GLN B 1 28 ? -17.672 0.588 -5.594 1 98.56 28 GLN B O 1
ATOM 2883 N N . HIS B 1 29 ? -19.703 1.404 -5.188 1 98.62 29 HIS B N 1
ATOM 2884 C CA . HIS B 1 29 ? -19.453 2.648 -5.906 1 98.62 29 HIS B CA 1
ATOM 2885 C C . HIS B 1 29 ? -18.359 3.467 -5.211 1 98.62 29 HIS B C 1
ATOM 2887 O O . HIS B 1 29 ? -17.516 4.07 -5.875 1 98.62 29 HIS B O 1
ATOM 2893 N N . ALA B 1 30 ? -18.391 3.5 -3.902 1 98.75 30 ALA B N 1
ATOM 2894 C CA . ALA B 1 30 ? -17.375 4.238 -3.154 1 98.75 30 ALA B CA 1
ATOM 2895 C C . ALA B 1 30 ? -15.977 3.664 -3.404 1 98.75 30 ALA B C 1
ATOM 2897 O O . ALA B 1 30 ? -15.016 4.41 -3.592 1 98.75 30 ALA B O 1
ATOM 2898 N N . ILE B 1 31 ? -15.906 2.348 -3.418 1 98.69 31 ILE B N 1
ATOM 2899 C CA . ILE B 1 31 ? -14.625 1.676 -3.637 1 98.69 31 ILE B CA 1
ATOM 2900 C C . ILE B 1 31 ? -14.133 1.96 -5.051 1 98.69 31 ILE B C 1
ATOM 2902 O O . ILE B 1 31 ? -12.93 2.158 -5.27 1 98.69 31 ILE B O 1
ATOM 2906 N N . LYS B 1 32 ? -15.008 1.997 -5.977 1 98.5 32 LYS B N 1
ATOM 2907 C CA . LYS B 1 32 ? -14.633 2.348 -7.344 1 98.5 32 LYS B CA 1
ATOM 2908 C C . LYS B 1 32 ? -14.086 3.77 -7.418 1 98.5 32 LYS B C 1
ATOM 2910 O O . LYS B 1 32 ? -13.039 4.008 -8.031 1 98.5 32 LYS B O 1
ATOM 2915 N N . VAL B 1 33 ? -14.773 4.691 -6.812 1 98.69 33 VAL B N 1
ATOM 2916 C CA . VAL B 1 33 ? -14.32 6.078 -6.777 1 98.69 33 VAL B CA 1
ATOM 2917 C C . VAL B 1 33 ? -12.945 6.156 -6.121 1 98.69 33 VAL B C 1
ATOM 2919 O O . VAL B 1 33 ? -12.062 6.871 -6.602 1 98.69 33 VAL B O 1
ATOM 2922 N N . GLN B 1 34 ? -12.797 5.453 -5.039 1 98.81 34 GLN B N 1
ATOM 2923 C CA . GLN B 1 34 ? -11.508 5.434 -4.348 1 98.81 34 GLN B CA 1
ATOM 2924 C C . GLN B 1 34 ? -10.398 4.922 -5.262 1 98.81 34 GLN B C 1
ATOM 2926 O O . GLN B 1 34 ? -9.281 5.434 -5.234 1 98.81 34 GLN B O 1
ATOM 2931 N N . SER B 1 35 ? -10.719 3.883 -6.008 1 98.62 35 SER B N 1
ATOM 2932 C CA . SER B 1 35 ? -9.773 3.359 -6.988 1 98.62 35 SER B CA 1
ATOM 2933 C C . SER B 1 35 ? -9.359 4.438 -7.984 1 98.62 35 SER B C 1
ATOM 2935 O O . SER B 1 35 ? -8.18 4.547 -8.336 1 98.62 35 SER B O 1
ATOM 2937 N N . PHE B 1 36 ? -10.297 5.227 -8.445 1 98.44 36 PHE B N 1
ATOM 2938 C CA . PHE B 1 36 ? -10 6.32 -9.359 1 98.44 36 PHE B CA 1
ATOM 2939 C C . PHE B 1 36 ? -9.125 7.371 -8.672 1 98.44 36 PHE B C 1
ATOM 2941 O O . PHE B 1 36 ? -8.18 7.879 -9.273 1 98.44 36 PHE B O 1
ATOM 2948 N N . ILE B 1 37 ? -9.445 7.691 -7.414 1 98.62 37 ILE B N 1
ATOM 2949 C CA . ILE B 1 37 ? -8.656 8.656 -6.664 1 98.62 37 ILE B CA 1
ATOM 2950 C C . ILE B 1 37 ? -7.199 8.195 -6.602 1 98.62 37 ILE B C 1
ATOM 2952 O O . ILE B 1 37 ? -6.281 8.969 -6.895 1 98.62 37 ILE B O 1
ATOM 2956 N N . ARG B 1 38 ? -6.973 6.934 -6.262 1 98.25 38 ARG B N 1
ATOM 2957 C CA . ARG B 1 38 ? -5.621 6.387 -6.18 1 98.25 38 ARG B CA 1
ATOM 2958 C C . ARG B 1 38 ? -4.883 6.555 -7.504 1 98.25 38 ARG B C 1
ATOM 2960 O O . ARG B 1 38 ? -3.729 6.984 -7.527 1 98.25 38 ARG B O 1
ATOM 2967 N N . SER B 1 39 ? -5.551 6.234 -8.562 1 97.62 39 SER B N 1
ATOM 2968 C CA . SER B 1 39 ? -4.941 6.281 -9.891 1 97.62 39 SER B CA 1
ATOM 2969 C C . SER B 1 39 ? -4.598 7.715 -10.289 1 97.62 39 SER B C 1
ATOM 2971 O O . SER B 1 39 ? -3.484 7.984 -10.742 1 97.62 39 SER B O 1
ATOM 2973 N N . TYR B 1 40 ? -5.508 8.633 -10.117 1 98.19 40 TYR B N 1
ATOM 2974 C CA . TYR B 1 40 ? -5.312 10.008 -10.562 1 98.19 40 TYR B CA 1
ATOM 2975 C C . TYR B 1 40 ? -4.285 10.727 -9.695 1 98.19 40 TYR B C 1
ATOM 2977 O O . TYR B 1 40 ? -3.518 11.555 -10.188 1 98.19 40 TYR B O 1
ATOM 2985 N N . VAL B 1 41 ? -4.293 10.422 -8.406 1 98.44 41 VAL B N 1
ATOM 2986 C CA . VAL B 1 41 ? -3.279 10.977 -7.512 1 98.44 41 VAL B CA 1
ATOM 2987 C C . VAL B 1 41 ? -1.891 10.531 -7.965 1 98.44 41 VAL B C 1
ATOM 2989 O O . VAL B 1 41 ? -0.971 11.344 -8.062 1 98.44 41 VAL B O 1
ATOM 2992 N N . THR B 1 42 ? -1.738 9.242 -8.25 1 97.81 42 THR B N 1
ATOM 2993 C CA . THR B 1 42 ? -0.463 8.695 -8.695 1 97.81 42 THR B CA 1
ATOM 2994 C C . THR B 1 42 ? -0.024 9.352 -10 1 97.81 42 THR B C 1
ATOM 2996 O O . THR B 1 42 ? 1.129 9.773 -10.133 1 97.81 42 THR B O 1
ATOM 2999 N N . ASP B 1 43 ? -0.943 9.477 -10.906 1 96.31 43 ASP B N 1
ATOM 3000 C CA . ASP B 1 43 ? -0.647 10.102 -12.188 1 96.31 43 ASP B CA 1
ATOM 3001 C C . ASP B 1 43 ? -0.201 11.555 -12 1 96.31 43 ASP B C 1
ATOM 3003 O O . ASP B 1 43 ? 0.778 11.992 -12.609 1 96.31 43 ASP B O 1
ATOM 3007 N N . PHE B 1 44 ? -0.95 12.258 -11.203 1 98.56 44 PHE B N 1
ATOM 3008 C CA . PHE B 1 44 ? -0.664 13.672 -10.969 1 98.56 44 PHE B CA 1
ATOM 3009 C C . PHE B 1 44 ? 0.72 13.852 -10.359 1 98.56 44 PHE B C 1
ATOM 3011 O O . PHE B 1 44 ? 1.522 14.648 -10.852 1 98.56 44 PHE B O 1
ATOM 3018 N N . LEU B 1 45 ? 1.004 13.133 -9.273 1 98.75 45 LEU B N 1
ATOM 3019 C CA . LEU B 1 45 ? 2.268 13.297 -8.57 1 98.75 45 LEU B CA 1
ATOM 3020 C C . LEU B 1 45 ? 3.441 12.867 -9.445 1 98.75 45 LEU B C 1
ATOM 3022 O O . LEU B 1 45 ? 4.496 13.508 -9.422 1 98.75 45 LEU B O 1
ATOM 3026 N N . ARG B 1 46 ? 3.25 11.82 -10.195 1 96.94 46 ARG B N 1
ATOM 3027 C CA . ARG B 1 46 ? 4.285 11.438 -11.156 1 96.94 46 ARG B CA 1
ATOM 3028 C C . ARG B 1 46 ? 4.555 12.562 -12.148 1 96.94 46 ARG B C 1
ATOM 3030 O O . ARG B 1 46 ? 5.711 12.875 -12.445 1 96.94 46 ARG B O 1
ATOM 3037 N N . SER B 1 47 ? 3.496 13.156 -12.672 1 97.56 47 SER B N 1
ATOM 3038 C CA . SER B 1 47 ? 3.639 14.234 -13.648 1 97.56 47 SER B CA 1
ATOM 3039 C C . SER B 1 47 ? 4.367 15.43 -13.047 1 97.56 47 SER B C 1
ATOM 3041 O O . SER B 1 47 ? 4.926 16.25 -13.773 1 97.56 47 SER B O 1
ATOM 3043 N N . LYS B 1 48 ? 4.32 15.555 -11.719 1 98.38 48 LYS B N 1
ATOM 3044 C CA . LYS B 1 48 ? 4.992 16.641 -11.016 1 98.38 48 LYS B CA 1
ATOM 3045 C C . LYS B 1 48 ? 6.391 16.234 -10.562 1 98.38 48 LYS B C 1
ATOM 3047 O O . LYS B 1 48 ? 7.051 16.969 -9.828 1 98.38 48 LYS B O 1
ATOM 3052 N N . GLY B 1 49 ? 6.793 15 -10.938 1 97.75 49 GLY B N 1
ATOM 3053 C CA . GLY B 1 49 ? 8.156 14.555 -10.68 1 97.75 49 GLY B CA 1
ATOM 3054 C C . GLY B 1 49 ? 8.32 13.852 -9.352 1 97.75 49 GLY B C 1
ATOM 3055 O O . GLY B 1 49 ? 9.438 13.625 -8.891 1 97.75 49 GLY B O 1
ATOM 3056 N N . TYR B 1 50 ? 7.273 13.547 -8.672 1 98.81 50 TYR B N 1
ATOM 3057 C CA . TYR B 1 50 ? 7.371 12.828 -7.41 1 98.81 50 TYR B CA 1
ATOM 3058 C C . TYR B 1 50 ? 7.605 11.336 -7.648 1 98.81 50 TYR B C 1
ATOM 3060 O O . TYR B 1 50 ? 7.035 10.758 -8.57 1 98.81 50 TYR B O 1
ATOM 3068 N N . ILE B 1 51 ? 8.391 10.695 -6.785 1 98.75 51 ILE B N 1
ATOM 3069 C CA . ILE B 1 51 ? 8.75 9.289 -6.859 1 98.75 51 ILE B CA 1
ATOM 3070 C C . ILE B 1 51 ? 7.992 8.5 -5.789 1 98.75 51 ILE B C 1
ATOM 3072 O O . ILE B 1 51 ? 8.078 8.82 -4.602 1 98.75 51 ILE B O 1
ATOM 3076 N N . GLU B 1 52 ? 7.234 7.543 -6.234 1 98.75 52 GLU B N 1
ATOM 3077 C CA . GLU B 1 52 ? 6.555 6.676 -5.277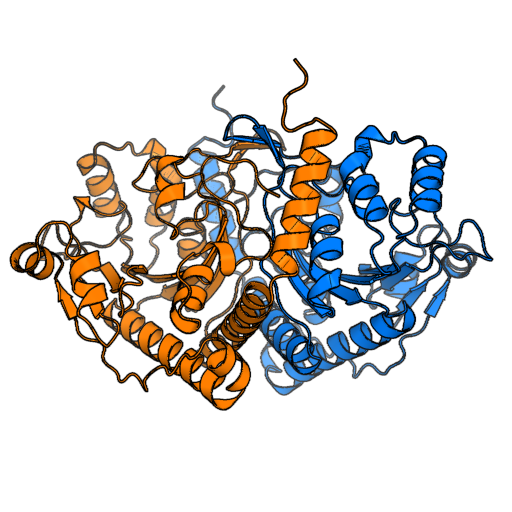 1 98.75 52 GLU B CA 1
ATOM 3078 C C . GLU B 1 52 ? 7.523 5.684 -4.645 1 98.75 52 GLU B C 1
ATOM 3080 O O . GLU B 1 52 ? 8.273 5.004 -5.348 1 98.75 52 GLU B O 1
ATOM 3085 N N . ILE B 1 53 ? 7.539 5.602 -3.367 1 98.19 53 ILE B N 1
ATOM 3086 C CA . ILE B 1 53 ? 8.367 4.594 -2.717 1 98.19 53 ILE B CA 1
ATOM 3087 C C . ILE B 1 53 ? 7.484 3.623 -1.937 1 98.19 53 ILE B C 1
ATOM 3089 O O . ILE B 1 53 ? 6.34 3.939 -1.614 1 98.19 53 ILE B O 1
ATOM 3093 N N . SER B 1 54 ? 7.992 2.469 -1.692 1 96.56 54 SER B N 1
ATOM 3094 C CA . SER B 1 54 ? 7.25 1.419 -1 1 96.56 54 SER B CA 1
ATOM 3095 C C . SER B 1 54 ? 6.965 1.806 0.447 1 96.56 54 SER B C 1
ATOM 3097 O O . SER B 1 54 ? 7.812 2.398 1.116 1 96.56 54 SER B O 1
ATOM 3099 N N . PRO B 1 55 ? 5.801 1.438 0.862 1 96.81 55 PRO B N 1
ATOM 3100 C CA . PRO B 1 55 ? 5.52 1.672 2.281 1 96.81 55 PRO B CA 1
ATOM 3101 C C . PRO B 1 55 ? 6.352 0.778 3.201 1 96.81 55 PRO B C 1
ATOM 3103 O O . PRO B 1 55 ? 6.781 -0.304 2.793 1 96.81 55 PRO B O 1
ATOM 3106 N N . ILE B 1 56 ? 6.582 1.284 4.371 1 95.94 56 ILE B N 1
ATOM 3107 C CA . ILE B 1 56 ? 7.211 0.521 5.445 1 95.94 56 ILE B CA 1
ATOM 3108 C C . ILE B 1 56 ? 6.164 0.146 6.492 1 95.94 56 ILE B C 1
ATOM 3110 O O . ILE B 1 56 ? 5.605 1.02 7.16 1 95.94 56 ILE B O 1
ATOM 3114 N N . ILE B 1 57 ? 5.961 -1.136 6.637 1 95.19 57 ILE B N 1
ATOM 3115 C CA . ILE B 1 57 ? 4.891 -1.61 7.508 1 95.19 57 ILE B CA 1
ATOM 3116 C C . ILE B 1 57 ? 5.445 -1.904 8.898 1 95.19 57 ILE B C 1
ATOM 3118 O O . ILE B 1 57 ? 4.801 -1.605 9.906 1 95.19 57 ILE B O 1
ATOM 3122 N N . ILE B 1 58 ? 6.641 -2.455 8.93 1 92.81 58 ILE B N 1
ATOM 3123 C CA . ILE B 1 58 ? 7.242 -2.744 10.227 1 92.81 58 ILE B CA 1
ATOM 3124 C C . ILE B 1 58 ? 8.633 -2.115 10.305 1 92.81 58 ILE B C 1
ATOM 3126 O O . ILE B 1 58 ? 9.344 -2.045 9.297 1 92.81 58 ILE B O 1
ATOM 3130 N N . SER B 1 59 ? 9.031 -1.725 11.461 1 92.88 59 SER B N 1
ATOM 3131 C CA . SER B 1 59 ? 10.312 -1.063 11.695 1 92.88 59 SER B CA 1
ATOM 3132 C C . SER B 1 59 ? 10.672 -1.063 13.18 1 92.88 59 SER B C 1
ATOM 3134 O O . SER B 1 59 ? 9.797 -1.225 14.031 1 92.88 59 SER B O 1
ATOM 3136 N N . PRO B 1 60 ? 11.922 -0.897 13.484 1 89.81 60 PRO B N 1
ATOM 3137 C CA . PRO B 1 60 ? 12.312 -0.781 14.891 1 89.81 60 PRO B CA 1
ATOM 3138 C C . PRO B 1 60 ? 11.812 0.51 15.531 1 89.81 60 PRO B C 1
ATOM 3140 O O . PRO B 1 60 ? 11.875 0.654 16.766 1 89.81 60 PRO B O 1
ATOM 3143 N N . LEU B 1 61 ? 11.305 1.373 14.703 1 85.5 61 LEU B N 1
ATOM 3144 C CA . LEU B 1 61 ? 10.711 2.598 15.227 1 85.5 61 LEU B CA 1
ATOM 3145 C C . LEU B 1 61 ? 9.406 2.92 14.508 1 85.5 61 LEU B C 1
ATOM 3147 O O . LEU B 1 61 ? 9.195 2.488 13.375 1 85.5 61 LEU B O 1
ATOM 3151 N N . THR B 1 62 ? 8.594 3.572 15.227 1 79 62 THR B N 1
ATOM 3152 C CA . THR B 1 62 ? 7.371 4.117 14.641 1 79 62 THR B CA 1
ATOM 3153 C C . THR B 1 62 ? 7.125 5.543 15.125 1 79 62 THR B C 1
ATOM 3155 O O . THR B 1 62 ? 7.82 6.027 16.016 1 79 62 THR B O 1
ATOM 3158 N N . ASP B 1 63 ? 6.191 6.199 14.445 1 75 63 ASP B N 1
ATOM 3159 C CA . ASP B 1 63 ? 5.852 7.578 14.773 1 75 63 ASP B CA 1
ATOM 3160 C C . ASP B 1 63 ? 5.426 7.707 16.234 1 75 63 ASP B C 1
ATOM 3162 O O . ASP B 1 63 ? 4.52 7.008 16.688 1 75 63 ASP B O 1
ATOM 3166 N N . PRO B 1 64 ? 6.129 8.453 17.031 1 67.31 64 PRO B N 1
ATOM 3167 C CA . PRO B 1 64 ? 5.766 8.633 18.438 1 67.31 64 PRO B CA 1
ATOM 3168 C C . PRO B 1 64 ? 4.391 9.273 18.609 1 67.31 64 PRO B C 1
ATOM 3170 O O . PRO B 1 64 ? 3.744 9.086 19.641 1 67.31 64 PRO B O 1
ATOM 3173 N N . LEU B 1 65 ? 3.678 9.68 17.734 1 65.25 65 LEU B N 1
ATOM 3174 C CA . LEU B 1 65 ? 2.43 10.438 17.703 1 65.25 65 LEU B CA 1
ATOM 3175 C C . LEU B 1 65 ? 2.227 11.211 19 1 65.25 65 LEU B C 1
ATOM 3177 O O . LEU B 1 65 ? 2.789 10.852 20.031 1 65.25 65 LEU B O 1
ATOM 3181 N N . ASN B 1 66 ? 1.509 12.227 18.969 1 55.97 66 ASN B N 1
ATOM 3182 C CA . ASN B 1 66 ? 1.25 13.102 20.109 1 55.97 66 ASN B CA 1
ATOM 3183 C C . ASN B 1 66 ? 0.031 12.641 20.906 1 55.97 66 ASN B C 1
ATOM 3185 O O . ASN B 1 66 ? -0.385 13.305 21.859 1 55.97 66 ASN B O 1
ATOM 3189 N N . HIS B 1 67 ? -0.624 11.547 20.484 1 59.34 67 HIS B N 1
ATOM 3190 C CA . HIS B 1 67 ? -1.769 10.992 21.188 1 59.34 67 HIS B CA 1
ATOM 3191 C C . HIS B 1 67 ? -1.595 9.5 21.438 1 59.34 67 HIS B C 1
ATOM 3193 O O . HIS B 1 67 ? -0.87 8.82 20.703 1 59.34 67 HIS B O 1
ATOM 3199 N N . PRO B 1 68 ? -2.195 9.07 22.531 1 56.38 68 PRO B N 1
ATOM 3200 C CA . PRO B 1 68 ? -1.956 7.684 22.922 1 56.38 68 PRO B CA 1
ATOM 3201 C C . PRO B 1 68 ? -2.578 6.68 21.953 1 56.38 68 PRO B C 1
ATOM 3203 O O . PRO B 1 68 ? -3.766 6.781 21.625 1 56.38 68 PRO B O 1
ATOM 3206 N N . VAL B 1 69 ? -1.821 5.988 21.281 1 66.25 69 VAL B N 1
ATOM 3207 C CA . VAL B 1 69 ? -2.234 4.828 20.5 1 66.25 69 VAL B CA 1
ATOM 3208 C C . VAL B 1 69 ? -1.416 3.607 20.906 1 66.25 69 VAL B C 1
ATOM 3210 O O . VAL B 1 69 ? -0.246 3.732 21.281 1 66.25 69 VAL B O 1
ATOM 3213 N N . TYR B 1 70 ? -2.096 2.436 21.016 1 68.12 70 TYR B N 1
ATOM 3214 C CA . TYR B 1 70 ? -1.37 1.197 21.281 1 68.12 70 TYR B CA 1
ATOM 3215 C C . TYR B 1 70 ? -0.385 0.894 20.156 1 68.12 70 TYR B C 1
ATOM 3217 O O . TYR B 1 70 ? -0.7 1.078 18.984 1 68.12 70 TYR B O 1
ATOM 3225 N N . ASP B 1 71 ? 0.82 0.579 20.672 1 70.38 71 ASP B N 1
ATOM 3226 C CA . ASP B 1 71 ? 1.842 0.199 19.703 1 70.38 71 ASP B CA 1
ATOM 3227 C C . ASP B 1 71 ? 1.846 -1.311 19.469 1 70.38 71 ASP B C 1
ATOM 3229 O O . ASP B 1 71 ? 2.273 -2.076 20.344 1 70.38 71 ASP B O 1
ATOM 3233 N N . PRO B 1 72 ? 1.385 -1.631 18.281 1 79.25 72 PRO B N 1
ATOM 3234 C CA . PRO B 1 72 ? 1.432 -3.068 18 1 79.25 72 PRO B CA 1
ATOM 3235 C C . PRO B 1 72 ? 2.855 -3.584 17.797 1 79.25 72 PRO B C 1
ATOM 3237 O O . PRO B 1 72 ? 3.461 -3.348 16.75 1 79.25 72 PRO B O 1
ATOM 3240 N N . LYS B 1 73 ? 3.318 -4.293 18.781 1 79.81 73 LYS B N 1
ATOM 3241 C CA . LYS B 1 73 ? 4.695 -4.777 18.812 1 79.81 73 LYS B CA 1
ATOM 3242 C C . LYS B 1 73 ? 4.793 -6.199 18.281 1 79.81 73 LYS B C 1
ATOM 3244 O O . LYS B 1 73 ? 3.918 -7.027 18.531 1 79.81 73 LYS B O 1
ATOM 3249 N N . ILE B 1 74 ? 5.855 -6.398 17.453 1 82.31 74 ILE B N 1
ATOM 3250 C CA . ILE B 1 74 ? 6.207 -7.738 17 1 82.31 74 ILE B CA 1
ATOM 3251 C C . ILE B 1 74 ? 7.648 -8.055 17.391 1 82.31 74 ILE B C 1
ATOM 3253 O O . ILE B 1 74 ? 8.516 -7.18 17.359 1 82.31 74 ILE B O 1
ATOM 3257 N N . SER B 1 75 ? 7.875 -9.305 17.828 1 83.25 75 SER B N 1
ATOM 3258 C CA . SER B 1 75 ? 9.227 -9.75 18.141 1 83.25 75 SER B CA 1
ATOM 3259 C C . SER B 1 75 ? 9.719 -10.773 17.125 1 83.25 75 SER B C 1
ATOM 3261 O O . SER B 1 75 ? 9.094 -11.82 16.938 1 83.25 75 SER B O 1
ATOM 3263 N N . ALA B 1 76 ? 10.773 -10.398 16.469 1 83.06 76 ALA B N 1
ATOM 3264 C CA . ALA B 1 76 ? 11.367 -11.273 15.461 1 83.06 76 ALA B CA 1
ATOM 3265 C C . ALA B 1 76 ? 12.859 -10.984 15.297 1 83.06 76 ALA B C 1
ATOM 3267 O O . ALA B 1 76 ? 13.32 -9.883 15.586 1 83.06 76 ALA B O 1
ATOM 3268 N N . TYR B 1 77 ? 13.633 -12.086 14.875 1 87.31 77 TYR B N 1
ATOM 3269 C CA . TYR B 1 77 ? 15.055 -11.969 14.539 1 87.31 77 TYR B CA 1
ATOM 3270 C C . TYR B 1 77 ? 15.844 -11.398 15.711 1 87.31 77 TYR B C 1
ATOM 3272 O O . TYR B 1 77 ? 16.766 -10.594 15.516 1 87.31 77 TYR B O 1
ATOM 3280 N N . GLY B 1 78 ? 15.383 -11.656 16.844 1 82.19 78 GLY B N 1
ATOM 3281 C CA . GLY B 1 78 ? 16.094 -11.312 18.047 1 82.19 78 GLY B CA 1
ATOM 3282 C C . GLY B 1 78 ? 15.859 -9.883 18.5 1 82.19 78 GLY B C 1
ATOM 3283 O O . GLY B 1 78 ? 16.547 -9.383 19.391 1 82.19 78 GLY B O 1
ATOM 3284 N N . GLY B 1 79 ? 14.852 -9.25 17.891 1 84.94 79 GLY B N 1
ATOM 3285 C CA . GLY B 1 79 ? 14.555 -7.871 18.266 1 84.94 79 GLY B CA 1
ATOM 3286 C C . GLY B 1 79 ? 13.078 -7.531 18.156 1 84.94 79 GLY B C 1
ATOM 3287 O O . GLY B 1 79 ? 12.266 -8.383 17.797 1 84.94 79 GLY B O 1
ATOM 3288 N N . ASP B 1 80 ? 12.828 -6.305 18.547 1 84.69 80 ASP B N 1
ATOM 3289 C CA . ASP B 1 80 ? 11.461 -5.812 18.531 1 84.69 80 ASP B CA 1
ATOM 3290 C C . ASP B 1 80 ? 11.242 -4.848 17.359 1 84.69 80 ASP B C 1
ATOM 3292 O O . ASP B 1 80 ? 12.125 -4.047 17.047 1 84.69 80 ASP B O 1
ATOM 3296 N N . MET B 1 81 ? 10.109 -5.02 16.719 1 89 81 MET B N 1
ATOM 3297 C CA . MET B 1 81 ? 9.641 -4.094 15.688 1 89 81 MET B CA 1
ATOM 3298 C C . MET B 1 81 ? 8.18 -3.715 15.93 1 89 81 MET B C 1
ATOM 3300 O O . MET B 1 81 ? 7.496 -4.348 16.734 1 89 81 MET B O 1
ATOM 3304 N N . TRP B 1 82 ? 7.777 -2.652 15.32 1 88.12 82 TRP B N 1
ATOM 3305 C CA . TRP B 1 82 ? 6.414 -2.143 15.43 1 88.12 82 TRP B CA 1
ATOM 3306 C C . TRP B 1 82 ? 5.789 -1.953 14.055 1 88.12 82 TRP B C 1
ATOM 3308 O O . TRP B 1 82 ? 6.492 -1.668 13.078 1 88.12 82 TRP B O 1
ATOM 3318 N N . ILE B 1 83 ? 4.438 -2.176 14.055 1 90.31 83 ILE B N 1
ATOM 3319 C CA . ILE B 1 83 ? 3.723 -1.723 12.867 1 90.31 83 ILE B CA 1
ATOM 3320 C C . ILE B 1 83 ? 3.719 -0.196 12.812 1 90.31 83 ILE B C 1
ATOM 3322 O O . ILE B 1 83 ? 3.424 0.463 13.812 1 90.31 83 ILE B O 1
ATOM 3326 N N . THR B 1 84 ? 4.035 0.308 11.742 1 89.75 84 THR B N 1
ATOM 3327 C CA . THR B 1 84 ? 4.246 1.749 11.656 1 89.75 84 THR B CA 1
ATOM 3328 C C . THR B 1 84 ? 2.916 2.492 11.68 1 89.75 84 THR B C 1
ATOM 3330 O O . THR B 1 84 ? 1.962 2.092 11.008 1 89.75 84 THR B O 1
ATOM 3333 N N . LYS B 1 85 ? 2.857 3.566 12.469 1 87.81 85 LYS B N 1
ATOM 3334 C CA . LYS B 1 85 ? 1.71 4.469 12.508 1 87.81 85 LYS B CA 1
ATOM 3335 C C . LYS B 1 85 ? 1.819 5.543 11.43 1 87.81 85 LYS B C 1
ATOM 3337 O O . LYS B 1 85 ? 0.828 6.191 11.086 1 87.81 85 LYS B O 1
ATOM 3342 N N . SER B 1 86 ? 3.031 5.73 11.062 1 87.44 86 SER B N 1
ATOM 3343 C CA . SER B 1 86 ? 3.416 6.578 9.945 1 87.44 86 SER B CA 1
ATOM 3344 C C . SER B 1 86 ? 4.875 6.359 9.555 1 87.44 86 SER B C 1
ATOM 3346 O O . SER B 1 86 ? 5.645 5.785 10.328 1 87.44 86 SER B O 1
ATOM 3348 N N . MET B 1 87 ? 5.262 6.902 8.398 1 92 87 MET B N 1
ATOM 3349 C CA . MET B 1 87 ? 6.621 6.699 7.902 1 92 87 MET B CA 1
ATOM 3350 C C . MET B 1 87 ? 7.418 7.996 7.953 1 92 87 MET B C 1
ATOM 3352 O O . MET B 1 87 ? 8.273 8.242 7.102 1 92 87 MET B O 1
ATOM 3356 N N . ILE B 1 88 ? 7.148 8.812 8.938 1 93.5 88 ILE B N 1
ATOM 3357 C CA . ILE B 1 88 ? 7.73 10.148 8.977 1 93.5 88 ILE B CA 1
ATOM 3358 C C . ILE B 1 88 ? 9.25 10.047 9.031 1 93.5 88 ILE B C 1
ATOM 3360 O O . ILE B 1 88 ? 9.953 10.781 8.336 1 93.5 88 ILE B O 1
ATOM 3364 N N . PHE B 1 89 ? 9.828 9.148 9.828 1 94.12 89 PHE B N 1
ATOM 3365 C CA . PHE B 1 89 ? 11.273 9.008 9.938 1 94.12 89 PHE B CA 1
ATOM 3366 C C . PHE B 1 89 ? 11.875 8.555 8.609 1 94.12 89 PHE B C 1
ATOM 3368 O O . PHE B 1 89 ? 12.852 9.141 8.141 1 94.12 89 PHE B O 1
ATOM 3375 N N . HIS B 1 90 ? 11.312 7.535 8.016 1 96.62 90 HIS B N 1
ATOM 3376 C CA . HIS B 1 90 ? 11.781 6.988 6.746 1 96.62 90 HIS B CA 1
ATOM 3377 C C . HIS B 1 90 ? 11.703 8.031 5.637 1 96.62 90 HIS B C 1
ATOM 3379 O O . HIS B 1 90 ? 12.602 8.117 4.797 1 96.62 90 HIS B O 1
ATOM 3385 N N . LYS B 1 91 ? 10.641 8.82 5.656 1 97 91 LYS B N 1
ATOM 3386 C CA . LYS B 1 91 ? 10.5 9.875 4.652 1 97 91 LYS B CA 1
ATOM 3387 C C . LYS B 1 91 ? 11.617 10.906 4.773 1 97 91 LYS B C 1
ATOM 3389 O O . LYS B 1 91 ? 12.109 11.414 3.766 1 97 91 LYS B O 1
ATOM 3394 N N . GLN B 1 92 ? 12 11.227 6.012 1 96.19 92 GLN B N 1
ATOM 3395 C CA . GLN B 1 92 ? 13.039 12.227 6.211 1 96.19 92 GLN B CA 1
ATOM 3396 C C . GLN B 1 92 ? 14.375 11.742 5.66 1 96.19 92 GLN B C 1
ATOM 3398 O O . GLN B 1 92 ? 15.18 12.539 5.168 1 96.19 92 GLN B O 1
ATOM 3403 N N . ILE B 1 93 ? 14.555 10.422 5.723 1 97.06 93 ILE B N 1
ATOM 3404 C CA . ILE B 1 93 ? 15.789 9.875 5.164 1 97.06 93 ILE B CA 1
ATOM 3405 C C . ILE B 1 93 ? 15.695 9.844 3.641 1 97.06 93 ILE B C 1
ATOM 3407 O O . ILE B 1 93 ? 16.562 10.359 2.947 1 97.06 93 ILE B O 1
ATOM 3411 N N . ALA B 1 94 ? 14.641 9.281 3.127 1 98.19 94 ALA B N 1
ATOM 3412 C CA . ALA B 1 94 ? 14.484 9.031 1.696 1 98.19 94 ALA B CA 1
ATOM 3413 C C . ALA B 1 94 ? 14.5 10.336 0.907 1 98.19 94 ALA B C 1
ATOM 3415 O O . ALA B 1 94 ? 15.078 10.406 -0.181 1 98.19 94 ALA B O 1
ATOM 3416 N N . VAL B 1 95 ? 13.859 11.375 1.452 1 98.38 95 VAL B N 1
ATOM 3417 C CA . VAL B 1 95 ? 13.656 12.617 0.709 1 98.38 95 VAL B CA 1
ATOM 3418 C C . VAL B 1 95 ? 14.984 13.336 0.528 1 98.38 95 VAL B C 1
ATOM 3420 O O . VAL B 1 95 ? 15.141 14.156 -0.381 1 98.38 95 VAL B O 1
ATOM 3423 N N . GLN B 1 96 ? 15.984 13.062 1.437 1 98.06 96 GLN B N 1
ATOM 3424 C CA . GLN B 1 96 ? 17.281 13.711 1.329 1 98.06 96 GLN B CA 1
ATOM 3425 C C . GLN B 1 96 ? 17.953 13.398 -0.008 1 98.06 96 GLN B C 1
ATOM 3427 O O . GLN B 1 96 ? 18.688 14.227 -0.547 1 98.06 96 GLN B O 1
ATOM 3432 N N . GLU B 1 97 ? 17.641 12.164 -0.578 1 98.06 97 GLU B N 1
ATOM 3433 C CA . GLU B 1 97 ? 18.297 11.727 -1.807 1 98.06 97 GLU B CA 1
ATOM 3434 C C . GLU B 1 97 ? 17.328 11.719 -2.982 1 98.06 97 GLU B C 1
ATOM 3436 O O . GLU B 1 97 ? 17.719 12.008 -4.117 1 98.06 97 GLU B O 1
ATOM 3441 N N . LEU B 1 98 ? 16.078 11.477 -2.734 1 98.5 98 LEU B N 1
ATOM 3442 C CA . LEU B 1 98 ? 15.094 11.328 -3.809 1 98.5 98 LEU B CA 1
ATOM 3443 C C . LEU B 1 98 ? 14.367 12.641 -4.062 1 98.5 98 LEU B C 1
ATOM 3445 O O . LEU B 1 98 ? 13.664 12.781 -5.062 1 98.5 98 LEU B O 1
ATOM 3449 N N . LYS B 1 99 ? 14.422 13.641 -3.203 1 98.69 99 LYS B N 1
ATOM 3450 C CA . LYS B 1 99 ? 14.055 15.047 -3.326 1 98.69 99 LYS B CA 1
ATOM 3451 C C . LYS B 1 99 ? 12.539 15.227 -3.24 1 98.69 99 LYS B C 1
ATOM 3453 O O . LYS B 1 99 ? 12.055 16.078 -2.492 1 98.69 99 LYS B O 1
ATOM 3458 N N . LYS B 1 100 ? 11.742 14.523 -4.004 1 98.88 100 LYS B N 1
ATOM 3459 C CA . LYS B 1 100 ? 10.289 14.516 -4.031 1 98.88 100 LYS B CA 1
ATOM 3460 C C . LYS B 1 100 ? 9.742 13.086 -3.984 1 98.88 100 LYS B C 1
ATOM 3462 O O . LYS B 1 100 ? 9.945 12.312 -4.918 1 98.88 100 LYS B O 1
ATOM 3467 N N . ILE B 1 101 ? 9.016 12.797 -2.938 1 98.88 101 ILE B N 1
ATOM 3468 C CA . ILE B 1 101 ? 8.555 11.422 -2.812 1 98.88 101 ILE B CA 1
ATOM 3469 C C . ILE B 1 101 ? 7.082 11.398 -2.402 1 98.88 101 ILE B C 1
ATOM 3471 O O . ILE B 1 101 ? 6.57 12.391 -1.873 1 98.88 101 ILE B O 1
ATOM 3475 N N . PHE B 1 102 ? 6.418 10.344 -2.693 1 98.81 102 PHE B N 1
ATOM 3476 C CA . PHE B 1 102 ? 5.109 10.062 -2.113 1 98.81 102 PHE B CA 1
ATOM 3477 C C . PHE B 1 102 ? 4.941 8.562 -1.859 1 98.81 102 PHE B C 1
ATOM 3479 O O . PHE B 1 102 ? 5.719 7.754 -2.365 1 98.81 102 PHE B O 1
ATOM 3486 N N . ILE B 1 103 ? 4.051 8.266 -1.002 1 98.31 103 ILE B N 1
ATOM 3487 C CA . ILE B 1 103 ? 3.744 6.902 -0.585 1 98.31 103 ILE B CA 1
ATOM 3488 C C . ILE B 1 103 ? 2.232 6.723 -0.469 1 98.31 103 ILE B C 1
ATOM 3490 O O . ILE B 1 103 ? 1.543 7.574 0.1 1 98.31 103 ILE B O 1
ATOM 3494 N N . MET B 1 104 ? 1.69 5.691 -1.137 1 97.69 104 MET B N 1
ATOM 3495 C CA . MET B 1 104 ? 0.384 5.191 -0.721 1 97.69 104 MET B CA 1
ATOM 3496 C C . MET B 1 104 ? 0.507 4.316 0.521 1 97.69 104 MET B C 1
ATOM 3498 O O . MET B 1 104 ? 0.667 3.098 0.412 1 97.69 104 MET B O 1
ATOM 3502 N N . SER B 1 105 ? 0.372 4.941 1.665 1 96.69 105 SER B N 1
ATOM 3503 C CA . SER B 1 105 ? 0.877 4.352 2.9 1 96.69 105 SER B CA 1
ATOM 3504 C C . SER B 1 105 ? -0.257 3.781 3.744 1 96.69 105 SER B C 1
ATOM 3506 O O . SER B 1 105 ? -1.062 4.531 4.301 1 96.69 105 SER B O 1
ATOM 3508 N N . PRO B 1 106 ? -0.287 2.439 3.883 1 96.06 106 PRO B N 1
ATOM 3509 C CA . PRO B 1 106 ? -1.169 1.899 4.918 1 96.06 106 PRO B CA 1
ATOM 3510 C C . PRO B 1 106 ? -0.69 2.229 6.332 1 96.06 106 PRO B C 1
ATOM 3512 O O . PRO B 1 106 ? 0.499 2.098 6.629 1 96.06 106 PRO B O 1
ATOM 3515 N N . ASN B 1 107 ? -1.56 2.682 7.121 1 93.44 107 ASN B N 1
ATOM 3516 C CA . ASN B 1 107 ? -1.261 3.029 8.508 1 93.44 107 ASN B CA 1
ATOM 3517 C C . ASN B 1 107 ? -2.193 2.312 9.477 1 93.44 107 ASN B C 1
ATOM 3519 O O . ASN B 1 107 ? -3.385 2.156 9.203 1 93.44 107 ASN B O 1
ATOM 3523 N N . ILE B 1 108 ? -1.632 1.896 10.57 1 92 108 ILE B N 1
ATOM 3524 C CA . ILE B 1 108 ? -2.404 1.274 11.641 1 92 108 ILE B CA 1
ATOM 3525 C C . ILE B 1 108 ? -2.332 2.139 12.898 1 92 108 ILE B C 1
ATOM 3527 O O . ILE B 1 108 ? -1.257 2.318 13.477 1 92 108 ILE B O 1
ATOM 3531 N N . ARG B 1 109 ? -3.402 2.662 13.281 1 90.31 109 ARG B N 1
ATOM 3532 C CA . ARG B 1 109 ? -3.543 3.432 14.508 1 90.31 109 ARG B CA 1
ATOM 3533 C C . ARG B 1 109 ? -4.66 2.871 15.383 1 90.31 109 ARG B C 1
ATOM 3535 O O . ARG B 1 109 ? -5.836 3.186 15.172 1 90.31 109 ARG B O 1
ATOM 3542 N N . LEU B 1 110 ? -4.297 2.092 16.344 1 87.81 110 LEU B N 1
ATOM 3543 C CA . LEU B 1 110 ? -5.277 1.448 17.219 1 87.81 110 LEU B CA 1
ATOM 3544 C C . LEU B 1 110 ? -5.941 2.467 18.141 1 87.81 110 LEU B C 1
ATOM 3546 O O . LEU B 1 110 ? -5.641 2.518 19.328 1 87.81 110 LEU B O 1
ATOM 3550 N N . GLU B 1 111 ? -6.887 3.141 17.594 1 83.62 111 GLU B N 1
ATOM 3551 C CA . GLU B 1 111 ? -7.602 4.219 18.266 1 83.62 111 GLU B CA 1
ATOM 3552 C C . GLU B 1 111 ? -8.469 3.68 19.391 1 83.62 111 GLU B C 1
ATOM 3554 O O . GLU B 1 111 ? -8.836 2.5 19.406 1 83.62 111 GLU B O 1
ATOM 3559 N N . LYS B 1 112 ? -8.797 4.594 20.312 1 83.38 112 LYS B N 1
ATOM 3560 C CA . LYS B 1 112 ? -9.688 4.23 21.406 1 83.38 112 LYS B CA 1
ATOM 3561 C C . LYS B 1 112 ? -11.102 3.951 20.906 1 83.38 112 LYS B C 1
ATOM 3563 O O . LYS B 1 112 ? -11.539 4.535 19.922 1 83.38 112 LYS B O 1
ATOM 3568 N N . GLU B 1 113 ? -11.773 3.221 21.625 1 83.25 113 GLU B N 1
ATOM 3569 C CA . GLU B 1 113 ? -13.102 2.748 21.25 1 83.25 113 GLU B CA 1
ATOM 3570 C C . GLU B 1 113 ? -14.07 3.912 21.078 1 83.25 113 GLU B C 1
ATOM 3572 O O . GLU B 1 113 ? -14.984 3.855 20.25 1 83.25 113 GLU B O 1
ATOM 3577 N N . GLU B 1 114 ? -13.867 4.938 21.766 1 83.19 114 GLU B N 1
ATOM 3578 C CA . GLU B 1 114 ? -14.773 6.086 21.734 1 83.19 114 GLU B CA 1
ATOM 3579 C C . GLU B 1 114 ? -14.797 6.73 20.344 1 83.19 114 GLU B C 1
ATOM 3581 O O . GLU B 1 114 ? -15.781 7.383 19.984 1 83.19 114 GLU B O 1
ATOM 3586 N N . LYS B 1 115 ? -13.812 6.469 19.594 1 84.25 115 LYS B N 1
ATOM 3587 C CA . LYS B 1 115 ? -13.719 7.074 18.266 1 84.25 115 LYS B CA 1
ATOM 3588 C C . LYS B 1 115 ? -14.617 6.355 17.266 1 84.25 115 LYS B C 1
ATOM 3590 O O . LYS B 1 115 ? -14.906 6.883 16.188 1 84.25 115 LYS B O 1
ATOM 3595 N N . ALA B 1 116 ? -15.047 5.191 17.594 1 83.5 116 ALA B N 1
ATOM 3596 C CA . ALA B 1 116 ? -15.93 4.43 16.719 1 83.5 116 ALA B CA 1
ATOM 3597 C C . ALA B 1 116 ? -17.219 5.199 16.438 1 83.5 116 ALA B C 1
ATOM 3599 O O . ALA B 1 116 ? -17.781 5.098 15.344 1 83.5 116 ALA B O 1
ATOM 3600 N N . GLU B 1 117 ? -17.656 5.98 17.328 1 83.12 117 GLU B N 1
ATOM 3601 C CA . GLU B 1 117 ? -18.953 6.645 17.25 1 83.12 117 GLU B CA 1
ATOM 3602 C C . GLU B 1 117 ? -18.891 7.879 16.344 1 83.12 117 GLU B C 1
ATOM 3604 O O . GLU B 1 117 ? -19.922 8.391 15.914 1 83.12 117 GLU B O 1
ATOM 3609 N N . THR B 1 118 ? -17.703 8.359 16.047 1 81.38 118 THR B N 1
ATOM 3610 C CA . THR B 1 118 ? -17.578 9.578 15.258 1 81.38 118 THR B CA 1
ATOM 3611 C C . THR B 1 118 ? -17.922 9.32 13.797 1 81.38 118 THR B C 1
ATOM 3613 O O . THR B 1 118 ? -18.297 10.25 13.07 1 81.38 118 THR B O 1
ATOM 3616 N N . GLY B 1 119 ? -17.688 8.062 13.367 1 84.75 119 GLY B N 1
ATOM 3617 C CA . GLY B 1 119 ? -17.922 7.715 11.969 1 84.75 119 GLY B CA 1
ATOM 3618 C C . GLY B 1 119 ? -16.844 8.234 11.039 1 84.75 119 GLY B C 1
ATOM 3619 O O . GLY B 1 119 ? -17 8.18 9.812 1 84.75 119 GLY B O 1
ATOM 3620 N N . ARG B 1 120 ? -15.727 8.719 11.617 1 88.69 120 ARG B N 1
ATOM 3621 C CA . ARG B 1 120 ? -14.719 9.328 10.75 1 88.69 120 ARG B CA 1
ATOM 3622 C C . ARG B 1 120 ? -13.344 8.719 11.008 1 88.69 120 ARG B C 1
ATOM 3624 O O . ARG B 1 120 ? -12.328 9.227 10.516 1 88.69 120 ARG B O 1
ATOM 3631 N N . HIS B 1 121 ? -13.375 7.625 11.797 1 91 121 HIS B N 1
ATOM 3632 C CA . HIS B 1 121 ? -12.086 7.031 12.117 1 91 121 HIS B CA 1
ATOM 3633 C C . HIS B 1 121 ? -12.07 5.539 11.805 1 91 121 HIS B C 1
ATOM 3635 O O . HIS B 1 121 ? -13.039 4.832 12.094 1 91 121 HIS B O 1
ATOM 3641 N N . LEU B 1 122 ? -11.078 5.125 11.172 1 94.44 122 LEU B N 1
ATOM 3642 C CA . LEU B 1 122 ? -10.672 3.732 11.031 1 94.44 122 LEU B CA 1
ATOM 3643 C C . LEU B 1 122 ? -9.297 3.504 11.656 1 94.44 122 LEU B C 1
ATOM 3645 O O . LEU B 1 122 ? -8.461 4.41 11.68 1 94.44 122 LEU B O 1
ATOM 3649 N N . TYR B 1 123 ? -9.039 2.328 12.18 1 93.12 123 TYR B N 1
ATOM 3650 C CA . TYR B 1 123 ? -7.723 2.137 12.773 1 93.12 123 TYR B CA 1
ATOM 3651 C C . TYR B 1 123 ? -6.746 1.552 11.758 1 93.12 123 TYR B C 1
ATOM 3653 O O . TYR B 1 123 ? -5.555 1.419 12.039 1 93.12 123 TYR B O 1
ATOM 3661 N N . GLU B 1 124 ? -7.234 1.221 10.602 1 94.75 124 GLU B N 1
ATOM 3662 C CA . GLU B 1 124 ? -6.438 0.933 9.414 1 94.75 124 GLU B CA 1
ATOM 3663 C C . GLU B 1 124 ? -6.914 1.752 8.219 1 94.75 124 GLU B C 1
ATOM 3665 O O . GLU B 1 124 ? -8.086 1.678 7.836 1 94.75 124 GLU B O 1
ATOM 3670 N N . PHE B 1 125 ? -6.016 2.525 7.676 1 95.94 125 PHE B N 1
ATOM 3671 C CA . PHE B 1 125 ? -6.355 3.4 6.559 1 95.94 125 PHE B CA 1
ATOM 3672 C C . PHE B 1 125 ? -5.129 3.686 5.699 1 95.94 125 PHE B C 1
ATOM 3674 O O . PHE B 1 125 ? -4.004 3.375 6.094 1 95.94 125 PHE B O 1
ATOM 3681 N N . THR B 1 126 ? -5.383 4.184 4.516 1 97.25 126 THR B N 1
ATOM 3682 C CA . THR B 1 126 ? -4.289 4.539 3.621 1 97.25 126 THR B CA 1
ATOM 3683 C C . THR B 1 126 ? -4.137 6.055 3.527 1 97.25 126 THR B C 1
ATOM 3685 O O . THR B 1 126 ? -5.121 6.773 3.359 1 97.25 126 THR B O 1
ATOM 3688 N N . GLN B 1 127 ? -2.947 6.473 3.709 1 97.56 127 GLN B N 1
ATOM 3689 C CA . GLN B 1 127 ? -2.625 7.891 3.568 1 97.56 127 GLN B CA 1
ATOM 3690 C C . GLN B 1 127 ? -1.754 8.133 2.34 1 97.56 127 GLN B C 1
ATOM 3692 O O . GLN B 1 127 ? -0.833 7.363 2.061 1 97.56 127 GLN B O 1
ATOM 3697 N N . ILE B 1 128 ? -2.137 9.125 1.543 1 98.25 128 ILE B N 1
ATOM 3698 C CA . ILE B 1 128 ? -1.197 9.672 0.571 1 98.25 128 ILE B CA 1
ATOM 3699 C C . ILE B 1 128 ? -0.172 10.547 1.284 1 98.25 128 ILE B C 1
ATOM 3701 O O . ILE B 1 128 ? -0.468 11.688 1.646 1 98.25 128 ILE B O 1
ATOM 3705 N N . ASP B 1 129 ? 1.004 10.039 1.401 1 98.25 129 ASP B N 1
ATOM 3706 C CA . ASP B 1 129 ? 2.064 10.781 2.072 1 98.25 129 ASP B CA 1
ATOM 3707 C C . ASP B 1 129 ? 3.006 11.43 1.059 1 98.25 129 ASP B C 1
ATOM 3709 O O . ASP B 1 129 ? 3.584 10.742 0.213 1 98.25 129 ASP B O 1
ATOM 3713 N N . ILE B 1 130 ? 3.121 12.68 1.202 1 98.81 130 ILE B N 1
ATOM 3714 C CA . ILE B 1 130 ? 3.965 13.422 0.276 1 98.81 130 ILE B CA 1
ATOM 3715 C C . ILE B 1 130 ? 5.027 14.195 1.054 1 98.81 130 ILE B C 1
ATOM 3717 O O . ILE B 1 130 ? 4.738 14.789 2.096 1 98.81 130 ILE B O 1
ATOM 3721 N N . GLU B 1 131 ? 6.238 14.172 0.605 1 98.81 131 GLU B N 1
ATOM 3722 C CA . GLU B 1 131 ? 7.352 14.898 1.207 1 98.81 131 GLU B CA 1
ATOM 3723 C C . GLU B 1 131 ? 8.297 15.438 0.139 1 98.81 131 GLU B C 1
ATOM 3725 O O . GLU B 1 131 ? 8.617 14.742 -0.826 1 98.81 131 GLU B O 1
ATOM 3730 N N . ALA B 1 132 ? 8.695 16.641 0.276 1 98.88 132 ALA B N 1
ATOM 3731 C CA . ALA B 1 132 ? 9.617 17.266 -0.677 1 98.88 132 ALA B CA 1
ATOM 3732 C C . ALA B 1 132 ? 10.719 18.031 0.044 1 98.88 132 ALA B C 1
ATOM 3734 O O . ALA B 1 132 ? 10.477 18.641 1.09 1 98.88 132 ALA B O 1
ATOM 3735 N N . LEU B 1 133 ? 11.852 17.969 -0.521 1 98.38 133 LEU B N 1
ATOM 3736 C CA . LEU B 1 133 ? 13.023 18.641 0.03 1 98.38 133 LEU B CA 1
ATOM 3737 C C . LEU B 1 133 ? 13.016 20.125 -0.321 1 98.38 133 LEU B C 1
ATOM 3739 O O . LEU B 1 133 ? 12.68 20.5 -1.446 1 98.38 133 LEU B O 1
ATOM 3743 N N . GLU B 1 134 ? 13.312 20.969 0.644 1 97.19 134 GLU B N 1
ATOM 3744 C CA . GLU B 1 134 ? 13.555 22.406 0.483 1 97.19 134 GLU B CA 1
ATOM 3745 C C . GLU B 1 134 ? 12.344 23.109 -0.124 1 97.19 134 GLU B C 1
ATOM 3747 O O . GLU B 1 134 ? 12.484 23.922 -1.035 1 97.19 134 GLU B O 1
ATOM 3752 N N . LYS B 1 135 ? 11.172 22.672 0.174 1 98.25 135 LYS B N 1
ATOM 3753 C CA . LYS B 1 135 ? 9.914 23.328 -0.161 1 98.25 135 LYS B CA 1
ATOM 3754 C C . LYS B 1 135 ? 9.297 24 1.064 1 98.25 135 LYS B C 1
ATOM 3756 O O . LYS B 1 135 ? 9.477 23.531 2.189 1 98.25 135 LYS B O 1
ATOM 3761 N N . THR B 1 136 ? 8.609 25.062 0.834 1 97.88 136 THR B N 1
ATOM 3762 C CA . THR B 1 136 ? 7.93 25.75 1.924 1 97.88 136 THR B CA 1
ATOM 3763 C C . THR B 1 136 ? 6.535 25.172 2.143 1 97.88 136 THR B C 1
ATOM 3765 O O . THR B 1 136 ? 6.043 24.406 1.316 1 97.88 136 THR B O 1
ATOM 3768 N N . ARG B 1 137 ? 5.973 25.5 3.271 1 97.94 137 ARG B N 1
ATOM 3769 C CA . ARG B 1 137 ? 4.582 25.141 3.545 1 97.94 137 ARG B CA 1
ATOM 3770 C C . ARG B 1 137 ? 3.67 25.594 2.41 1 97.94 137 ARG B C 1
ATOM 3772 O O . ARG B 1 137 ? 2.807 24.844 1.961 1 97.94 137 ARG B O 1
ATOM 3779 N N . GLU B 1 138 ? 3.908 26.844 1.906 1 98.44 138 GLU B N 1
ATOM 3780 C CA . GLU B 1 138 ? 3.09 27.406 0.841 1 98.44 138 GLU B CA 1
ATOM 3781 C C . GLU B 1 138 ? 3.244 26.625 -0.458 1 98.44 138 GLU B C 1
ATOM 3783 O O . GLU B 1 138 ? 2.271 26.422 -1.187 1 98.44 138 GLU B O 1
ATOM 3788 N N . ASP B 1 139 ? 4.449 26.203 -0.729 1 98.62 139 ASP B N 1
ATOM 3789 C CA . ASP B 1 139 ? 4.68 25.359 -1.896 1 98.62 139 ASP B CA 1
ATOM 3790 C C . ASP B 1 139 ? 3.838 24.078 -1.829 1 98.62 139 ASP B C 1
ATOM 3792 O O . ASP B 1 139 ? 3.227 23.688 -2.822 1 98.62 139 ASP B O 1
ATOM 3796 N N . MET B 1 140 ? 3.83 23.453 -0.696 1 98.75 140 MET B N 1
ATOM 3797 C CA . MET B 1 140 ? 3.146 22.172 -0.538 1 98.75 140 MET B CA 1
ATOM 3798 C C . MET B 1 140 ? 1.634 22.359 -0.49 1 98.75 140 MET B C 1
ATOM 3800 O O . MET B 1 140 ? 0.879 21.5 -0.947 1 98.75 140 MET B O 1
ATOM 3804 N N . MET B 1 141 ? 1.172 23.531 0.09 1 98.81 141 MET B N 1
ATOM 3805 C CA . MET B 1 141 ? -0.248 23.859 0.015 1 98.81 141 MET B CA 1
ATOM 3806 C C . MET B 1 141 ? -0.702 23.984 -1.436 1 98.81 141 MET B C 1
ATOM 3808 O O . MET B 1 141 ? -1.762 23.469 -1.805 1 98.81 141 MET B O 1
ATOM 3812 N N . ASP B 1 142 ? 0.11 24.656 -2.189 1 98.81 142 ASP B N 1
ATOM 3813 C CA . ASP B 1 142 ? -0.186 24.812 -3.611 1 98.81 142 ASP B CA 1
ATOM 3814 C C . ASP B 1 142 ? -0.273 23.453 -4.305 1 98.81 142 ASP B C 1
ATOM 3816 O O . ASP B 1 142 ? -1.182 23.219 -5.105 1 98.81 142 ASP B O 1
ATOM 3820 N N . LEU B 1 143 ? 0.642 22.562 -4.031 1 98.88 143 LEU B N 1
ATOM 3821 C CA . LEU B 1 143 ? 0.632 21.219 -4.594 1 98.88 143 LEU B CA 1
ATOM 3822 C C . LEU B 1 143 ? -0.635 20.469 -4.191 1 98.88 143 LEU B C 1
ATOM 3824 O O . LEU B 1 143 ? -1.244 19.781 -5.016 1 98.88 143 LEU B O 1
ATOM 3828 N N . ALA B 1 144 ? -0.973 20.562 -2.926 1 98.88 144 ALA B N 1
ATOM 3829 C CA . ALA B 1 144 ? -2.16 19.875 -2.42 1 98.88 144 ALA B CA 1
ATOM 3830 C C . ALA B 1 144 ? -3.418 20.359 -3.137 1 98.88 144 ALA B C 1
ATOM 3832 O O . ALA B 1 144 ? -4.281 19.562 -3.498 1 98.88 144 ALA B O 1
ATOM 3833 N N . GLU B 1 145 ? -3.523 21.688 -3.279 1 98.88 145 GLU B N 1
ATOM 3834 C CA . GLU B 1 145 ? -4.668 22.266 -3.98 1 98.88 145 GLU B CA 1
ATOM 3835 C C . GLU B 1 145 ? -4.754 21.75 -5.414 1 98.88 145 GLU B C 1
ATOM 3837 O O . GLU B 1 145 ? -5.816 21.297 -5.855 1 98.88 145 GLU B O 1
ATOM 3842 N N . ASP B 1 146 ? -3.619 21.75 -6.109 1 98.88 146 ASP B N 1
ATOM 3843 C CA . ASP B 1 146 ? -3.578 21.234 -7.477 1 98.88 146 ASP B CA 1
ATOM 3844 C C . ASP B 1 146 ? -3.982 19.766 -7.523 1 98.88 146 ASP B C 1
ATOM 3846 O O . ASP B 1 146 ? -4.719 19.344 -8.422 1 98.88 146 ASP B O 1
ATOM 3850 N N . LEU B 1 147 ? -3.479 19.016 -6.605 1 98.88 147 LEU B N 1
ATOM 3851 C CA . LEU B 1 147 ? -3.742 17.578 -6.547 1 98.88 147 LEU B CA 1
ATOM 3852 C C . LEU B 1 147 ? -5.23 17.312 -6.367 1 98.88 147 LEU B C 1
ATOM 3854 O O . LEU B 1 147 ? -5.809 16.5 -7.09 1 98.88 147 LEU B O 1
ATOM 3858 N N . ILE B 1 148 ? -5.824 17.969 -5.422 1 98.75 148 ILE B N 1
ATOM 3859 C CA . ILE B 1 148 ? -7.227 17.766 -5.086 1 98.75 148 ILE B CA 1
ATOM 3860 C C . ILE B 1 148 ? -8.109 18.203 -6.258 1 98.75 148 ILE B C 1
ATOM 3862 O O . ILE B 1 148 ? -8.992 17.469 -6.684 1 98.75 148 ILE B O 1
ATOM 3866 N N . ILE B 1 149 ? -7.84 19.391 -6.793 1 98.75 149 ILE B N 1
ATOM 3867 C CA . ILE B 1 149 ? -8.625 19.922 -7.898 1 98.75 149 ILE B CA 1
ATOM 3868 C C . ILE B 1 149 ? -8.492 19.016 -9.117 1 98.75 149 ILE B C 1
ATOM 3870 O O . ILE B 1 149 ? -9.492 18.688 -9.758 1 98.75 149 ILE B O 1
ATOM 3874 N N . TYR B 1 150 ? -7.289 18.578 -9.398 1 98.69 150 TYR B N 1
ATOM 3875 C CA . TYR B 1 150 ? -7.039 17.688 -10.516 1 98.69 150 TYR B CA 1
ATOM 3876 C C . TYR B 1 150 ? -7.82 16.391 -10.367 1 98.69 150 TYR B C 1
ATOM 3878 O O . TYR B 1 150 ? -8.477 15.93 -11.305 1 98.69 150 TYR B O 1
ATOM 3886 N N . THR B 1 151 ? -7.719 15.773 -9.25 1 98.56 151 THR B N 1
ATOM 3887 C CA . THR B 1 151 ? -8.336 14.477 -8.992 1 98.56 151 THR B CA 1
ATOM 3888 C C . THR B 1 151 ? -9.852 14.562 -9.133 1 98.56 151 THR B C 1
ATOM 3890 O O . THR B 1 151 ? -10.469 13.75 -9.82 1 98.56 151 THR B O 1
ATOM 3893 N N . ILE B 1 152 ? -10.461 15.562 -8.5 1 98.31 152 ILE B N 1
ATOM 3894 C CA . ILE B 1 152 ? -11.906 15.734 -8.547 1 98.31 152 ILE B CA 1
ATOM 3895 C C . ILE B 1 152 ? -12.344 16.016 -9.984 1 98.31 152 ILE B C 1
ATOM 3897 O O . ILE B 1 152 ? -13.336 15.438 -10.453 1 98.31 152 ILE B O 1
ATOM 3901 N N . LYS B 1 153 ? -11.633 16.859 -10.68 1 98.31 153 LYS B N 1
ATOM 3902 C CA . LYS B 1 153 ? -11.953 17.172 -12.07 1 98.31 153 LYS B CA 1
ATOM 3903 C C . LYS B 1 153 ? -11.93 15.922 -12.938 1 98.31 153 LYS B C 1
ATOM 3905 O O . LYS B 1 153 ? -12.828 15.711 -13.758 1 98.31 153 LYS B O 1
ATOM 3910 N N . ARG B 1 154 ? -10.906 15.094 -12.805 1 98.06 154 ARG B N 1
ATOM 3911 C CA . ARG B 1 154 ? -10.789 13.883 -13.602 1 98.06 154 ARG B CA 1
ATOM 3912 C C . ARG B 1 154 ? -11.953 12.938 -13.336 1 98.06 154 ARG B C 1
ATOM 3914 O O . ARG B 1 154 ? -12.492 12.32 -14.258 1 98.06 154 ARG B O 1
ATOM 3921 N N . ILE B 1 155 ? -12.336 12.766 -12.094 1 97.81 155 ILE B N 1
ATOM 3922 C CA . ILE B 1 155 ? -13.438 11.883 -11.742 1 97.81 155 ILE B CA 1
ATOM 3923 C C . ILE B 1 155 ? -14.734 12.406 -12.359 1 97.81 155 ILE B C 1
ATOM 3925 O O . ILE B 1 155 ? -15.508 11.633 -12.93 1 97.81 155 ILE B O 1
ATOM 3929 N N . LYS B 1 156 ? -14.969 13.727 -12.266 1 97.62 156 LYS B N 1
ATOM 3930 C CA . LYS B 1 156 ? -16.156 14.336 -12.852 1 97.62 156 LYS B CA 1
ATOM 3931 C C . LYS B 1 156 ? -16.203 14.109 -14.359 1 97.62 156 LYS B C 1
ATOM 3933 O O . LYS B 1 156 ? -17.281 13.852 -14.922 1 97.62 156 LYS B O 1
ATOM 3938 N N . GLU B 1 157 ? -15.102 14.195 -14.977 1 97.62 157 GLU B N 1
ATOM 3939 C CA . GLU B 1 157 ? -15.023 14.117 -16.438 1 97.62 157 GLU B CA 1
ATOM 3940 C C . GLU B 1 157 ? -15.102 12.672 -16.922 1 97.62 157 GLU B C 1
ATOM 3942 O O . GLU B 1 157 ? -15.773 12.375 -17.906 1 97.62 157 GLU B O 1
ATOM 3947 N N . GLU B 1 158 ? -14.477 11.781 -16.234 1 96.5 158 GLU B N 1
ATOM 3948 C CA . GLU B 1 158 ? -14.281 10.445 -16.781 1 96.5 158 GLU B CA 1
ATOM 3949 C C . GLU B 1 158 ? -15.266 9.453 -16.172 1 96.5 158 GLU B C 1
ATOM 3951 O O . GLU B 1 158 ? -15.523 8.391 -16.734 1 96.5 158 GLU B O 1
ATOM 3956 N N . HIS B 1 159 ? -15.727 9.805 -15 1 96.12 159 HIS B N 1
ATOM 3957 C CA . HIS B 1 159 ? -16.578 8.852 -14.305 1 96.12 159 HIS B CA 1
ATOM 3958 C C . HIS B 1 159 ? -17.797 9.555 -13.688 1 96.12 159 HIS B C 1
ATOM 3960 O O . HIS B 1 159 ? -18.062 9.391 -12.5 1 96.12 159 HIS B O 1
ATOM 3966 N N . PRO B 1 160 ? -18.547 10.297 -14.5 1 96.5 160 PRO B N 1
ATOM 3967 C CA . PRO B 1 160 ? -19.688 11.047 -13.953 1 96.5 160 PRO B CA 1
ATOM 3968 C C . PRO B 1 160 ? -20.766 10.148 -13.359 1 96.5 160 PRO B C 1
ATOM 3970 O O . PRO B 1 160 ? -21.469 10.555 -12.438 1 96.5 160 PRO B O 1
ATOM 3973 N N . GLU B 1 161 ? -20.844 8.922 -13.797 1 96.69 161 GLU B N 1
ATOM 3974 C CA . GLU B 1 161 ? -21.875 8 -13.344 1 96.69 161 GLU B CA 1
ATOM 3975 C C . GLU B 1 161 ? -21.703 7.656 -11.867 1 96.69 161 GLU B C 1
ATOM 3977 O O . GLU B 1 161 ? -22.688 7.449 -11.156 1 96.69 161 GLU B O 1
ATOM 3982 N N . GLU B 1 162 ? -20.469 7.566 -11.422 1 95.69 162 GLU B N 1
ATOM 3983 C CA . GLU B 1 162 ? -20.219 7.25 -10.016 1 95.69 162 GLU B CA 1
ATOM 3984 C C . GLU B 1 162 ? -20.672 8.383 -9.102 1 95.69 162 GLU B C 1
ATOM 3986 O O . GLU B 1 162 ? -21.25 8.141 -8.039 1 95.69 162 GLU B O 1
ATOM 3991 N N . LEU B 1 163 ? -20.406 9.602 -9.516 1 96.56 163 LEU B N 1
ATOM 3992 C CA . LEU B 1 163 ? -20.844 10.758 -8.727 1 96.56 163 LEU B CA 1
ATOM 3993 C C . LEU B 1 163 ? -22.359 10.922 -8.781 1 96.56 163 LEU B C 1
ATOM 3995 O O . LEU B 1 163 ? -22.969 11.297 -7.781 1 96.56 163 LEU B O 1
ATOM 3999 N N . GLU B 1 164 ? -22.953 10.617 -9.945 1 97.44 164 GLU B N 1
ATOM 4000 C CA . GLU B 1 164 ? -24.406 10.688 -10.109 1 97.44 164 GLU B CA 1
ATOM 4001 C C . GLU B 1 164 ? -25.125 9.711 -9.172 1 97.44 164 GLU B C 1
ATOM 4003 O O . GLU B 1 164 ? -26.188 10.016 -8.648 1 97.44 164 GLU B O 1
ATOM 4008 N N . TYR B 1 165 ? -24.531 8.57 -9.016 1 97.81 165 TYR B N 1
ATOM 4009 C CA . TYR B 1 165 ? -25.094 7.586 -8.094 1 97.81 165 TYR B CA 1
ATOM 4010 C C . TYR B 1 165 ? -25.297 8.188 -6.707 1 97.81 165 TYR B C 1
ATOM 4012 O O . TYR B 1 165 ? -26.281 7.902 -6.039 1 97.81 165 TYR B O 1
ATOM 4020 N N . PHE B 1 166 ? -24.344 9.016 -6.309 1 97.56 166 PHE B N 1
ATOM 4021 C CA . PHE B 1 166 ? -24.375 9.586 -4.965 1 97.56 166 PHE B CA 1
ATOM 4022 C C . PHE B 1 166 ? -25.125 10.914 -4.957 1 97.56 166 PHE B C 1
ATOM 4024 O O . PHE B 1 166 ? -25.234 11.555 -3.912 1 97.56 166 PHE B O 1
ATOM 4031 N N . GLY B 1 167 ? -25.531 11.375 -6.082 1 97.06 167 GLY B N 1
ATOM 4032 C CA . GLY B 1 167 ? -26.141 12.695 -6.18 1 97.06 167 GLY B CA 1
ATOM 4033 C C . GLY B 1 167 ? -25.172 13.82 -5.871 1 97.06 167 GLY B C 1
ATOM 4034 O O . GLY B 1 167 ? -25.562 14.844 -5.301 1 97.06 167 GLY B O 1
ATOM 4035 N N . ARG B 1 168 ? -23.906 13.523 -6.137 1 95.12 168 ARG B N 1
ATOM 4036 C CA . ARG B 1 168 ? -22.859 14.492 -5.809 1 95.12 168 ARG B CA 1
ATOM 4037 C C . ARG B 1 168 ? -22.578 15.414 -6.988 1 95.12 168 ARG B C 1
ATOM 4039 O O . ARG B 1 168 ? -22.328 14.953 -8.102 1 95.12 168 ARG B O 1
ATOM 4046 N N . ASP B 1 169 ? -22.672 16.672 -6.801 1 93.06 169 ASP B N 1
ATOM 4047 C CA . ASP B 1 169 ? -22.266 17.703 -7.746 1 93.06 169 ASP B CA 1
ATOM 4048 C C . ASP B 1 169 ? -21.188 18.594 -7.145 1 93.06 169 ASP B C 1
ATOM 4050 O O . ASP B 1 169 ? -21.484 19.703 -6.668 1 93.06 169 ASP B O 1
ATOM 4054 N N . LEU B 1 170 ? -19.969 18.125 -7.199 1 93.81 170 LEU B N 1
ATOM 4055 C CA . LEU B 1 170 ? -18.859 18.859 -6.609 1 93.81 170 LEU B CA 1
ATOM 4056 C C . LEU B 1 170 ? -18.547 20.109 -7.426 1 93.81 170 LEU B C 1
ATOM 4058 O O . LEU B 1 170 ? -18.484 20.047 -8.656 1 93.81 170 LEU B O 1
ATOM 4062 N N . PRO B 1 171 ? -18.375 21.219 -6.809 1 93.06 171 PRO B N 1
ATOM 4063 C CA . PRO B 1 171 ? -18.047 22.453 -7.539 1 93.06 171 PRO B CA 1
ATOM 4064 C C . PRO B 1 171 ? -16.641 22.406 -8.141 1 93.06 171 PRO B C 1
ATOM 4066 O O . PRO B 1 171 ? -15.844 21.531 -7.801 1 93.06 171 PRO B O 1
ATOM 4069 N N . ASP B 1 172 ? -16.422 23.281 -9.094 1 95.56 172 ASP B N 1
ATOM 4070 C CA . ASP B 1 172 ? -15.078 23.516 -9.602 1 95.56 172 ASP B CA 1
ATOM 4071 C C . ASP B 1 172 ? -14.273 24.391 -8.648 1 95.56 172 ASP B C 1
ATOM 4073 O O . ASP B 1 172 ? -14.266 25.625 -8.789 1 95.56 172 ASP B O 1
ATOM 4077 N N . TYR B 1 173 ? -13.594 23.766 -7.801 1 96.94 173 TYR B N 1
ATOM 4078 C CA . TYR B 1 173 ? -12.828 24.516 -6.805 1 96.94 173 TYR B CA 1
ATOM 4079 C C . TYR B 1 173 ? -11.719 25.328 -7.469 1 96.94 173 TYR B C 1
ATOM 4081 O O . TYR B 1 173 ? -11.109 24.875 -8.438 1 96.94 173 TYR B O 1
ATOM 4089 N N . GLN B 1 174 ? -11.492 26.469 -6.898 1 96.62 174 GLN B N 1
ATOM 4090 C CA . GLN B 1 174 ? -10.461 27.359 -7.41 1 96.62 174 GLN B CA 1
ATOM 4091 C C . GLN B 1 174 ? -9.375 27.609 -6.367 1 96.62 174 GLN B C 1
ATOM 4093 O O . GLN B 1 174 ? -9.664 27.688 -5.172 1 96.62 174 GLN B O 1
ATOM 4098 N N . LYS B 1 175 ? -8.227 27.719 -6.824 1 96.75 175 LYS B N 1
ATOM 4099 C CA . LYS B 1 175 ? -7.109 28.078 -5.953 1 96.75 175 LYS B CA 1
ATOM 4100 C C . LYS B 1 175 ? -6.93 29.578 -5.887 1 96.75 175 LYS B C 1
ATOM 4102 O O . LYS B 1 175 ? -7.289 30.297 -6.824 1 96.75 175 LYS B O 1
ATOM 4107 N N . PRO B 1 176 ? -6.344 30.078 -4.926 1 98.25 176 PRO B N 1
ATOM 4108 C CA . PRO B 1 176 ? -5.953 29.344 -3.715 1 98.25 176 PRO B CA 1
ATOM 4109 C C . PRO B 1 176 ? -7.121 29.109 -2.762 1 98.25 176 PRO B C 1
ATOM 4111 O O . PRO B 1 176 ? -8.047 29.922 -2.703 1 98.25 176 PRO B O 1
ATOM 4114 N N . PHE B 1 177 ? -7.082 28.031 -2.018 1 98.75 177 PHE B N 1
ATOM 4115 C CA . PHE B 1 177 ? -8.039 27.828 -0.936 1 98.75 177 PHE B CA 1
ATOM 4116 C C . PHE B 1 177 ? -7.859 28.875 0.156 1 98.75 177 PHE B C 1
ATOM 4118 O O . PHE B 1 177 ? -6.734 29.281 0.449 1 98.75 177 PHE B O 1
ATOM 4125 N N . PRO B 1 178 ? -8.938 29.312 0.74 1 98.44 178 PRO B N 1
ATOM 4126 C CA . PRO B 1 178 ? -8.812 30.281 1.844 1 98.44 178 PRO B CA 1
ATOM 4127 C C . PRO B 1 178 ? -7.992 29.734 3.01 1 98.44 178 PRO B C 1
ATOM 4129 O O . PRO B 1 178 ? -7.879 28.516 3.172 1 98.44 178 PRO B O 1
ATOM 4132 N N . LYS B 1 179 ? -7.477 30.703 3.771 1 98.44 179 LYS B N 1
ATOM 4133 C CA . LYS B 1 179 ? -6.668 30.375 4.938 1 98.44 179 LYS B CA 1
ATOM 4134 C C . LYS B 1 179 ? -7.211 31.047 6.195 1 98.44 179 LYS B C 1
ATOM 4136 O O . LYS B 1 179 ? -7.742 32.156 6.133 1 98.44 179 LYS B O 1
ATOM 4141 N N . ILE B 1 180 ? -7.086 30.375 7.27 1 98.44 180 ILE B N 1
ATOM 4142 C CA . ILE B 1 180 ? -7.363 30.922 8.594 1 98.44 180 ILE B CA 1
ATOM 4143 C C . ILE B 1 180 ? -6.324 30.406 9.586 1 98.44 180 ILE B C 1
ATOM 4145 O O . ILE B 1 180 ? -5.926 29.25 9.539 1 98.44 180 ILE B O 1
ATOM 4149 N N . THR B 1 181 ? -5.828 31.281 10.391 1 98.19 181 THR B N 1
ATOM 4150 C CA . THR B 1 181 ? -4.891 30.828 11.414 1 98.19 181 THR B CA 1
ATOM 4151 C C . THR B 1 181 ? -5.625 30.078 12.523 1 98.19 181 THR B C 1
ATOM 4153 O O . THR B 1 181 ? -6.816 30.297 12.742 1 98.19 181 THR B O 1
ATOM 4156 N N . TYR B 1 182 ? -4.926 29.219 13.172 1 97.81 182 TYR B N 1
ATOM 4157 C CA . TYR B 1 182 ? -5.484 28.516 14.328 1 97.81 182 TYR B CA 1
ATOM 4158 C C . TYR B 1 182 ? -6.035 29.516 15.352 1 97.81 182 TYR B C 1
ATOM 4160 O O . TYR B 1 182 ? -7.145 29.328 15.859 1 97.81 182 TYR B O 1
ATOM 4168 N N . ALA B 1 183 ? -5.273 30.547 15.633 1 96.94 183 ALA B N 1
ATOM 4169 C CA . ALA B 1 183 ? -5.668 31.562 16.609 1 96.94 183 ALA B CA 1
ATOM 4170 C C . ALA B 1 183 ? -6.965 32.25 16.203 1 96.94 183 ALA B C 1
ATOM 4172 O O . ALA B 1 183 ? -7.867 32.438 17.016 1 96.94 183 ALA B O 1
ATOM 4173 N N . GLU B 1 184 ? -7.062 32.625 14.945 1 98.12 184 GLU B N 1
ATOM 4174 C CA . GLU B 1 184 ? -8.273 33.281 14.43 1 98.12 184 GLU B CA 1
ATOM 4175 C C . GLU B 1 184 ? -9.469 32.344 14.523 1 98.12 184 GLU B C 1
ATOM 4177 O O . GLU B 1 184 ? -10.578 32.75 14.867 1 98.12 184 GLU B O 1
ATOM 4182 N N . ALA B 1 185 ? -9.266 31.062 14.156 1 98.06 185 ALA B N 1
ATOM 4183 C CA . ALA B 1 185 ? -10.336 30.062 14.195 1 98.06 185 ALA B CA 1
ATOM 4184 C C . ALA B 1 185 ? -10.875 29.891 15.617 1 98.06 185 ALA B C 1
ATOM 4186 O O . ALA B 1 185 ? -12.094 29.875 15.82 1 98.06 185 ALA B O 1
ATOM 4187 N N . GLU B 1 186 ? -9.961 29.781 16.531 1 97.12 186 GLU B N 1
ATOM 4188 C CA . GLU B 1 186 ? -10.359 29.625 17.938 1 97.12 186 GLU B CA 1
ATOM 4189 C C . GLU B 1 186 ? -11.117 30.844 18.438 1 97.12 186 GLU B C 1
ATOM 4191 O O . GLU B 1 186 ? -12.078 30.719 19.203 1 97.12 186 GLU B O 1
ATOM 4196 N N . GLU B 1 187 ? -10.617 31.969 18.125 1 97.81 187 GLU B N 1
ATOM 4197 C CA . GLU B 1 187 ? -11.25 33.219 18.562 1 97.81 187 GLU B CA 1
ATOM 4198 C C . GLU B 1 187 ? -12.656 33.344 17.984 1 97.81 187 GLU B C 1
ATOM 4200 O O . GLU B 1 187 ? -13.586 33.719 18.703 1 97.81 187 GLU B O 1
ATOM 4205 N N . LYS B 1 188 ? -12.789 33.031 16.75 1 97.5 188 LYS B N 1
ATOM 4206 C CA . LYS B 1 188 ? -14.039 33.25 16.016 1 97.5 188 LYS B CA 1
ATOM 4207 C C . LYS B 1 188 ? -15.055 32.156 16.328 1 97.5 188 LYS B C 1
ATOM 4209 O O . LYS B 1 188 ? -16.25 32.438 16.406 1 97.5 188 LYS B O 1
ATOM 4214 N N . TYR B 1 189 ? -14.555 30.891 16.438 1 97.19 189 TYR B N 1
ATOM 4215 C CA . TYR B 1 189 ? -15.508 29.797 16.422 1 97.19 189 TYR B CA 1
ATOM 4216 C C . TYR B 1 189 ? -15.398 28.953 17.688 1 97.19 189 TYR B C 1
ATOM 4218 O O . TYR B 1 189 ? -16.172 28.016 17.891 1 97.19 189 TYR B O 1
ATOM 4226 N N . GLY B 1 190 ? -14.461 29.25 18.578 1 96.44 190 GLY B N 1
ATOM 4227 C CA . GLY B 1 190 ? -14.273 28.469 19.797 1 96.44 190 GLY B CA 1
ATOM 4228 C C . GLY B 1 190 ? -13.562 27.156 19.547 1 96.44 190 GLY B C 1
ATOM 4229 O O . GLY B 1 190 ? -12.883 26.984 18.531 1 96.44 190 GLY B O 1
ATOM 4230 N N . LYS B 1 191 ? -13.711 26.234 20.453 1 93.12 191 LYS B N 1
ATOM 4231 C CA . LYS B 1 191 ? -12.977 24.984 20.438 1 93.12 191 LYS B CA 1
ATOM 4232 C C . LYS B 1 191 ? -13.477 24.062 19.328 1 93.12 191 LYS B C 1
ATOM 4234 O O . LYS B 1 191 ? -12.75 23.188 18.859 1 93.12 191 LYS B O 1
ATOM 4239 N N . ASP B 1 192 ? -14.648 24.266 18.859 1 95.19 192 ASP B N 1
ATOM 4240 C CA . ASP B 1 192 ? -15.242 23.422 17.828 1 95.19 192 ASP B CA 1
ATOM 4241 C C . ASP B 1 192 ? -15.055 24.047 16.453 1 95.19 192 ASP B C 1
ATOM 4243 O O . ASP B 1 192 ? -15.859 23.812 15.547 1 95.19 192 ASP B O 1
ATOM 4247 N N . PHE B 1 193 ? -14.016 24.781 16.312 1 96.75 193 PHE B N 1
ATOM 4248 C CA . PHE B 1 193 ? -13.828 25.578 15.102 1 96.75 193 PHE B CA 1
ATOM 4249 C C . PHE B 1 193 ? -13.758 24.688 13.867 1 96.75 193 PHE B C 1
ATOM 4251 O O . PHE B 1 193 ? -14.25 25.062 12.797 1 96.75 193 PHE B O 1
ATOM 4258 N N . GLU B 1 194 ? -13.078 23.562 13.93 1 96.12 194 GLU B N 1
ATOM 4259 C CA . GLU B 1 194 ? -12.961 22.703 12.758 1 96.12 194 GLU B CA 1
ATOM 4260 C C . GLU B 1 194 ? -14.336 22.297 12.227 1 96.12 194 GLU B C 1
ATOM 4262 O O . GLU B 1 194 ? -14.586 22.391 11.023 1 96.12 194 GLU B O 1
ATOM 4267 N N . ARG B 1 195 ? -15.164 21.859 13.125 1 96.19 195 ARG B N 1
ATOM 4268 C CA . ARG B 1 195 ? -16.516 21.438 12.766 1 96.19 195 ARG B CA 1
ATOM 4269 C C . ARG B 1 195 ? -17.312 22.594 12.164 1 96.19 195 ARG B C 1
ATOM 4271 O O . ARG B 1 195 ? -17.984 22.422 11.148 1 96.19 195 ARG B O 1
ATOM 4278 N N . ILE B 1 196 ? -17.25 23.734 12.812 1 98 196 ILE B N 1
ATOM 4279 C CA . ILE B 1 196 ? -18.016 24.891 12.398 1 98 196 ILE B CA 1
ATOM 4280 C C . ILE B 1 196 ? -17.531 25.391 11.039 1 98 196 ILE B C 1
ATOM 4282 O O . ILE B 1 196 ? -18.312 25.625 10.125 1 98 196 ILE B O 1
ATOM 4286 N N . ILE B 1 197 ? -16.203 25.5 10.898 1 98 197 ILE B N 1
ATOM 4287 C CA . ILE B 1 197 ? -15.617 25.938 9.641 1 98 197 ILE B CA 1
ATOM 4288 C C . ILE B 1 197 ? -16.031 24.984 8.516 1 98 197 ILE B C 1
ATOM 4290 O O . ILE B 1 197 ? -16.438 25.422 7.441 1 98 197 ILE B O 1
ATOM 4294 N N . SER B 1 198 ? -15.914 23.75 8.773 1 98 198 SER B N 1
ATOM 4295 C CA . SER B 1 198 ? -16.25 22.734 7.785 1 98 198 SER B CA 1
ATOM 4296 C C . SER B 1 198 ? -17.703 22.859 7.336 1 98 198 SER B C 1
ATOM 4298 O O . SER B 1 198 ? -18 22.812 6.137 1 98 198 SER B O 1
ATOM 4300 N N . LYS B 1 199 ? -18.594 23.016 8.242 1 97.31 199 LYS B N 1
ATOM 4301 C CA . LYS B 1 199 ? -20.031 23.078 7.953 1 97.31 199 LYS B CA 1
ATOM 4302 C C . LYS B 1 199 ? -20.375 24.344 7.184 1 97.31 199 LYS B C 1
ATOM 4304 O O . LYS B 1 199 ? -21.266 24.328 6.32 1 97.31 199 LYS B O 1
ATOM 4309 N N . GLU B 1 200 ? -19.734 25.391 7.48 1 97 200 GLU B N 1
ATOM 4310 C CA . GLU B 1 200 ? -20.109 26.688 6.934 1 97 200 GLU B CA 1
ATOM 4311 C C . GLU B 1 200 ? -19.422 26.938 5.59 1 97 200 GLU B C 1
ATOM 4313 O O . GLU B 1 200 ? -19.875 27.766 4.805 1 97 200 GLU B O 1
ATOM 4318 N N . SER B 1 201 ? -18.375 26.266 5.367 1 96.06 201 SER B N 1
ATOM 4319 C CA . SER B 1 201 ? -17.578 26.562 4.176 1 96.06 201 SER B CA 1
ATOM 4320 C C . SER B 1 201 ? -18.125 25.828 2.955 1 96.06 201 SER B C 1
ATOM 4322 O O . SER B 1 201 ? -18.672 24.719 3.076 1 96.06 201 SER B O 1
ATOM 4324 N N . LYS B 1 202 ? -17.922 26.453 1.805 1 95.31 202 LYS B N 1
ATOM 4325 C CA . LYS B 1 202 ? -18.297 25.844 0.529 1 95.31 202 LYS B CA 1
ATOM 4326 C C . LYS B 1 202 ? -17.062 25.328 -0.212 1 95.31 202 LYS B C 1
ATOM 4328 O O . LYS B 1 202 ? -17.188 24.656 -1.234 1 95.31 202 LYS B O 1
ATOM 4333 N N . THR B 1 203 ? -15.922 25.703 0.279 1 97.75 203 THR B N 1
ATOM 4334 C CA . THR B 1 203 ? -14.641 25.281 -0.285 1 97.75 203 THR B CA 1
ATOM 4335 C C . THR B 1 203 ? -13.703 24.781 0.812 1 97.75 203 THR B C 1
ATOM 4337 O O . THR B 1 203 ? -13.914 25.078 1.991 1 97.75 203 THR B O 1
ATOM 4340 N N . PRO B 1 204 ? -12.734 23.922 0.463 1 98.5 204 PRO B N 1
ATOM 4341 C CA . PRO B 1 204 ? -11.742 23.562 1.475 1 98.5 204 PRO B CA 1
ATOM 4342 C C . PRO B 1 204 ? -10.992 24.766 2.029 1 98.5 204 PRO B C 1
ATOM 4344 O O . PRO B 1 204 ? -10.742 25.734 1.298 1 98.5 204 PRO B O 1
ATOM 4347 N N . ILE B 1 205 ? -10.625 24.656 3.307 1 98.62 205 ILE B N 1
ATOM 4348 C CA . ILE B 1 205 ? -9.969 25.766 3.969 1 98.62 205 ILE B CA 1
ATOM 4349 C C . ILE B 1 205 ? -8.719 25.281 4.699 1 98.62 205 ILE B C 1
ATOM 4351 O O . ILE B 1 205 ? -8.742 24.234 5.352 1 98.62 205 ILE B O 1
ATOM 4355 N N . TRP B 1 206 ? -7.695 26.062 4.539 1 98.81 206 TRP B N 1
ATOM 4356 C CA . TRP B 1 206 ? -6.461 25.75 5.258 1 98.81 206 TRP B CA 1
ATOM 4357 C C . TRP B 1 206 ? -6.5 26.328 6.672 1 98.81 206 TRP B C 1
ATOM 4359 O O . TRP B 1 206 ? -6.809 27.516 6.859 1 98.81 206 TRP B O 1
ATOM 4369 N N . LEU B 1 207 ? -6.238 25.531 7.645 1 98.62 207 LEU B N 1
ATOM 4370 C CA . LEU B 1 207 ? -5.859 25.953 8.984 1 98.62 207 LEU B CA 1
ATOM 4371 C C . LEU B 1 207 ? -4.34 26.016 9.133 1 98.62 207 LEU B C 1
ATOM 4373 O O . LEU B 1 207 ? -3.662 25 9.016 1 98.62 207 LEU B O 1
ATOM 4377 N N . ILE B 1 208 ? -3.811 27.234 9.422 1 98.25 208 ILE B N 1
ATOM 4378 C CA . ILE B 1 208 ? -2.357 27.375 9.43 1 98.25 208 ILE B CA 1
ATOM 4379 C C . ILE B 1 208 ? -1.894 27.922 10.773 1 98.25 208 ILE B C 1
ATOM 4381 O O . ILE B 1 208 ? -2.715 28.297 11.617 1 98.25 208 ILE B O 1
ATOM 4385 N N . ASP B 1 209 ? -0.59 27.906 10.969 1 97.44 209 ASP B N 1
ATOM 4386 C CA . ASP B 1 209 ? 0.043 28.453 12.156 1 97.44 209 ASP B CA 1
ATOM 4387 C C . ASP B 1 209 ? -0.455 27.766 13.422 1 97.44 209 ASP B C 1
ATOM 4389 O O . ASP B 1 209 ? -0.918 28.422 14.359 1 97.44 209 ASP B O 1
ATOM 4393 N N . ILE B 1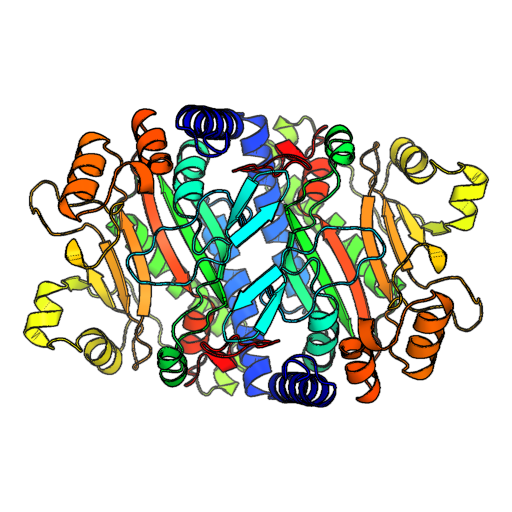 210 ? -0.316 26.516 13.398 1 96.75 210 ILE B N 1
ATOM 4394 C CA . ILE B 1 210 ? -0.816 25.672 14.484 1 96.75 210 ILE B CA 1
ATOM 4395 C C . ILE B 1 210 ? 0.104 25.797 15.695 1 96.75 210 ILE B C 1
ATOM 4397 O O . ILE B 1 210 ? 1.329 25.797 15.555 1 96.75 210 ILE B O 1
ATOM 4401 N N . PRO B 1 211 ? -0.466 25.859 16.875 1 94.38 211 PRO B N 1
ATOM 4402 C CA . PRO B 1 211 ? 0.357 25.953 18.078 1 94.38 211 PRO B CA 1
ATOM 4403 C C . PRO B 1 211 ? 1.229 24.719 18.297 1 94.38 211 PRO B C 1
ATOM 4405 O O . PRO B 1 211 ? 0.787 23.594 18.062 1 94.38 211 PRO B O 1
ATOM 4408 N N . LEU B 1 212 ? 2.396 24.938 18.844 1 88.88 212 LEU B N 1
ATOM 4409 C CA . LEU B 1 212 ? 3.387 23.906 19.094 1 88.88 212 LEU B CA 1
ATOM 4410 C C . LEU B 1 212 ? 2.797 22.797 19.969 1 88.88 212 LEU B C 1
ATOM 4412 O O . LEU B 1 212 ? 3.094 21.625 19.766 1 88.88 212 LEU B O 1
ATOM 4416 N N . LYS B 1 213 ? 1.999 23.109 20.906 1 83.75 213 LYS B N 1
ATOM 4417 C CA . LYS B 1 213 ? 1.454 22.172 21.891 1 83.75 213 LYS B CA 1
ATOM 4418 C C . LYS B 1 213 ? 0.521 21.172 21.219 1 83.75 213 LYS B C 1
ATOM 4420 O O . LYS B 1 213 ? 0.231 20.109 21.766 1 83.75 213 LYS B O 1
ATOM 4425 N N . GLU B 1 214 ? 0.093 21.5 20 1 83.5 214 GLU B N 1
ATOM 4426 C CA . GLU B 1 214 ? -0.91 20.688 19.312 1 83.5 214 GLU B CA 1
ATOM 4427 C C . GLU B 1 214 ? -0.256 19.672 18.391 1 83.5 214 GLU B C 1
ATOM 4429 O O . GLU B 1 214 ? -0.941 18.828 17.797 1 83.5 214 GLU B O 1
ATOM 4434 N N . ARG B 1 215 ? 1.036 19.703 18.266 1 87.19 215 ARG B N 1
ATOM 4435 C CA . ARG B 1 215 ? 1.676 18.875 17.234 1 87.19 215 ARG B CA 1
ATOM 4436 C C . ARG B 1 215 ? 2.898 18.156 17.797 1 87.19 215 ARG B C 1
ATOM 4438 O O . ARG B 1 215 ? 3.207 18.281 18.984 1 87.19 215 ARG B O 1
ATOM 4445 N N . GLU B 1 216 ? 3.518 17.375 16.859 1 79.38 216 GLU B N 1
ATOM 4446 C CA . GLU B 1 216 ? 4.68 16.562 17.203 1 79.38 216 GLU B CA 1
ATOM 4447 C C . GLU B 1 216 ? 5.941 17.422 17.297 1 79.38 216 GLU B C 1
ATOM 4449 O O . GLU B 1 216 ? 5.965 18.562 16.828 1 79.38 216 GLU B O 1
ATOM 4454 N N . PHE B 1 217 ? 6.969 16.828 17.781 1 79.44 217 PHE B N 1
ATOM 4455 C CA . PHE B 1 217 ? 8.227 17.531 18.062 1 79.44 217 PHE B CA 1
ATOM 4456 C C . PHE B 1 217 ? 8.938 17.906 16.766 1 79.44 217 PHE B C 1
ATOM 4458 O O . PHE B 1 217 ? 9.75 18.828 16.75 1 79.44 217 PHE B O 1
ATOM 4465 N N . TYR B 1 218 ? 8.594 17.203 15.703 1 83.5 218 TYR B N 1
ATOM 4466 C CA . TYR B 1 218 ? 9.438 17.344 14.523 1 83.5 218 TYR B CA 1
ATOM 4467 C C . TYR B 1 218 ? 8.859 18.375 13.562 1 83.5 218 TYR B C 1
ATOM 4469 O O . TYR B 1 218 ? 9.359 18.531 12.445 1 83.5 218 TYR B O 1
ATOM 4477 N N . ASP B 1 219 ? 7.898 19.094 13.945 1 91.75 219 ASP B N 1
ATOM 4478 C CA . ASP B 1 219 ? 7.352 20.172 13.125 1 91.75 219 ASP B CA 1
ATOM 4479 C C . ASP B 1 219 ? 8.117 21.469 13.336 1 91.75 219 ASP B C 1
ATOM 4481 O O . ASP B 1 219 ? 8.469 21.812 14.469 1 91.75 219 ASP B O 1
ATOM 4485 N N . ARG B 1 220 ? 8.273 22.219 12.328 1 94.44 220 ARG B N 1
ATOM 4486 C CA . ARG B 1 220 ? 9.141 23.391 12.398 1 94.44 220 ARG B CA 1
ATOM 4487 C C . ARG B 1 220 ? 8.398 24.578 12.977 1 94.44 220 ARG B C 1
ATOM 4489 O O . ARG B 1 220 ? 7.277 24.891 12.57 1 94.44 220 ARG B O 1
ATOM 4496 N N . GLU B 1 221 ? 9.07 25.219 13.836 1 92.94 221 GLU B N 1
ATOM 4497 C CA . GLU B 1 221 ? 8.594 26.438 14.469 1 92.94 221 GLU B CA 1
ATOM 4498 C C . GLU B 1 221 ? 9.094 27.672 13.727 1 92.94 221 GLU B C 1
ATOM 4500 O O . GLU B 1 221 ? 10.203 27.672 13.188 1 92.94 221 GLU B O 1
ATOM 4505 N N . TYR B 1 222 ? 8.242 28.703 13.734 1 92.38 222 TYR B N 1
ATOM 4506 C CA . TYR B 1 222 ? 8.742 29.984 13.266 1 92.38 222 TYR B CA 1
ATOM 4507 C C . TYR B 1 222 ? 9.883 30.484 14.148 1 92.38 222 TYR B C 1
ATOM 4509 O O . TYR B 1 222 ? 9.742 30.562 15.367 1 92.38 222 TYR B O 1
ATOM 4517 N N . PRO B 1 223 ? 10.953 30.797 13.453 1 85.62 223 PRO B N 1
ATOM 4518 C CA . PRO B 1 223 ? 12.047 31.312 14.281 1 85.62 223 PRO B CA 1
ATOM 4519 C C . PRO B 1 223 ? 11.664 32.594 15.016 1 85.62 223 PRO B C 1
ATOM 4521 O O . PRO B 1 223 ? 12.125 32.844 16.141 1 85.62 223 PRO B O 1
ATOM 4524 N N . ASP B 1 224 ? 10.82 33.375 14.414 1 90.62 224 ASP B N 1
ATOM 4525 C CA . ASP B 1 224 ? 10.508 34.688 14.961 1 90.62 224 ASP B CA 1
ATOM 4526 C C . ASP B 1 224 ? 9.18 34.688 15.711 1 90.62 224 ASP B C 1
ATOM 4528 O O . ASP B 1 224 ? 8.758 35.688 16.25 1 90.62 224 ASP B O 1
ATOM 4532 N N . LYS B 1 225 ? 8.453 33.656 15.719 1 91.94 225 LYS B N 1
ATOM 4533 C CA . LYS B 1 225 ? 7.199 33.469 16.453 1 91.94 225 LYS B CA 1
ATOM 4534 C C . LYS B 1 225 ? 7.199 32.188 17.266 1 91.94 225 LYS B C 1
ATOM 4536 O O . LYS B 1 225 ? 6.473 31.25 16.938 1 91.94 225 LYS B O 1
ATOM 4541 N N . PRO B 1 226 ? 7.914 32.219 18.406 1 88.62 226 PRO B N 1
ATOM 4542 C CA . PRO B 1 226 ? 8 31 19.219 1 88.62 226 PRO B CA 1
ATOM 4543 C C . PRO B 1 226 ? 6.629 30.453 19.625 1 88.62 226 PRO B C 1
ATOM 4545 O O . PRO B 1 226 ? 5.727 31.234 19.953 1 88.62 226 PRO B O 1
ATOM 4548 N N . GLY B 1 227 ? 6.5 29.188 19.484 1 91.44 227 GLY B N 1
ATOM 4549 C CA . GLY B 1 227 ? 5.254 28.547 19.859 1 91.44 227 GLY B CA 1
ATOM 4550 C C . GLY B 1 227 ? 4.309 28.312 18.703 1 91.44 227 GLY B C 1
ATOM 4551 O O . GLY B 1 227 ? 3.305 27.609 18.828 1 91.44 227 GLY B O 1
ATOM 4552 N N . ILE B 1 228 ? 4.586 28.922 17.578 1 95.81 228 ILE B N 1
ATOM 4553 C CA . ILE B 1 228 ? 3.752 28.781 16.391 1 95.81 228 ILE B CA 1
ATOM 4554 C C . ILE B 1 228 ? 4.496 27.969 15.328 1 95.81 228 ILE B C 1
ATOM 4556 O O . ILE B 1 228 ? 5.629 28.297 14.969 1 95.81 228 ILE B O 1
ATOM 4560 N N . LEU B 1 229 ? 3.865 26.969 14.844 1 96.31 229 LEU B N 1
ATOM 4561 C CA . LEU B 1 229 ? 4.48 26.047 13.891 1 96.31 229 LEU B CA 1
ATOM 4562 C C . LEU B 1 229 ? 4.129 26.438 12.461 1 96.31 229 LEU B C 1
ATOM 4564 O O . LEU B 1 229 ? 3.057 26.984 12.203 1 96.31 229 LEU B O 1
ATOM 4568 N N . ARG B 1 230 ? 5.035 26.141 11.57 1 97.12 230 ARG B N 1
ATOM 4569 C CA . ARG B 1 230 ? 4.793 26.281 10.141 1 97.12 230 ARG B CA 1
ATOM 4570 C C . ARG B 1 230 ? 4.043 25.078 9.594 1 97.12 230 ARG B C 1
ATOM 4572 O O . ARG B 1 230 ? 4.484 24.453 8.617 1 97.12 230 ARG B O 1
ATOM 4579 N N . ASP B 1 231 ? 2.9 24.797 10.188 1 97.31 231 ASP B N 1
ATOM 4580 C CA . ASP B 1 231 ? 2.043 23.672 9.859 1 97.31 231 ASP B CA 1
ATOM 4581 C C . ASP B 1 231 ? 0.8 24.125 9.094 1 97.31 231 ASP B C 1
ATOM 4583 O O . ASP B 1 231 ? 0.472 25.312 9.086 1 97.31 231 ASP B O 1
ATOM 4587 N N . MET B 1 232 ? 0.215 23.203 8.445 1 98.06 232 MET B N 1
ATOM 4588 C CA . MET B 1 232 ? -1.059 23.422 7.77 1 98.06 232 MET B CA 1
ATOM 4589 C C . MET B 1 232 ? -1.95 22.188 7.871 1 98.06 232 MET B C 1
ATOM 4591 O O . MET B 1 232 ? -1.468 21.062 7.773 1 98.06 232 MET B O 1
ATOM 4595 N N . ASP B 1 233 ? -3.15 22.359 8.148 1 98.25 233 ASP B N 1
ATOM 4596 C CA . ASP B 1 233 ? -4.211 21.375 8.023 1 98.25 233 ASP B CA 1
ATOM 4597 C C . ASP B 1 233 ? -5.266 21.812 7.012 1 98.25 233 ASP B C 1
ATOM 4599 O O . ASP B 1 233 ? -5.582 23 6.922 1 98.25 233 ASP B O 1
ATOM 4603 N N . LEU B 1 234 ? -5.711 20.906 6.285 1 98.81 234 LEU B N 1
ATOM 4604 C CA . LEU B 1 234 ? -6.809 21.203 5.371 1 98.81 234 LEU B CA 1
ATOM 4605 C C . LEU B 1 234 ? -8.125 20.672 5.914 1 98.81 234 LEU B C 1
ATOM 4607 O O . LEU B 1 234 ? -8.188 19.547 6.41 1 98.81 234 LEU B O 1
ATOM 4611 N N . ILE B 1 235 ? -9.133 21.5 5.852 1 98.56 235 ILE B N 1
ATOM 4612 C CA . ILE B 1 235 ? -10.469 21.125 6.305 1 98.56 235 ILE B CA 1
ATOM 4613 C C . ILE B 1 235 ? -11.406 21.016 5.102 1 98.56 235 ILE B C 1
ATOM 4615 O O . ILE B 1 235 ? -11.562 21.953 4.332 1 98.56 235 ILE B O 1
ATOM 4619 N N . TRP B 1 236 ? -11.992 19.828 4.961 1 98.31 236 TRP B N 1
ATOM 4620 C CA . TRP B 1 236 ? -13.023 19.656 3.941 1 98.31 236 TRP B CA 1
ATOM 4621 C C . TRP B 1 236 ? -14.258 20.5 4.27 1 98.31 236 TRP B C 1
ATOM 4623 O O . TRP B 1 236 ? -14.641 20.625 5.434 1 98.31 236 TRP B O 1
ATOM 4633 N N . PRO B 1 237 ? -14.945 21.031 3.238 1 98 237 PRO B N 1
ATOM 4634 C CA . PRO B 1 237 ? -16.219 21.703 3.467 1 98 237 PRO B CA 1
ATOM 4635 C C . PRO B 1 237 ? -17.375 20.734 3.709 1 98 237 PRO B C 1
ATOM 4637 O O . PRO B 1 237 ? -17.156 19.516 3.74 1 98 237 PRO B O 1
ATOM 4640 N N . GLU B 1 238 ? -18.562 21.25 3.93 1 96.56 238 GLU B N 1
ATOM 4641 C CA . GLU B 1 238 ? -19.844 20.531 3.992 1 96.56 238 GLU B CA 1
ATOM 4642 C C . GLU B 1 238 ? -19.891 19.625 5.211 1 96.56 238 GLU B C 1
ATOM 4644 O O . GLU B 1 238 ? -20.594 18.609 5.203 1 96.56 238 GLU B O 1
ATOM 4649 N N . GLY B 1 239 ? -19.047 19.875 6.176 1 96.44 239 GLY B N 1
ATOM 4650 C CA . GLY B 1 239 ? -19.125 19.125 7.426 1 96.44 239 GLY B CA 1
ATOM 4651 C C . GLY B 1 239 ? -18.219 17.922 7.445 1 96.44 239 GLY B C 1
ATOM 4652 O O . GLY B 1 239 ? -18.203 17.156 8.414 1 96.44 239 GLY B O 1
ATOM 4653 N N . TYR B 1 240 ? -17.344 17.734 6.496 1 96.5 240 TYR B N 1
ATOM 4654 C CA . TYR B 1 240 ? -16.547 16.531 6.402 1 96.5 240 TYR B CA 1
ATOM 4655 C C . TYR B 1 240 ? -15.258 16.672 7.211 1 96.5 240 TYR B C 1
ATOM 4657 O O . TYR B 1 240 ? -14.57 15.68 7.48 1 96.5 240 TYR B O 1
ATOM 4665 N N . GLN B 1 241 ? -14.867 17.875 7.539 1 95.25 241 GLN B N 1
ATOM 4666 C CA . GLN B 1 241 ? -13.852 18.172 8.547 1 95.25 241 GLN B CA 1
ATOM 4667 C C . GLN B 1 241 ? -12.453 17.844 8.023 1 95.25 241 GLN B C 1
ATOM 4669 O O . GLN B 1 241 ? -12.047 18.328 6.969 1 95.25 241 GLN B O 1
ATOM 4674 N N . GLU B 1 242 ? -11.617 17.094 8.719 1 93.69 242 GLU B N 1
ATOM 4675 C CA . GLU B 1 242 ? -10.195 16.953 8.453 1 93.69 242 GLU B CA 1
ATOM 4676 C C . GLU B 1 242 ? -9.945 16.312 7.094 1 93.69 242 GLU B C 1
ATOM 4678 O O . GLU B 1 242 ? -10.508 15.258 6.785 1 93.69 242 GLU B O 1
ATOM 4683 N N . ALA B 1 243 ? -9.133 16.953 6.336 1 96.88 243 ALA B N 1
ATOM 4684 C CA . ALA B 1 243 ? -8.727 16.438 5.027 1 96.88 243 ALA B CA 1
ATOM 4685 C C . ALA B 1 243 ? -7.246 16.062 5.02 1 96.88 243 ALA B C 1
ATOM 4687 O O . ALA B 1 243 ? -6.875 15.008 4.5 1 96.88 243 ALA B O 1
ATOM 4688 N N . SER B 1 244 ? -6.43 16.859 5.512 1 97.38 244 SER B N 1
ATOM 4689 C CA . SER B 1 244 ? -4.98 16.719 5.41 1 97.38 244 SER B CA 1
ATOM 4690 C C . SER B 1 244 ? -4.277 17.391 6.582 1 97.38 244 SER B C 1
ATOM 4692 O O . SER B 1 244 ? -4.797 18.344 7.168 1 97.38 244 SER B O 1
ATOM 4694 N N . SER B 1 245 ? -3.164 16.875 6.953 1 96.38 245 SER B N 1
ATOM 4695 C CA . SER B 1 245 ? -2.242 17.484 7.91 1 96.38 245 SER B CA 1
ATOM 4696 C C . SER B 1 245 ? -0.813 17.484 7.379 1 96.38 245 SER B C 1
ATOM 4698 O O . SER B 1 245 ? -0.398 16.531 6.699 1 96.38 245 SER B O 1
ATOM 4700 N N . GLY B 1 246 ? -0.117 18.547 7.633 1 97 246 GLY B N 1
ATOM 4701 C CA . GLY B 1 246 ? 1.261 18.625 7.176 1 97 246 GLY B CA 1
ATOM 4702 C C . GLY B 1 246 ? 2.002 19.828 7.734 1 97 246 GLY B C 1
ATOM 4703 O O . GLY B 1 246 ? 1.499 20.516 8.625 1 97 246 GLY B O 1
ATOM 4704 N N . GLY B 1 247 ? 3.242 19.969 7.289 1 97.5 247 GLY B N 1
ATOM 4705 C CA . GLY B 1 247 ? 4.059 21.094 7.734 1 97.5 247 GLY B CA 1
ATOM 4706 C C . GLY B 1 247 ? 5.523 20.953 7.352 1 97.5 247 GLY B C 1
ATOM 4707 O O . GLY B 1 247 ? 5.914 19.953 6.738 1 97.5 247 GLY B O 1
ATOM 4708 N N . GLU B 1 248 ? 6.18 22.047 7.656 1 97.75 248 GLU B N 1
ATOM 4709 C CA . GLU B 1 248 ? 7.633 22 7.543 1 97.75 248 GLU B CA 1
ATOM 4710 C C . GLU B 1 248 ? 8.25 21.219 8.695 1 97.75 248 GLU B C 1
ATOM 4712 O O . GLU B 1 248 ? 7.738 21.234 9.812 1 97.75 248 GLU B O 1
ATOM 4717 N N . ARG B 1 249 ? 9.359 20.516 8.383 1 96.5 249 ARG B N 1
ATOM 4718 C CA . ARG B 1 249 ? 10 19.688 9.398 1 96.5 249 ARG B CA 1
ATOM 4719 C C . ARG B 1 249 ? 11.148 20.438 10.078 1 96.5 249 ARG B C 1
ATOM 4721 O O . ARG B 1 249 ? 11.883 21.172 9.422 1 96.5 249 ARG B O 1
ATOM 4728 N N . GLU B 1 250 ? 11.242 20.219 11.383 1 92.94 250 GLU B N 1
ATOM 4729 C CA . GLU B 1 250 ? 12.438 20.672 12.086 1 92.94 250 GLU B CA 1
ATOM 4730 C C . GLU B 1 250 ? 13.625 19.75 11.812 1 92.94 250 GLU B C 1
ATOM 4732 O O . GLU B 1 250 ? 13.484 18.516 11.859 1 92.94 250 GLU B O 1
ATOM 4737 N N . TYR B 1 251 ? 14.711 20.344 11.531 1 90.88 251 TYR B N 1
ATOM 4738 C CA . TYR B 1 251 ? 15.867 19.547 11.117 1 90.88 251 TYR B CA 1
ATOM 4739 C C . TYR B 1 251 ? 17.109 19.922 11.914 1 90.88 251 TYR B C 1
ATOM 4741 O O . TYR B 1 251 ? 18.125 19.219 11.852 1 90.88 251 TYR B O 1
ATOM 4749 N N . GLU B 1 252 ? 17.047 20.969 12.656 1 92.25 252 GLU B N 1
ATOM 4750 C CA . GLU B 1 252 ? 18.219 21.422 13.406 1 92.25 252 GLU B CA 1
ATOM 4751 C C . GLU B 1 252 ? 18.328 20.688 14.742 1 92.25 252 GLU B C 1
ATOM 4753 O O . GLU B 1 252 ? 17.391 20.719 15.547 1 92.25 252 GLU B O 1
ATOM 4758 N N . LEU B 1 253 ? 19.516 20.172 14.961 1 94.56 253 LEU B N 1
ATOM 4759 C CA . LEU B 1 253 ? 19.734 19.312 16.125 1 94.56 253 LEU B CA 1
ATOM 4760 C C . LEU B 1 253 ? 19.406 20.047 17.422 1 94.56 253 LEU B C 1
ATOM 4762 O O . LEU B 1 253 ? 18.641 19.547 18.234 1 94.56 253 LEU B O 1
ATOM 4766 N N . ASP B 1 254 ? 19.891 21.234 17.594 1 93.88 254 ASP B N 1
ATOM 4767 C CA . ASP B 1 254 ? 19.703 21.969 18.844 1 93.88 254 ASP B CA 1
ATOM 4768 C C . ASP B 1 254 ? 18.219 22.25 19.094 1 93.88 254 ASP B C 1
ATOM 4770 O O . ASP B 1 254 ? 17.75 22.156 20.219 1 93.88 254 ASP B O 1
ATOM 4774 N N . ARG B 1 255 ? 17.516 22.594 18.094 1 91.31 255 ARG B N 1
ATOM 4775 C CA . ARG B 1 255 ? 16.094 22.891 18.219 1 91.31 255 ARG B CA 1
ATOM 4776 C C . ARG B 1 255 ? 15.305 21.625 18.547 1 91.31 255 ARG B C 1
ATOM 4778 O O . ARG B 1 255 ? 14.344 21.656 19.328 1 91.31 255 ARG B O 1
ATOM 4785 N N . ILE B 1 256 ? 15.68 20.562 17.922 1 91.19 256 ILE B N 1
ATOM 4786 C CA . ILE B 1 256 ? 15.039 19.281 18.172 1 91.19 256 ILE B CA 1
ATOM 4787 C C . ILE B 1 256 ? 15.219 18.891 19.641 1 91.19 256 ILE B C 1
ATOM 4789 O O . ILE B 1 256 ? 14.258 18.547 20.328 1 91.19 256 ILE B O 1
ATOM 4793 N N . ILE B 1 257 ? 16.422 19.016 20.125 1 92.81 257 ILE B N 1
ATOM 4794 C CA . ILE B 1 257 ? 16.734 18.656 21.5 1 92.81 257 ILE B CA 1
ATOM 4795 C C . ILE B 1 257 ? 15.953 19.562 22.453 1 92.81 257 ILE B C 1
ATOM 4797 O O . ILE B 1 257 ? 15.344 19.094 23.422 1 92.81 257 ILE B O 1
ATOM 4801 N N . GLU B 1 258 ? 15.992 20.781 22.156 1 90.62 258 GLU B N 1
ATOM 4802 C CA . GLU B 1 258 ? 15.266 21.734 22.984 1 90.62 258 GLU B CA 1
ATOM 4803 C C . GLU B 1 258 ? 13.781 21.406 23.047 1 90.62 258 GLU B C 1
ATOM 4805 O O . GLU B 1 258 ? 13.18 21.438 24.125 1 90.62 258 GLU B O 1
ATOM 4810 N N . ARG B 1 259 ? 13.188 21.125 21.953 1 88.38 259 ARG B N 1
ATOM 4811 C CA . ARG B 1 259 ? 11.773 20.797 21.875 1 88.38 259 ARG B CA 1
ATOM 4812 C C . ARG B 1 259 ? 11.453 19.547 22.672 1 88.38 259 ARG B C 1
ATOM 4814 O O . ARG B 1 259 ? 10.422 19.484 23.344 1 88.38 259 ARG B O 1
ATOM 4821 N N . ILE B 1 260 ? 12.273 18.531 22.516 1 87.25 260 ILE B N 1
ATOM 4822 C CA . ILE B 1 260 ? 12.102 17.297 23.25 1 87.25 260 ILE B CA 1
ATOM 4823 C C . ILE B 1 260 ? 12.031 17.594 24.75 1 87.25 260 ILE B C 1
ATOM 4825 O O . ILE B 1 260 ? 11.117 17.125 25.438 1 87.25 260 ILE B O 1
ATOM 4829 N N . HIS B 1 261 ? 12.875 18.406 25.188 1 89.88 261 HIS B N 1
ATOM 4830 C CA . HIS B 1 261 ? 12.922 18.75 26.609 1 89.88 261 HIS B CA 1
ATOM 4831 C C . HIS B 1 261 ? 11.727 19.609 27 1 89.88 261 HIS B C 1
ATOM 4833 O O . HIS B 1 261 ? 11.141 19.406 28.062 1 89.88 261 HIS B O 1
ATOM 4839 N N . LYS B 1 262 ? 11.391 20.5 26.203 1 86.44 262 LYS B N 1
ATOM 4840 C CA . LYS B 1 262 ? 10.258 21.375 26.453 1 86.44 262 LYS B CA 1
ATOM 4841 C C . LYS B 1 262 ? 8.969 20.578 26.594 1 86.44 262 LYS B C 1
ATOM 4843 O O . LYS B 1 262 ? 8.086 20.938 27.375 1 86.44 262 LYS B O 1
ATOM 4848 N N . LYS B 1 263 ? 8.836 19.547 25.875 1 84.44 263 LYS B N 1
ATOM 4849 C CA . LYS B 1 263 ? 7.613 18.75 25.875 1 84.44 263 LYS B CA 1
ATOM 4850 C C . LYS B 1 263 ? 7.664 17.688 26.969 1 84.44 263 LYS B C 1
ATOM 4852 O O . LYS B 1 263 ? 6.766 16.844 27.062 1 84.44 263 LYS B O 1
ATOM 4857 N N . GLY B 1 264 ? 8.75 17.656 27.734 1 83.56 264 GLY B N 1
ATOM 4858 C CA . GLY B 1 264 ? 8.891 16.703 28.812 1 83.56 264 GLY B CA 1
ATOM 4859 C C . GLY B 1 264 ? 9.188 15.297 28.328 1 83.56 264 GLY B C 1
ATOM 4860 O O . GLY B 1 264 ? 8.859 14.32 29.016 1 83.56 264 GLY B O 1
ATOM 4861 N N . GLN B 1 265 ? 9.688 15.219 27.172 1 83.88 265 GLN B N 1
ATOM 4862 C CA . GLN B 1 265 ? 10.07 13.93 26.594 1 83.88 265 GLN B CA 1
ATOM 4863 C C . GLN B 1 265 ? 11.57 13.688 26.734 1 83.88 265 GLN B C 1
ATOM 4865 O O . GLN B 1 265 ? 12.289 14.539 27.266 1 83.88 265 GLN B O 1
ATOM 4870 N N . THR B 1 266 ? 12.039 12.492 26.5 1 86.06 266 THR B N 1
ATOM 4871 C CA . THR B 1 266 ? 13.445 12.164 26.703 1 86.06 266 THR B CA 1
ATOM 4872 C C . THR B 1 266 ? 14.148 11.969 25.375 1 86.06 266 THR B C 1
ATOM 4874 O O . THR B 1 266 ? 13.516 11.609 24.375 1 86.06 266 THR B O 1
ATOM 4877 N N . GLU B 1 267 ? 15.375 12.203 25.391 1 88.5 267 GLU B N 1
ATOM 4878 C CA . GLU B 1 267 ? 16.188 11.992 24.188 1 88.5 267 GLU B CA 1
ATOM 4879 C C . GLU B 1 267 ? 16.219 10.523 23.797 1 88.5 267 GLU B C 1
ATOM 4881 O O . GLU B 1 267 ? 16.344 10.195 22.609 1 88.5 267 GLU B O 1
ATOM 4886 N N . GLU B 1 268 ? 16.094 9.68 24.734 1 85.81 268 GLU B N 1
ATOM 4887 C CA . GLU B 1 268 ? 16.062 8.25 24.469 1 85.81 268 GLU B CA 1
ATOM 4888 C C . GLU B 1 268 ? 14.883 7.871 23.578 1 85.81 268 GLU B C 1
ATOM 4890 O O . GLU B 1 268 ? 15.016 7.039 22.688 1 85.81 268 GLU B O 1
ATOM 4895 N N . GLN B 1 269 ? 13.781 8.539 23.781 1 80.62 269 GLN B N 1
ATOM 4896 C CA . GLN B 1 269 ? 12.562 8.281 23.016 1 80.62 269 GLN B CA 1
ATOM 4897 C C . GLN B 1 269 ? 12.742 8.672 21.547 1 80.62 269 GLN B C 1
ATOM 4899 O O . GLN B 1 269 ? 12.141 8.062 20.656 1 80.62 269 GLN B O 1
ATOM 4904 N N . PHE B 1 270 ? 13.633 9.586 21.359 1 87.81 270 PHE B N 1
ATOM 4905 C CA . PHE B 1 270 ? 13.727 10.156 20.016 1 87.81 270 PHE B CA 1
ATOM 4906 C C . PHE B 1 270 ? 15.141 9.984 19.469 1 87.81 270 PHE B C 1
ATOM 4908 O O . PHE B 1 270 ? 15.578 10.781 18.625 1 87.81 270 PHE B O 1
ATOM 4915 N N . LYS B 1 271 ? 15.82 9.023 19.938 1 90.62 271 LYS B N 1
ATOM 4916 C CA . LYS B 1 271 ? 17.234 8.844 19.609 1 90.62 271 LYS B CA 1
ATOM 4917 C C . LYS B 1 271 ? 17.422 8.672 18.109 1 90.62 271 LYS B C 1
ATOM 4919 O O . LYS B 1 271 ? 18.422 9.133 17.547 1 90.62 271 LYS B O 1
ATOM 4924 N N . TRP B 1 272 ? 16.484 8.055 17.422 1 91.69 272 TRP B N 1
ATOM 4925 C CA . TRP B 1 272 ? 16.578 7.879 15.984 1 91.69 272 TRP B CA 1
ATOM 4926 C C . TRP B 1 272 ? 16.562 9.227 15.266 1 91.69 272 TRP B C 1
ATOM 4928 O O . TRP B 1 272 ? 17.375 9.469 14.375 1 91.69 272 TRP B O 1
ATOM 4938 N N . PHE B 1 273 ? 15.688 10.086 15.68 1 91.38 273 PHE B N 1
ATOM 4939 C CA . PHE B 1 273 ? 15.562 11.398 15.062 1 91.38 273 PHE B CA 1
ATOM 4940 C C . PHE B 1 273 ? 16.781 12.266 15.391 1 91.38 273 PHE B C 1
ATOM 4942 O O . PHE B 1 273 ? 17.25 13.023 14.539 1 91.38 273 PHE B O 1
ATOM 4949 N N . ILE B 1 274 ? 17.188 12.164 16.594 1 93.5 274 ILE B N 1
ATOM 4950 C CA . ILE B 1 274 ? 18.375 12.906 17.016 1 93.5 274 ILE B CA 1
ATOM 4951 C C . ILE B 1 274 ? 19.578 12.469 16.188 1 93.5 274 ILE B C 1
ATOM 4953 O O . ILE B 1 274 ? 20.328 13.305 15.688 1 93.5 274 ILE B O 1
ATOM 4957 N N . GLU B 1 275 ? 19.688 11.164 16.016 1 94.25 275 GLU B N 1
ATOM 4958 C CA . GLU B 1 275 ? 20.812 10.648 15.227 1 94.25 275 GLU B CA 1
ATOM 4959 C C . GLU B 1 275 ? 20.734 11.156 13.789 1 94.25 275 GLU B C 1
ATOM 4961 O O . GLU B 1 275 ? 21.766 11.531 13.203 1 94.25 275 GLU B O 1
ATOM 4966 N N . LEU B 1 276 ? 19.578 11.141 13.227 1 94.38 276 LEU B N 1
ATOM 4967 C CA . LEU B 1 276 ? 19.391 11.633 11.867 1 94.38 276 LEU B CA 1
ATOM 4968 C C . LEU B 1 276 ? 19.781 13.109 11.773 1 94.38 276 LEU B C 1
ATOM 4970 O O . LEU B 1 276 ? 20.469 13.516 10.828 1 94.38 276 LEU B O 1
ATOM 4974 N N . ALA B 1 277 ? 19.406 13.906 12.719 1 94.5 277 ALA B N 1
ATOM 4975 C CA . ALA B 1 277 ? 19.703 15.336 12.734 1 94.5 277 ALA B CA 1
ATOM 4976 C C . ALA B 1 277 ? 21.203 15.578 12.828 1 94.5 277 ALA B C 1
ATOM 4978 O O . ALA B 1 277 ? 21.719 16.547 12.266 1 94.5 277 ALA B O 1
ATOM 4979 N N . LYS B 1 278 ? 21.875 14.75 13.539 1 95.5 278 LYS B N 1
ATOM 4980 C CA . LYS B 1 278 ? 23.328 14.875 13.695 1 95.5 278 LYS B CA 1
ATOM 4981 C C . LYS B 1 278 ? 24.031 14.773 12.344 1 95.5 278 LYS B C 1
ATOM 4983 O O . LYS B 1 278 ? 25.125 15.305 12.172 1 95.5 278 LYS B O 1
ATOM 4988 N N . HIS B 1 279 ? 23.422 14.055 11.43 1 93.94 279 HIS B N 1
ATOM 4989 C CA . HIS B 1 279 ? 24.016 13.891 10.102 1 93.94 279 HIS B CA 1
ATOM 4990 C C . HIS B 1 279 ? 23.828 15.148 9.258 1 93.94 279 HIS B C 1
ATOM 4992 O O . HIS B 1 279 ? 24.406 15.258 8.172 1 93.94 279 HIS B O 1
ATOM 4998 N N . GLY B 1 280 ? 23.062 16.094 9.727 1 91.5 280 GLY B N 1
ATOM 4999 C CA . GLY B 1 280 ? 22.891 17.344 9.016 1 91.5 280 GLY B CA 1
ATOM 5000 C C . GLY B 1 280 ? 21.953 17.234 7.828 1 91.5 280 GLY B C 1
ATOM 5001 O O . GLY B 1 280 ? 22.312 17.625 6.711 1 91.5 280 GLY B O 1
ATOM 5002 N N . ILE B 1 281 ? 20.75 16.828 8.031 1 93.38 281 ILE B N 1
ATOM 5003 C CA . ILE B 1 281 ? 19.812 16.688 6.926 1 93.38 281 ILE B CA 1
ATOM 5004 C C . ILE B 1 281 ? 19.234 18.062 6.555 1 93.38 281 ILE B C 1
ATOM 5006 O O . ILE B 1 281 ? 19.359 19.016 7.328 1 93.38 281 ILE B O 1
ATOM 5010 N N . LYS B 1 282 ? 18.719 18.188 5.359 1 95.75 282 LYS B N 1
ATOM 5011 C CA . LYS B 1 282 ? 18.078 19.406 4.875 1 95.75 282 LYS B CA 1
ATOM 5012 C C . LYS B 1 282 ? 16.594 19.422 5.227 1 95.75 282 LYS B C 1
ATOM 5014 O O . LYS B 1 282 ? 15.992 18.375 5.477 1 95.75 282 LYS B O 1
ATOM 5019 N N . MET B 1 283 ? 16.078 20.625 5.227 1 95.56 283 MET B N 1
ATOM 5020 C CA . MET B 1 283 ? 14.672 20.812 5.566 1 95.56 283 MET B CA 1
ATOM 5021 C C . MET B 1 283 ? 13.766 20.172 4.52 1 95.56 283 MET B C 1
ATOM 5023 O O . MET B 1 283 ? 14.039 20.25 3.322 1 95.56 283 MET B O 1
ATOM 5027 N N . SER B 1 284 ? 12.719 19.562 4.949 1 98.06 284 SER B N 1
ATOM 5028 C CA . SER B 1 284 ? 11.672 19.047 4.066 1 98.06 284 SER B CA 1
ATOM 5029 C C . SER B 1 284 ? 10.297 19.5 4.527 1 98.06 284 SER B C 1
ATOM 5031 O O . SER B 1 284 ? 10.141 20.031 5.633 1 98.06 284 SER B O 1
ATOM 5033 N N . THR B 1 285 ? 9.344 19.469 3.699 1 98.62 285 THR B N 1
ATOM 5034 C CA . THR B 1 285 ? 7.945 19.781 3.965 1 98.62 285 THR B CA 1
ATOM 5035 C C . THR B 1 285 ? 7.035 18.703 3.371 1 98.62 285 THR B C 1
ATOM 5037 O O . THR B 1 285 ? 7.32 18.172 2.299 1 98.62 285 THR B O 1
ATOM 5040 N N . GLY B 1 286 ? 6.016 18.359 4.086 1 98.06 286 GLY B N 1
ATOM 5041 C CA . GLY B 1 286 ? 5.133 17.328 3.57 1 98.06 286 GLY B CA 1
ATOM 5042 C C . GLY B 1 286 ? 3.732 17.391 4.156 1 98.06 286 GLY B C 1
ATOM 5043 O O . GLY B 1 286 ? 3.449 18.234 5.008 1 98.06 286 GLY B O 1
ATOM 5044 N N . PHE B 1 287 ? 2.889 16.594 3.594 1 98.38 287 PHE B N 1
ATOM 5045 C CA . PHE B 1 287 ? 1.527 16.438 4.098 1 98.38 287 PHE B CA 1
ATOM 5046 C C . PHE B 1 287 ? 0.974 15.07 3.754 1 98.38 287 PHE B C 1
ATOM 5048 O O . PHE B 1 287 ? 1.552 14.344 2.938 1 98.38 287 PHE B O 1
ATOM 5055 N N . GLY B 1 288 ? -0.043 14.672 4.469 1 98 288 GLY B N 1
ATOM 5056 C CA . GLY B 1 288 ? -0.778 13.445 4.23 1 98 288 GLY B CA 1
ATOM 5057 C C . GLY B 1 288 ? -2.26 13.664 4 1 98 288 GLY B C 1
ATOM 5058 O O . GLY B 1 288 ? -2.871 14.523 4.648 1 98 288 GLY B O 1
ATOM 5059 N N . ILE B 1 289 ? -2.828 12.992 3.062 1 98.31 289 ILE B N 1
ATOM 5060 C CA . ILE B 1 289 ? -4.27 12.969 2.83 1 98.31 289 ILE B CA 1
ATOM 5061 C C . ILE B 1 289 ? -4.797 11.547 2.988 1 98.31 289 ILE B C 1
ATOM 5063 O O . ILE B 1 289 ? -4.336 10.633 2.309 1 98.31 289 ILE B O 1
ATOM 5067 N N . GLY B 1 290 ? -5.715 11.375 3.873 1 97.44 290 GLY B N 1
ATOM 5068 C CA . GLY B 1 290 ? -6.34 10.062 3.979 1 97.44 290 GLY B CA 1
ATOM 5069 C C . GLY B 1 290 ? -7.215 9.719 2.789 1 97.44 290 GLY B C 1
ATOM 5070 O O . GLY B 1 290 ? -8.148 10.461 2.467 1 97.44 290 GLY B O 1
ATOM 5071 N N . ILE B 1 291 ? -7.02 8.625 2.227 1 98 291 ILE B N 1
ATOM 5072 C CA . ILE B 1 291 ? -7.742 8.258 1.015 1 98 291 ILE B CA 1
ATOM 5073 C C . ILE B 1 291 ? -9.203 7.984 1.349 1 98 291 ILE B C 1
ATOM 5075 O O . ILE B 1 291 ? -10.102 8.32 0.567 1 98 291 ILE B O 1
ATOM 5079 N N . GLU B 1 292 ? -9.438 7.34 2.465 1 98.25 292 GLU B N 1
ATOM 5080 C CA . GLU B 1 292 ? -10.812 7.059 2.867 1 98.25 292 GLU B CA 1
ATOM 5081 C C . GLU B 1 292 ? -11.586 8.344 3.135 1 98.25 292 GLU B C 1
ATOM 5083 O O . GLU B 1 292 ? -12.75 8.477 2.74 1 98.25 292 GLU B O 1
ATOM 5088 N N . ARG B 1 293 ? -10.938 9.297 3.758 1 98.19 293 ARG B N 1
ATOM 5089 C CA . ARG B 1 293 ? -11.594 10.57 4.027 1 98.19 293 ARG B CA 1
ATOM 5090 C C . ARG B 1 293 ? -11.836 11.344 2.734 1 98.19 293 ARG B C 1
ATOM 5092 O O . ARG B 1 293 ? -12.867 12 2.584 1 98.19 293 ARG B O 1
ATOM 5099 N N . PHE B 1 294 ? -10.852 11.312 1.842 1 98.69 294 PHE B N 1
ATOM 5100 C CA . PHE B 1 294 ? -11.016 11.938 0.536 1 98.69 294 PHE B CA 1
ATOM 5101 C C . PHE B 1 294 ? -12.188 11.32 -0.214 1 98.69 294 PHE B C 1
ATOM 5103 O O . PHE B 1 294 ? -13.031 12.039 -0.76 1 98.69 294 PHE B O 1
ATOM 5110 N N . THR B 1 295 ? -12.297 10.031 -0.187 1 98.69 295 THR B N 1
ATOM 5111 C CA . THR B 1 295 ? -13.383 9.297 -0.836 1 98.69 295 THR 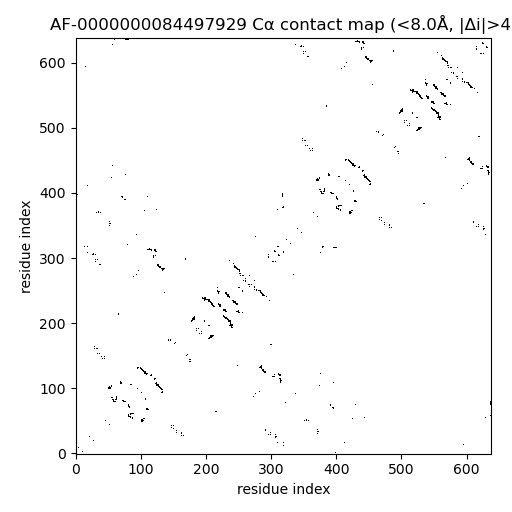B CA 1
ATOM 5112 C C . THR B 1 295 ? -14.727 9.656 -0.206 1 98.69 295 THR B C 1
ATOM 5114 O O . THR B 1 295 ? -15.711 9.891 -0.915 1 98.69 295 THR B O 1
ATOM 5117 N N . ARG B 1 296 ? -14.742 9.688 1.126 1 98.38 296 ARG B N 1
ATOM 5118 C CA . ARG B 1 296 ? -15.961 10.039 1.857 1 98.38 296 ARG B CA 1
ATOM 5119 C C . ARG B 1 296 ? -16.484 11.398 1.428 1 98.38 296 ARG B C 1
ATOM 5121 O O . ARG B 1 296 ? -17.672 11.555 1.163 1 98.38 296 ARG B O 1
ATOM 5128 N N . PHE B 1 297 ? -15.57 12.344 1.28 1 98.56 297 PHE B N 1
ATOM 5129 C CA . PHE B 1 297 ? -15.93 13.695 0.873 1 98.56 297 PHE B CA 1
ATOM 5130 C C . PHE B 1 297 ? -16.453 13.703 -0.558 1 98.56 297 PHE B C 1
ATOM 5132 O O . PHE B 1 297 ? -17.547 14.227 -0.822 1 98.56 297 PHE B O 1
ATOM 5139 N N . VAL B 1 298 ? -15.75 13.062 -1.48 1 98.62 298 VAL B N 1
ATOM 5140 C CA . VAL B 1 298 ? -16.078 13.086 -2.9 1 98.62 298 VAL B CA 1
ATOM 5141 C C . VAL B 1 298 ? -17.438 12.414 -3.127 1 98.62 298 VAL B C 1
ATOM 5143 O O . VAL B 1 298 ? -18.234 12.883 -3.938 1 98.62 298 VAL B O 1
ATOM 5146 N N . CYS B 1 299 ? -17.719 11.367 -2.385 1 98.38 299 CYS B N 1
ATOM 5147 C CA . CYS B 1 299 ? -18.938 10.578 -2.582 1 98.38 299 CYS B CA 1
ATOM 5148 C C . CYS B 1 299 ? -20.078 11.125 -1.736 1 98.38 299 CYS B C 1
ATOM 5150 O O . CYS B 1 299 ? -21.234 10.727 -1.917 1 98.38 299 CYS B O 1
ATOM 5152 N N . GLY B 1 300 ? -19.812 12.031 -0.797 1 97.5 300 GLY B N 1
ATOM 5153 C CA . GLY B 1 300 ? -20.828 12.562 0.083 1 97.5 300 GLY B CA 1
ATOM 5154 C C . GLY B 1 300 ? -21.359 11.539 1.077 1 97.5 300 GLY B C 1
ATOM 5155 O O . GLY B 1 300 ? -22.562 11.477 1.343 1 97.5 300 GLY B O 1
ATOM 5156 N N . LEU B 1 301 ? -20.469 10.719 1.615 1 97.62 301 LEU B N 1
ATOM 5157 C CA . LEU B 1 301 ? -20.891 9.641 2.5 1 97.62 301 LEU B CA 1
ATOM 5158 C C . LEU B 1 301 ? -20.875 10.094 3.955 1 97.62 301 LEU B C 1
ATOM 5160 O O . LEU B 1 301 ? -20 10.844 4.375 1 97.62 301 LEU B O 1
ATOM 5164 N N . GLU B 1 302 ? -21.781 9.609 4.699 1 95 302 GLU B N 1
ATOM 5165 C CA . GLU B 1 302 ? -21.875 9.945 6.117 1 95 302 GLU B CA 1
ATOM 5166 C C . GLU B 1 302 ? -20.828 9.195 6.938 1 95 302 GLU B C 1
ATOM 5168 O O . GLU B 1 302 ? -20.219 9.766 7.848 1 95 302 GLU B O 1
ATOM 5173 N N . ARG B 1 303 ? -20.641 7.984 6.637 1 95.56 303 ARG B N 1
ATOM 5174 C CA . ARG B 1 303 ? -19.781 7.133 7.441 1 95.56 303 ARG B CA 1
ATOM 5175 C C . ARG B 1 303 ? -18.531 6.711 6.656 1 95.56 303 ARG B C 1
ATOM 5177 O O . ARG B 1 303 ? -18.641 6.305 5.496 1 95.56 303 ARG B O 1
ATOM 5184 N N . ILE B 1 304 ? -17.391 6.762 7.336 1 97.12 304 ILE B N 1
ATOM 5185 C CA . ILE B 1 304 ? -16.125 6.457 6.676 1 97.12 304 ILE B CA 1
ATOM 5186 C C . ILE B 1 304 ? -16.031 4.957 6.402 1 97.12 304 ILE B C 1
ATOM 5188 O O . ILE B 1 304 ? -15.312 4.523 5.504 1 97.12 304 ILE B O 1
ATOM 5192 N N . GLU B 1 305 ? -16.766 4.109 7.094 1 96.12 305 GLU B N 1
ATOM 5193 C CA . GLU B 1 305 ? -16.766 2.66 6.922 1 96.12 305 GLU B CA 1
ATOM 5194 C C . GLU B 1 305 ? -17.219 2.271 5.516 1 96.12 305 GLU B C 1
ATOM 5196 O O . GLU B 1 305 ? -16.781 1.24 4.988 1 96.12 305 GLU B O 1
ATOM 5201 N N . ASP B 1 306 ? -18.031 3.111 4.918 1 97.75 306 ASP B N 1
ATOM 5202 C CA . ASP B 1 306 ? -18.594 2.812 3.605 1 97.75 306 ASP B CA 1
ATOM 5203 C C . ASP B 1 306 ? -17.547 3.008 2.504 1 97.75 306 ASP B C 1
ATOM 5205 O O . ASP B 1 306 ? -17.797 2.662 1.346 1 97.75 306 ASP B O 1
ATOM 5209 N N . THR B 1 307 ? -16.359 3.486 2.871 1 98.19 307 THR B N 1
ATOM 5210 C CA . THR B 1 307 ? -15.297 3.725 1.892 1 98.19 307 THR B CA 1
ATOM 5211 C C . THR B 1 307 ? -14.297 2.576 1.89 1 98.19 307 THR B C 1
ATOM 5213 O O . THR B 1 307 ? -13.32 2.598 1.136 1 98.19 307 THR B O 1
ATOM 5216 N N . SER B 1 308 ? -14.492 1.587 2.66 1 97.62 308 SER B N 1
ATOM 5217 C CA . SER B 1 308 ? -13.547 0.485 2.809 1 97.62 308 SER B CA 1
ATOM 5218 C C . SER B 1 308 ? -14.234 -0.861 2.598 1 97.62 308 SER B C 1
ATOM 5220 O O . SER B 1 308 ? -15.32 -1.098 3.117 1 97.62 308 SER B O 1
ATOM 5222 N N . PRO B 1 309 ? -13.586 -1.742 1.858 1 97.31 309 PRO B N 1
ATOM 5223 C CA . PRO B 1 309 ? -14.18 -3.076 1.726 1 97.31 309 PRO B CA 1
ATOM 5224 C C . PRO B 1 309 ? -14.195 -3.848 3.043 1 97.31 309 PRO B C 1
ATOM 5226 O O . PRO B 1 309 ? -15.086 -4.672 3.268 1 97.31 309 PRO B O 1
ATOM 5229 N N . PHE B 1 310 ? -13.227 -3.631 3.881 1 97 310 PHE B N 1
ATOM 5230 C CA . PHE B 1 310 ? -13.117 -4.273 5.184 1 97 310 PHE B CA 1
ATOM 5231 C C . PHE B 1 310 ? -12.812 -3.25 6.27 1 97 310 PHE B C 1
ATOM 5233 O O . PHE B 1 310 ? -11.703 -3.223 6.812 1 97 310 PHE B O 1
ATOM 5240 N N . PRO B 1 311 ? -13.812 -2.447 6.633 1 96.19 311 PRO B N 1
ATOM 5241 C CA . PRO B 1 311 ? -13.57 -1.336 7.559 1 96.19 311 PRO B CA 1
ATOM 5242 C C . PRO B 1 311 ? -13.117 -1.805 8.938 1 96.19 311 PRO B C 1
ATOM 5244 O O . PRO B 1 311 ? -13.742 -2.688 9.531 1 96.19 311 PRO B O 1
ATOM 5247 N N . LYS B 1 312 ? -12.062 -1.258 9.398 1 94.62 312 LYS B N 1
ATOM 5248 C CA . LYS B 1 312 ? -11.555 -1.51 10.742 1 94.62 312 LYS B CA 1
ATOM 5249 C C . LYS B 1 312 ? -12.031 -0.435 11.719 1 94.62 312 LYS B C 1
ATOM 5251 O O . LYS B 1 312 ? -11.367 0.59 11.891 1 94.62 312 LYS B O 1
ATOM 5256 N N . ILE B 1 313 ? -13.047 -0.764 12.367 1 91.44 313 ILE B N 1
ATOM 5257 C CA . ILE B 1 313 ? -13.688 0.178 13.281 1 91.44 313 ILE B CA 1
ATOM 5258 C C . ILE B 1 313 ? -12.992 0.122 14.641 1 91.44 313 ILE B C 1
ATOM 5260 O O . ILE B 1 313 ? -12.781 -0.961 15.195 1 91.44 313 ILE B O 1
ATOM 5264 N N . PRO B 1 314 ? -12.672 1.259 15.203 1 90.5 314 PRO B N 1
ATOM 5265 C CA . PRO B 1 314 ? -12 1.275 16.516 1 90.5 314 PRO B CA 1
ATOM 5266 C C . PRO B 1 314 ? -12.789 0.533 17.578 1 90.5 314 PRO B C 1
ATOM 5268 O O . PRO B 1 314 ? -14.016 0.671 17.656 1 90.5 314 PRO B O 1
ATOM 5271 N N . GLY B 1 315 ? -12.016 -0.28 18.344 1 87.12 315 GLY B N 1
ATOM 5272 C CA . GLY B 1 315 ? -12.625 -0.965 19.484 1 87.12 315 GLY B CA 1
ATOM 5273 C C . GLY B 1 315 ? -13.078 -2.375 19.141 1 87.12 315 GLY B C 1
ATOM 5274 O O . GLY B 1 315 ? -13.508 -3.119 20.031 1 87.12 315 GLY B O 1
ATOM 5275 N N . LYS B 1 316 ? -12.953 -2.67 17.906 1 86.88 316 LYS B N 1
ATOM 5276 C CA . LYS B 1 316 ? -13.422 -3.992 17.5 1 86.88 316 LYS B CA 1
ATOM 5277 C C . LYS B 1 316 ? -12.391 -4.699 16.625 1 86.88 316 LYS B C 1
ATOM 5279 O O . LYS B 1 316 ? -11.758 -4.07 15.773 1 86.88 316 LYS B O 1
ATOM 5284 N N . VAL B 1 317 ? -12.328 -6.012 16.953 1 85.19 317 VAL B N 1
ATOM 5285 C CA . VAL B 1 317 ? -11.594 -6.84 16 1 85.19 317 VAL B CA 1
ATOM 5286 C C . VAL B 1 317 ? -12.406 -7.012 14.727 1 85.19 317 VAL B C 1
ATOM 5288 O O . VAL B 1 317 ? -13.586 -7.371 14.773 1 85.19 317 VAL B O 1
ATOM 5291 N N . SER B 1 318 ? -11.844 -6.68 13.672 1 83.75 318 SER B N 1
ATOM 5292 C CA . SER B 1 318 ? -12.539 -6.676 12.391 1 83.75 318 SER B CA 1
ATOM 5293 C C . SER B 1 318 ? -11.742 -7.414 11.32 1 83.75 318 SER B C 1
ATOM 5295 O O . SER B 1 318 ? -10.516 -7.449 11.367 1 83.75 318 SER B O 1
ATOM 5297 N N . LEU B 1 319 ? -12.555 -7.996 10.422 1 87.88 319 LEU B N 1
ATOM 5298 C CA . LEU B 1 319 ? -11.93 -8.641 9.273 1 87.88 319 LEU B CA 1
ATOM 5299 C C . LEU B 1 319 ? -11.219 -7.617 8.391 1 87.88 319 LEU B C 1
ATOM 5301 O O . LEU B 1 319 ? -10.141 -7.891 7.859 1 87.88 319 LEU B O 1
#

Sequence (638 aa):
MEIAYKSNDYVKKEVELAMKHLADKKVQHAIKVQSFIRSYVTDFLRSKGYIEISPIIISPLTDPLNHPVYDPKISAYGGDMWITKSMIFHKQIAVQELKKIFIMSPNIRLEKEEKAETGRHLYEFTQIDIEALEKTREDMMDLAEDLIIYTIKRIKEEHPEELEYFGRDLPDYQKPFPKITYAEAEEKYGKDFERIISKESKTPIWLIDIPLKEREFYDREYPDKPGI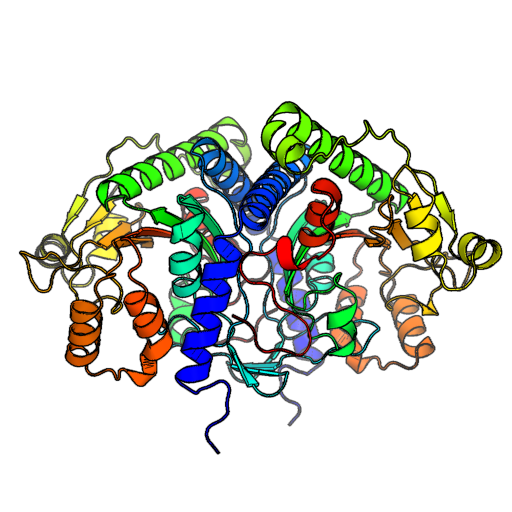LRDMDLIWPEGYQEASSGGEREYELDRIIERIHKKGQTEEQFKWFIELAKHGIKMSTGFGIGIERFTRFVCGLERIEDTSPFPKIPGKVSLMEIAYKSNDYVKKEVELAMKHLADKKVQHAIKVQSFIRSYVTDFLRSKGYIEISPIIISPLTDPLNHPVYDPKISAYGGDMWITKSMIFHKQIAVQELKKIFIMSPNIRLEKEEKAETGRHLYEFTQIDIEALEKTREDMMDLAEDLIIYTIKRIKEEHPEELEYFGRDLPDYQKPFPKITYAEAEEKYGKDFERIISKESKTPIWLIDIPLKEREFYDREYPDKPGILRDMDLIWPEGYQEASSGGEREYELDRIIERIHKKGQTEEQFKWFIELAKHGIKMSTGFGIGIERFTRFVCGLERIEDTSPFPKIPGKVSL